Protein AF-0000000072959890 (afdb_homodimer)

pLDDT: mean 82.98, std 19.57, range [18.86, 98.06]

Organism: Tribolium castaneum (NCBI:txid7070)

Structure (mmCIF, N/CA/C/O backbone):
data_AF-0000000072959890-model_v1
#
loop_
_entity.id
_entity.type
_entity.pdbx_description
1 polymer 'Zinc transporter ZIP13 homolog-like Protein'
#
loop_
_atom_site.group_PDB
_atom_site.id
_atom_site.type_symbol
_atom_site.label_atom_id
_atom_site.label_alt_id
_atom_site.label_comp_id
_atom_site.label_asym_id
_atom_site.label_entity_id
_atom_site.label_seq_id
_atom_site.pdbx_PDB_ins_code
_atom_site.Cartn_x
_atom_site.Cartn_y
_atom_site.Cartn_z
_atom_site.occupancy
_atom_site.B_iso_or_equiv
_atom_site.auth_seq_id
_atom_site.auth_comp_id
_atom_site.auth_asym_id
_atom_site.auth_atom_id
_atom_site.pdbx_PDB_model_num
ATOM 1 N N . MET A 1 1 ? 13.75 37.062 26.609 1 18.86 1 MET A N 1
ATOM 2 C CA . MET A 1 1 ? 13.312 35.688 26.469 1 18.86 1 MET A CA 1
ATOM 3 C C . MET A 1 1 ? 12.477 35.5 25.203 1 18.86 1 MET A C 1
ATOM 5 O O . MET A 1 1 ? 12.227 34.375 24.781 1 18.86 1 MET A O 1
ATOM 9 N N . HIS A 1 2 ? 11.734 36.562 24.703 1 20.84 2 HIS A N 1
ATOM 10 C CA . HIS A 1 2 ? 11.008 37.125 23.562 1 20.84 2 HIS A CA 1
ATOM 11 C C . HIS A 1 2 ? 11.867 37.125 22.297 1 20.84 2 HIS A C 1
ATOM 13 O O . HIS A 1 2 ? 11.344 37.188 21.188 1 20.84 2 HIS A O 1
ATOM 19 N N . SER A 1 3 ? 13.219 37.219 22.422 1 20.48 3 SER A N 1
ATOM 20 C CA . SER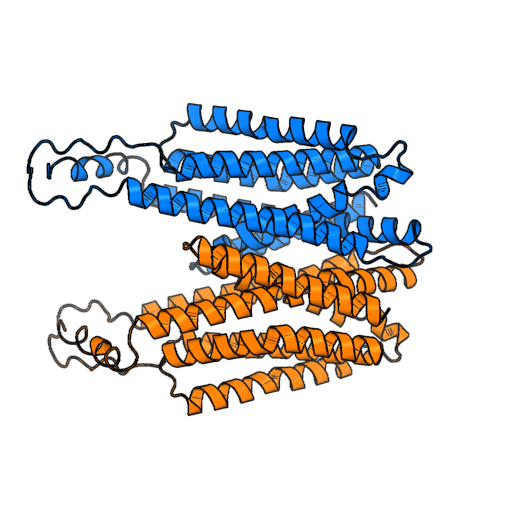 A 1 3 ? 14.102 37.656 21.328 1 20.48 3 SER A CA 1
ATOM 21 C C . SER A 1 3 ? 14.406 36.5 20.375 1 20.48 3 SER A C 1
ATOM 23 O O . SER A 1 3 ? 14.977 36.719 19.312 1 20.48 3 SER A O 1
ATOM 25 N N . ILE A 1 4 ? 14.492 35.219 20.938 1 22.3 4 ILE A N 1
ATOM 26 C CA . ILE A 1 4 ? 15.148 34.156 20.172 1 22.3 4 ILE A CA 1
ATOM 27 C C . ILE A 1 4 ? 14.25 33.75 19 1 22.3 4 ILE A C 1
ATOM 29 O O . ILE A 1 4 ? 14.648 32.906 18.172 1 22.3 4 ILE A O 1
ATOM 33 N N . ALA A 1 5 ? 12.938 33.906 18.969 1 25.59 5 ALA A N 1
ATOM 34 C CA . ALA A 1 5 ? 11.969 33.594 17.922 1 25.59 5 ALA A CA 1
ATOM 35 C C . ALA A 1 5 ? 12.336 34.281 16.609 1 25.59 5 ALA A C 1
ATOM 37 O O . ALA A 1 5 ? 11.805 33.938 15.555 1 25.59 5 ALA A O 1
ATOM 38 N N . ALA A 1 6 ? 13.148 35.344 16.609 1 26.08 6 ALA A N 1
ATOM 39 C CA . ALA A 1 6 ? 13.328 36.281 15.492 1 26.08 6 ALA A CA 1
ATOM 40 C C . ALA A 1 6 ? 14.258 35.688 14.43 1 26.08 6 ALA A C 1
ATOM 42 O O . ALA A 1 6 ? 14.141 36 13.25 1 26.08 6 ALA A O 1
ATOM 43 N N . SER A 1 7 ? 15.375 34.906 14.891 1 24.78 7 SER A N 1
ATOM 44 C CA . SER A 1 7 ? 16.484 34.781 13.945 1 24.78 7 SER A CA 1
ATOM 45 C C . SER A 1 7 ? 16.203 33.75 12.875 1 24.78 7 SER A C 1
ATOM 47 O O . SER A 1 7 ? 16.938 33.625 11.891 1 24.78 7 SER A O 1
ATOM 49 N N . ALA A 1 8 ? 15.438 32.688 13.172 1 29.34 8 ALA A N 1
ATOM 50 C CA . ALA A 1 8 ? 15.344 31.578 12.219 1 29.34 8 ALA A CA 1
ATOM 51 C C . ALA A 1 8 ? 14.758 32.062 10.891 1 29.34 8 ALA A C 1
ATOM 53 O O . ALA A 1 8 ? 14.531 31.25 9.984 1 29.34 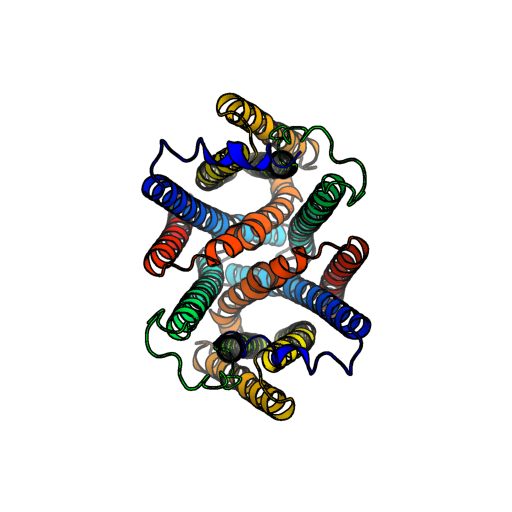8 ALA A O 1
ATOM 54 N N . ASN A 1 9 ? 14.195 33.312 10.719 1 29.45 9 ASN A N 1
ATOM 55 C CA . ASN A 1 9 ? 13.703 34 9.539 1 29.45 9 ASN A CA 1
ATOM 56 C C . ASN A 1 9 ? 14.82 34.25 8.531 1 29.45 9 ASN A C 1
ATOM 58 O O . ASN A 1 9 ? 14.578 34.812 7.457 1 29.45 9 ASN A O 1
ATOM 62 N N . MET A 1 10 ? 16.109 34.406 9.008 1 27.48 10 MET A N 1
ATOM 63 C CA . MET A 1 10 ? 17.078 35.094 8.148 1 27.48 10 MET A CA 1
ATOM 64 C C . MET A 1 10 ? 17.469 34.188 6.973 1 27.48 10 MET A C 1
ATOM 66 O O . MET A 1 10 ? 17.891 34.688 5.93 1 27.48 10 MET A O 1
ATOM 70 N N . THR A 1 11 ? 17.922 32.906 7.195 1 31.39 11 THR A N 1
ATOM 71 C CA . THR A 1 11 ? 18.641 32.312 6.074 1 31.39 11 THR A CA 1
ATOM 72 C C . THR A 1 11 ? 17.688 31.984 4.926 1 31.39 11 THR A C 1
ATOM 74 O O . THR A 1 11 ? 18.078 31.328 3.957 1 31.39 11 THR A O 1
ATOM 77 N N . SER A 1 12 ? 16.406 32.188 4.949 1 35.72 12 SER A N 1
ATOM 78 C CA . SER A 1 12 ? 15.359 32.094 3.934 1 35.72 12 SER A CA 1
ATOM 79 C C . SER A 1 12 ? 15.68 33.031 2.752 1 35.72 12 SER A C 1
ATOM 81 O O . SER A 1 12 ? 14.898 33.125 1.81 1 35.72 12 SER A O 1
ATOM 83 N N . GLU A 1 13 ? 16.547 34.031 2.898 1 36.03 13 GLU A N 1
ATOM 84 C CA . GLU A 1 13 ? 16.672 35.156 1.976 1 36.03 13 GLU A CA 1
ATOM 85 C C . GLU A 1 13 ? 17.234 34.688 0.63 1 36.03 13 GLU A C 1
ATOM 87 O O . GLU A 1 13 ? 16.969 35.312 -0.401 1 36.03 13 GLU A O 1
ATOM 92 N N . ILE A 1 14 ? 18.359 33.906 0.611 1 38.59 14 ILE A N 1
ATOM 93 C CA . ILE A 1 14 ? 19.109 33.938 -0.646 1 38.59 14 ILE A CA 1
ATOM 94 C C . ILE A 1 14 ? 18.375 33.062 -1.682 1 38.59 14 ILE A C 1
ATOM 96 O O . ILE A 1 14 ? 18.531 33.281 -2.887 1 38.59 14 ILE A O 1
ATOM 100 N N . ILE A 1 15 ? 18.094 31.672 -1.475 1 42.28 15 ILE A N 1
ATOM 101 C CA . ILE A 1 15 ? 17.516 30.969 -2.609 1 42.28 15 ILE A CA 1
ATOM 102 C C . ILE A 1 15 ? 16.031 31.328 -2.732 1 42.28 15 ILE A C 1
ATOM 104 O O . ILE A 1 15 ? 15.25 31.078 -1.817 1 42.28 15 ILE A O 1
ATOM 108 N N . PRO A 1 16 ? 15.562 32.156 -3.701 1 45.38 16 PRO A N 1
ATOM 109 C CA . PRO A 1 16 ? 14.172 32.594 -3.869 1 45.38 16 PRO A CA 1
ATOM 110 C C . PRO A 1 16 ? 13.18 31.422 -3.781 1 45.38 16 PRO A C 1
ATOM 112 O O . PRO A 1 16 ? 13.516 30.297 -4.141 1 45.38 16 PRO A O 1
ATOM 115 N N . ARG A 1 17 ? 12.086 31.531 -3.018 1 50.59 17 ARG A N 1
ATOM 116 C CA . ARG A 1 17 ? 10.945 30.656 -2.777 1 50.59 17 ARG A CA 1
ATOM 117 C C . ARG A 1 17 ? 10.586 29.875 -4.035 1 50.59 17 ARG A C 1
ATOM 119 O O . ARG A 1 17 ? 10.281 28.672 -3.963 1 50.59 17 ARG A O 1
ATOM 126 N N . PRO A 1 18 ? 10.609 30.516 -5.23 1 49.06 18 PRO A N 1
ATOM 127 C CA . PRO A 1 18 ? 10.25 29.766 -6.434 1 49.06 18 PRO A CA 1
ATOM 128 C C . PRO A 1 18 ? 11.203 28.609 -6.715 1 49.06 18 PRO A C 1
ATOM 130 O O . PRO A 1 18 ? 10.789 27.578 -7.234 1 49.06 18 PRO A O 1
ATOM 133 N N . CYS A 1 19 ? 12.453 28.75 -6.34 1 50.41 19 CYS A N 1
ATOM 134 C CA . CYS A 1 19 ? 13.453 27.719 -6.598 1 50.41 19 CYS A CA 1
ATOM 135 C C . CYS A 1 19 ? 13.234 26.516 -5.695 1 50.41 19 CYS A C 1
ATOM 137 O O . CYS A 1 19 ? 13.367 25.375 -6.141 1 50.41 19 CYS A O 1
ATOM 139 N N . TYR A 1 20 ? 12.805 26.812 -4.492 1 59.88 20 TYR A N 1
ATOM 140 C CA . TYR A 1 20 ? 12.562 25.719 -3.549 1 59.88 20 TYR A CA 1
ATOM 141 C C . TYR A 1 20 ? 11.367 24.891 -3.971 1 59.88 20 TYR A C 1
ATOM 143 O O . TYR A 1 20 ? 11.414 23.656 -3.926 1 59.88 20 TYR A O 1
ATOM 151 N N . ASP A 1 21 ? 10.414 25.641 -4.465 1 72.31 21 ASP A N 1
ATOM 152 C CA . ASP A 1 21 ? 9.219 24.938 -4.906 1 72.31 21 ASP A CA 1
ATOM 153 C C . ASP A 1 21 ? 9.523 24.062 -6.129 1 72.31 21 ASP A C 1
ATOM 155 O O . ASP A 1 21 ? 9 22.953 -6.254 1 72.31 21 ASP A O 1
ATOM 159 N N . SER A 1 22 ? 10.414 24.625 -6.941 1 77.62 22 SER A N 1
ATOM 160 C CA . SER A 1 22 ? 10.766 23.891 -8.148 1 77.62 22 SER A CA 1
ATOM 161 C C . SER A 1 22 ? 11.555 22.625 -7.812 1 77.62 22 SER A C 1
ATOM 163 O O . SER A 1 22 ? 11.273 21.547 -8.352 1 77.62 22 SER A O 1
ATOM 165 N N . ILE A 1 23 ? 12.453 22.734 -6.895 1 78.69 23 ILE A N 1
ATOM 166 C CA . ILE A 1 23 ? 13.273 21.594 -6.5 1 78.69 23 ILE A CA 1
ATOM 167 C C . ILE A 1 23 ? 12.406 20.547 -5.789 1 78.69 23 ILE A C 1
ATOM 169 O O . ILE A 1 23 ? 12.547 19.344 -6.031 1 78.69 23 ILE A O 1
ATOM 173 N N . ALA A 1 24 ? 11.477 20.984 -5.016 1 83.88 24 ALA A N 1
ATOM 174 C CA . ALA A 1 24 ? 10.578 20.094 -4.293 1 83.88 24 ALA A CA 1
ATOM 175 C C . ALA A 1 24 ? 9.688 19.312 -5.258 1 83.88 24 ALA A C 1
ATOM 177 O O . ALA A 1 24 ? 9.477 18.109 -5.086 1 83.88 24 ALA A O 1
ATOM 178 N N . ASN A 1 25 ? 9.258 20.031 -6.234 1 90 25 ASN A N 1
ATOM 179 C CA . ASN A 1 25 ? 8.398 19.391 -7.223 1 90 25 ASN A CA 1
ATOM 180 C C . ASN A 1 25 ? 9.172 18.344 -8.031 1 90 25 ASN A C 1
ATOM 182 O O . ASN A 1 25 ? 8.641 17.266 -8.32 1 90 25 ASN A O 1
ATOM 186 N N . LYS A 1 26 ? 10.359 18.703 -8.336 1 89.94 26 LYS A N 1
ATOM 187 C CA . LYS A 1 26 ? 11.188 17.75 -9.062 1 89.94 26 LYS A CA 1
ATOM 188 C C . LYS A 1 26 ? 11.469 16.516 -8.219 1 89.94 26 LYS A C 1
ATOM 190 O O . LYS A 1 26 ? 11.438 15.383 -8.727 1 89.94 26 LYS A O 1
ATOM 195 N N . LEU A 1 27 ? 11.695 16.703 -6.984 1 88.81 27 LEU A N 1
ATOM 196 C CA . LEU A 1 27 ? 11.953 15.602 -6.074 1 88.81 27 LEU A CA 1
ATOM 197 C C . LEU A 1 27 ? 10.727 14.695 -5.961 1 88.81 27 LEU A C 1
ATOM 199 O O . LEU A 1 27 ? 10.852 13.469 -5.965 1 88.81 27 LEU A O 1
ATOM 203 N N . LYS A 1 28 ? 9.594 15.305 -5.875 1 93.5 28 LYS A N 1
ATOM 204 C CA . LYS A 1 28 ? 8.367 14.516 -5.781 1 93.5 28 LYS A CA 1
ATOM 205 C C . LYS A 1 28 ? 8.141 13.703 -7.047 1 93.5 28 LYS A C 1
ATOM 207 O O . LYS A 1 28 ? 7.684 12.555 -6.98 1 93.5 28 LYS A O 1
ATOM 212 N N . THR A 1 29 ? 8.461 14.312 -8.133 1 94.25 29 THR A N 1
ATOM 213 C CA . THR A 1 29 ? 8.328 13.609 -9.406 1 94.25 29 THR A CA 1
ATOM 214 C C . THR A 1 29 ? 9.297 12.43 -9.477 1 94.25 29 THR A C 1
ATOM 216 O O . THR A 1 29 ? 8.922 11.344 -9.914 1 94.25 29 THR A O 1
ATOM 219 N N . LEU A 1 30 ? 10.492 12.672 -9.039 1 92 30 LEU A N 1
ATOM 220 C CA . LEU A 1 30 ? 11.484 11.609 -9.016 1 92 30 LEU A CA 1
ATOM 221 C C . LEU A 1 30 ? 11.062 10.492 -8.07 1 92 30 LEU A C 1
ATOM 223 O O . LEU A 1 30 ? 11.242 9.312 -8.375 1 92 30 LEU A O 1
ATOM 227 N N . LEU A 1 31 ? 10.523 10.875 -6.977 1 92.69 31 LEU A N 1
ATOM 228 C CA . LEU A 1 31 ? 10.047 9.898 -6.008 1 92.69 31 LEU A CA 1
ATOM 229 C C . LEU A 1 31 ? 8.891 9.078 -6.582 1 92.69 31 LEU A C 1
ATOM 231 O O . LEU A 1 31 ? 8.797 7.875 -6.34 1 92.69 31 LEU A O 1
ATOM 235 N N . SER A 1 32 ? 8.039 9.75 -7.32 1 96.25 32 SER A N 1
ATOM 236 C CA . SER A 1 32 ? 6.941 9.039 -7.977 1 96.25 32 SER A CA 1
ATOM 237 C C . SER A 1 32 ? 7.469 7.996 -8.953 1 96.25 32 SER A C 1
ATOM 239 O O . SER A 1 32 ? 6.953 6.879 -9.016 1 96.25 32 SER A O 1
ATOM 241 N N . PHE A 1 33 ? 8.484 8.367 -9.719 1 94.75 33 PHE A N 1
ATOM 242 C CA . PHE A 1 33 ? 9.141 7.422 -10.625 1 94.75 33 PHE A CA 1
ATOM 243 C C . PHE A 1 33 ? 9.719 6.246 -9.852 1 94.75 33 PHE A C 1
ATOM 245 O O . PHE A 1 33 ? 9.586 5.094 -10.273 1 94.75 33 PHE A O 1
ATOM 252 N N . ALA A 1 34 ? 10.312 6.551 -8.742 1 91.81 34 ALA A N 1
ATOM 253 C CA . ALA A 1 34 ? 10.898 5.52 -7.891 1 91.81 34 ALA A CA 1
ATOM 254 C C . ALA A 1 34 ? 9.828 4.559 -7.375 1 91.81 34 ALA A C 1
ATOM 256 O O . ALA A 1 34 ? 10.023 3.342 -7.383 1 91.81 34 ALA A O 1
ATOM 257 N N . VAL A 1 35 ? 8.727 5.066 -6.938 1 95.19 35 VAL A N 1
ATOM 258 C CA . VAL A 1 35 ? 7.621 4.254 -6.438 1 95.19 35 VAL A CA 1
ATOM 259 C C . VAL A 1 35 ? 7.102 3.346 -7.551 1 95.19 35 VAL A C 1
ATOM 261 O O . VAL A 1 35 ? 6.875 2.152 -7.332 1 95.19 35 VAL A O 1
ATOM 264 N N . GLY A 1 36 ? 6.969 3.932 -8.766 1 95.75 36 GLY A N 1
ATOM 265 C CA . GLY A 1 36 ? 6.566 3.123 -9.906 1 95.75 36 GLY A CA 1
ATOM 266 C C . GLY A 1 36 ? 7.523 1.984 -10.203 1 95.75 36 GLY A C 1
ATOM 267 O O . GLY A 1 36 ? 7.094 0.858 -10.461 1 95.75 36 GLY A O 1
ATOM 268 N N . GLY A 1 37 ? 8.781 2.311 -10.188 1 92.88 37 GLY A N 1
ATOM 269 C CA . GLY A 1 37 ? 9.781 1.277 -10.391 1 92.88 37 GLY A CA 1
ATOM 270 C C . GLY A 1 37 ? 9.727 0.178 -9.344 1 92.88 37 GLY A C 1
ATOM 271 O O . GLY A 1 37 ? 9.828 -1.005 -9.672 1 92.88 37 GLY A O 1
ATOM 272 N N . LEU A 1 38 ? 9.562 0.564 -8.141 1 93.19 38 LEU A N 1
ATOM 273 C CA . LEU A 1 38 ? 9.5 -0.397 -7.047 1 93.19 38 LEU A CA 1
ATOM 274 C C . LEU A 1 38 ? 8.258 -1.279 -7.172 1 93.19 38 LEU A C 1
ATOM 276 O O . LEU A 1 38 ? 8.344 -2.498 -7.012 1 93.19 38 LEU A O 1
ATOM 280 N N . LEU A 1 39 ? 7.145 -0.708 -7.469 1 95.94 39 LEU A N 1
ATOM 281 C CA . LEU A 1 39 ? 5.914 -1.467 -7.656 1 95.94 39 LEU A CA 1
ATOM 282 C C . LEU A 1 39 ? 6.027 -2.393 -8.867 1 95.94 39 LEU A C 1
ATOM 284 O O . LEU A 1 39 ? 5.559 -3.533 -8.82 1 95.94 39 LEU A O 1
ATOM 288 N N . GLY A 1 40 ? 6.633 -1.826 -9.922 1 94.31 40 GLY A N 1
ATOM 289 C CA . GLY A 1 40 ? 6.891 -2.678 -11.07 1 94.31 40 GLY A CA 1
ATOM 290 C C . GLY A 1 40 ? 7.738 -3.891 -10.734 1 94.31 40 GLY A C 1
ATOM 291 O O . GLY A 1 40 ? 7.426 -5.008 -11.156 1 94.31 40 GLY A O 1
ATOM 292 N N . ASP A 1 41 ? 8.758 -3.67 -9.961 1 91.12 41 ASP A N 1
ATOM 293 C CA . ASP A 1 41 ? 9.625 -4.773 -9.562 1 91.12 41 ASP A CA 1
ATOM 294 C C . ASP A 1 41 ? 8.859 -5.801 -8.734 1 91.12 41 ASP A C 1
ATOM 296 O O . ASP A 1 41 ? 8.977 -7.008 -8.969 1 91.12 41 ASP A O 1
ATOM 300 N N . VAL A 1 42 ? 8.07 -5.375 -7.809 1 94.19 42 VAL A N 1
ATOM 301 C CA . VAL A 1 42 ? 7.387 -6.27 -6.883 1 94.19 42 VAL A CA 1
ATOM 302 C C . VAL A 1 42 ? 6.32 -7.07 -7.629 1 94.19 42 VAL A C 1
ATOM 304 O O . VAL A 1 42 ? 6.266 -8.297 -7.52 1 94.19 42 VAL A O 1
ATOM 307 N N . PHE A 1 43 ? 5.566 -6.457 -8.547 1 95.25 43 PHE A N 1
ATOM 308 C CA . PHE A 1 43 ? 4.391 -7.113 -9.109 1 95.25 43 PHE A CA 1
ATOM 309 C C . PHE A 1 43 ? 4.734 -7.812 -10.414 1 95.25 43 PHE A C 1
ATOM 311 O O . PHE A 1 43 ? 4.062 -8.766 -10.812 1 95.25 43 PHE A O 1
ATOM 318 N N . LEU A 1 44 ? 5.77 -7.34 -11.086 1 92.56 44 LEU A N 1
ATOM 319 C CA . LEU A 1 44 ? 6.059 -7.922 -12.391 1 92.56 44 LEU A CA 1
ATOM 320 C C . LEU A 1 44 ? 7.199 -8.93 -12.297 1 92.56 44 LEU A C 1
ATOM 322 O O . LEU A 1 44 ? 7.336 -9.805 -13.156 1 92.56 44 LEU A O 1
ATOM 326 N N . HIS A 1 45 ? 7.965 -8.789 -11.242 1 88.94 45 HIS A N 1
ATOM 327 C CA . HIS A 1 45 ? 9.141 -9.648 -11.164 1 88.94 45 HIS A CA 1
ATOM 328 C C . HIS A 1 45 ? 9.141 -10.453 -9.867 1 88.94 45 HIS A C 1
ATOM 330 O O . HIS A 1 45 ? 9.016 -11.68 -9.891 1 88.94 45 HIS A O 1
ATOM 336 N N . SER A 1 46 ? 9.086 -9.844 -8.734 1 89.88 46 SER A N 1
ATOM 337 C CA . SER A 1 46 ? 9.312 -10.492 -7.449 1 89.88 46 SER A CA 1
ATOM 338 C C . SER A 1 46 ? 8.18 -11.445 -7.098 1 89.88 46 SER A C 1
ATOM 340 O O . SER A 1 46 ? 8.398 -12.648 -6.902 1 89.88 46 SER A O 1
ATOM 342 N N . LEU A 1 47 ? 6.961 -11 -7.145 1 91.94 47 LEU A N 1
ATOM 343 C CA . LEU A 1 47 ? 5.836 -11.805 -6.676 1 91.94 47 LEU A CA 1
ATOM 344 C C . LEU A 1 47 ? 5.605 -13 -7.59 1 91.94 47 LEU A C 1
ATOM 346 O O . LEU A 1 47 ? 5.461 -14.133 -7.117 1 91.94 47 LEU A O 1
ATOM 350 N N . PRO A 1 48 ? 5.641 -12.789 -8.922 1 88.94 48 PRO A N 1
ATOM 351 C CA . PRO A 1 48 ? 5.5 -13.961 -9.797 1 88.94 48 PRO A CA 1
ATOM 352 C C . PRO A 1 48 ? 6.582 -15.016 -9.555 1 88.94 48 PRO A C 1
ATOM 354 O O . PRO A 1 48 ? 6.297 -16.219 -9.539 1 88.94 48 PRO A O 1
ATOM 357 N N . GLU A 1 49 ? 7.801 -14.562 -9.336 1 86.38 49 GLU A N 1
ATOM 358 C CA . GLU A 1 49 ? 8.898 -15.492 -9.078 1 86.38 49 GLU A CA 1
ATOM 359 C C . GLU A 1 49 ? 8.719 -16.203 -7.746 1 86.38 49 GLU A C 1
ATOM 361 O O . GLU A 1 49 ? 8.977 -17.406 -7.641 1 86.38 49 GLU A O 1
ATOM 366 N N . ILE A 1 50 ? 8.305 -15.531 -6.75 1 89.06 50 ILE A N 1
ATOM 367 C CA . ILE A 1 50 ? 8.117 -16.078 -5.41 1 89.06 50 ILE A CA 1
ATOM 368 C C . ILE A 1 50 ? 7.055 -17.172 -5.445 1 89.06 50 ILE A C 1
ATOM 370 O O . ILE A 1 50 ? 7.27 -18.266 -4.922 1 89.06 50 ILE A O 1
ATOM 374 N N . TRP A 1 51 ? 5.93 -16.953 -6.07 1 87.75 51 TRP A N 1
ATOM 375 C CA . TRP A 1 51 ? 4.848 -17.922 -6.062 1 87.75 51 TRP A CA 1
ATOM 376 C C . TRP A 1 51 ? 5.141 -19.078 -7.027 1 87.75 51 TRP A C 1
ATOM 378 O O . TRP A 1 51 ? 4.723 -20.203 -6.797 1 87.75 51 TRP A O 1
ATOM 388 N N . ALA A 1 52 ? 5.871 -18.75 -8.133 1 84.31 52 ALA A N 1
ATOM 389 C CA . ALA A 1 52 ? 6.289 -19.828 -9.031 1 84.31 52 ALA A CA 1
ATOM 390 C C . ALA A 1 52 ? 7.211 -20.797 -8.312 1 84.31 52 ALA A C 1
ATOM 392 O O . ALA A 1 52 ? 7.059 -22.016 -8.453 1 84.31 52 ALA A O 1
ATOM 393 N N . ASN A 1 53 ? 8.125 -20.25 -7.555 1 84.25 53 ASN A N 1
ATOM 394 C CA . ASN A 1 53 ? 9.055 -21.094 -6.809 1 84.25 53 ASN A CA 1
ATOM 395 C C . ASN A 1 53 ? 8.336 -21.875 -5.703 1 84.25 53 ASN A C 1
ATOM 397 O O . ASN A 1 53 ? 8.672 -23.031 -5.438 1 84.25 53 ASN A O 1
ATOM 401 N N . ASP A 1 54 ? 7.41 -21.219 -5.086 1 85.88 54 ASP A N 1
ATOM 402 C CA . ASP A 1 54 ? 6.625 -21.875 -4.043 1 85.88 54 ASP A CA 1
ATOM 403 C C . ASP A 1 54 ? 5.809 -23.031 -4.617 1 85.88 54 ASP A C 1
ATOM 405 O O . ASP A 1 54 ? 5.766 -24.109 -4.035 1 85.88 54 ASP A O 1
ATOM 409 N N . ALA A 1 55 ? 5.215 -22.828 -5.746 1 81.31 55 ALA A N 1
ATOM 410 C CA . ALA A 1 55 ? 4.43 -23.875 -6.402 1 81.31 55 ALA A CA 1
ATOM 411 C C . ALA A 1 55 ? 5.312 -25.031 -6.844 1 81.31 55 ALA A C 1
ATOM 413 O O . ALA A 1 55 ? 4.926 -26.203 -6.719 1 81.31 55 ALA A O 1
ATOM 414 N N . ALA A 1 56 ? 6.445 -24.688 -7.348 1 79.62 56 ALA A N 1
ATOM 415 C CA . ALA A 1 56 ? 7.371 -25.719 -7.809 1 79.62 56 ALA A CA 1
ATOM 416 C C . ALA A 1 56 ? 7.828 -26.609 -6.648 1 79.62 56 ALA A C 1
ATOM 418 O O . ALA A 1 56 ? 8.008 -27.812 -6.816 1 79.62 56 ALA A O 1
ATOM 419 N N . ARG A 1 57 ? 7.949 -26.031 -5.496 1 81.12 57 ARG A N 1
ATOM 420 C CA . ARG A 1 57 ? 8.406 -26.766 -4.324 1 81.12 57 ARG A CA 1
ATOM 421 C C . ARG A 1 57 ? 7.289 -27.609 -3.734 1 81.12 57 ARG A C 1
ATOM 423 O O . ARG A 1 57 ? 7.535 -28.688 -3.207 1 81.12 57 ARG A O 1
ATOM 430 N N . ASN A 1 58 ? 6.074 -27.156 -3.836 1 79.38 58 ASN A N 1
ATOM 431 C CA . ASN A 1 58 ? 4.965 -27.812 -3.156 1 79.38 58 ASN A CA 1
ATOM 432 C C . ASN A 1 58 ? 4.047 -28.531 -4.145 1 79.38 58 ASN A C 1
ATOM 434 O O . ASN A 1 58 ? 2.834 -28.594 -3.941 1 79.38 58 ASN A O 1
ATOM 438 N N . GLY A 1 59 ? 4.594 -29.047 -5.16 1 73.12 59 GLY A N 1
ATOM 439 C CA . GLY A 1 59 ? 3.846 -29.891 -6.086 1 73.12 59 GLY A CA 1
ATOM 440 C C . GLY A 1 59 ? 2.775 -29.125 -6.844 1 7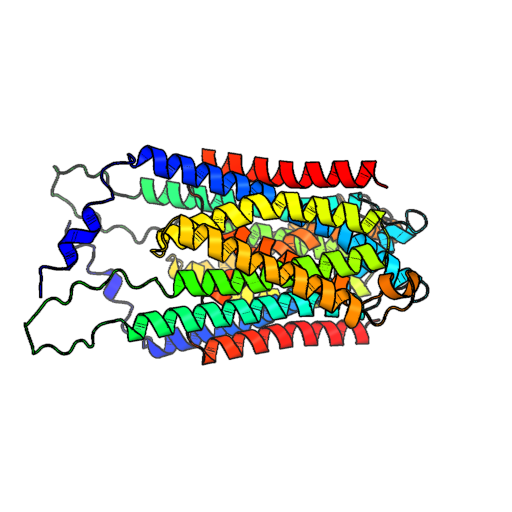3.12 59 GLY A C 1
ATOM 441 O O . GLY A 1 59 ? 1.704 -29.672 -7.125 1 73.12 59 GLY A O 1
ATOM 442 N N . GLY A 1 60 ? 2.967 -27.859 -6.957 1 68.56 60 GLY A N 1
ATOM 443 C CA . GLY A 1 60 ? 2.094 -27.125 -7.863 1 68.56 60 GLY A CA 1
ATOM 444 C C . GLY A 1 60 ? 1.118 -26.219 -7.148 1 68.56 60 GLY A C 1
ATOM 445 O O . GLY A 1 60 ? 0.428 -25.422 -7.785 1 68.56 60 GLY A O 1
ATOM 446 N N . GLN A 1 61 ? 0.986 -26.391 -5.867 1 70.38 61 GLN A N 1
ATOM 447 C CA . GLN A 1 61 ? 0.001 -25.562 -5.188 1 70.38 61 GLN A CA 1
ATOM 448 C C . GLN A 1 61 ? 0.679 -24.516 -4.293 1 70.38 61 GLN A C 1
ATOM 450 O O . GLN A 1 61 ? 1.573 -24.859 -3.514 1 70.38 61 GLN A O 1
ATOM 455 N N . PRO A 1 62 ? 0.195 -23.375 -4.465 1 70.56 62 PRO A N 1
ATOM 456 C CA . PRO A 1 62 ? 0.767 -22.359 -3.578 1 70.56 62 PRO A CA 1
ATOM 457 C C . PRO A 1 62 ? 0.351 -22.547 -2.121 1 70.56 62 PRO A C 1
ATOM 459 O O . PRO A 1 62 ? -0.737 -23.062 -1.847 1 70.56 62 PRO A O 1
ATOM 462 N N . THR A 1 63 ? 1.314 -22.219 -1.292 1 76.38 63 THR A N 1
ATOM 463 C CA . THR A 1 63 ? 1.061 -22.359 0.139 1 76.38 63 THR A CA 1
ATOM 464 C C . THR A 1 63 ? 0.788 -20.984 0.765 1 76.38 63 THR A C 1
ATOM 466 O O . THR A 1 63 ? 1.141 -19.953 0.193 1 76.38 63 THR A O 1
ATOM 469 N N . THR A 1 64 ? 0.115 -21.062 1.843 1 86.31 64 THR A N 1
ATOM 470 C CA . THR A 1 64 ? -0.177 -19.859 2.613 1 86.31 64 THR A CA 1
ATOM 471 C C . THR A 1 64 ? 1.095 -19.297 3.248 1 86.31 64 THR A C 1
ATOM 473 O O . THR A 1 64 ? 1.146 -18.125 3.621 1 86.31 64 THR A O 1
ATOM 476 N N . THR A 1 65 ? 2.117 -20.062 3.262 1 89.12 65 THR A N 1
ATOM 477 C CA . THR A 1 65 ? 3.354 -19.688 3.934 1 89.12 65 THR A CA 1
ATOM 478 C C . THR A 1 65 ? 3.998 -18.484 3.238 1 89.12 65 THR A C 1
ATOM 480 O O . THR A 1 65 ? 4.488 -17.578 3.898 1 89.12 65 THR A O 1
ATOM 483 N N . THR A 1 66 ? 3.967 -18.516 1.962 1 92.56 66 THR A N 1
ATOM 484 C CA . THR A 1 66 ? 4.559 -17.422 1.19 1 92.56 66 THR A CA 1
ATOM 485 C C . THR A 1 66 ? 3.832 -16.109 1.462 1 92.56 66 THR A C 1
ATOM 487 O O . THR A 1 66 ? 4.465 -15.086 1.716 1 92.56 66 THR A O 1
ATOM 490 N N . GLY A 1 67 ? 2.5 -16.141 1.434 1 94.75 67 GLY A N 1
ATOM 491 C CA . GLY A 1 67 ? 1.719 -14.961 1.762 1 94.75 67 GLY A CA 1
ATOM 492 C C . GLY A 1 67 ? 1.972 -14.445 3.168 1 94.75 67 GLY A C 1
ATOM 493 O O . GLY A 1 67 ? 2.035 -13.234 3.393 1 94.75 67 GLY A O 1
ATOM 494 N N . LEU A 1 68 ? 2.18 -15.352 4.074 1 96 68 LEU A N 1
ATOM 495 C CA . LEU A 1 68 ? 2.439 -14.977 5.461 1 96 68 LEU A CA 1
ATOM 496 C C . LEU A 1 68 ? 3.807 -14.312 5.598 1 96 68 LEU A C 1
ATOM 498 O O . LEU A 1 68 ? 3.977 -13.391 6.398 1 96 68 LEU A O 1
ATOM 502 N N . LEU A 1 69 ? 4.738 -14.789 4.867 1 96.19 69 LEU A N 1
ATOM 503 C CA . LEU A 1 69 ? 6.07 -14.195 4.91 1 96.19 69 LEU A CA 1
ATOM 504 C C . LEU A 1 69 ? 6.047 -12.773 4.355 1 96.19 69 LEU A C 1
ATOM 506 O O . LEU A 1 69 ? 6.699 -11.883 4.902 1 96.19 69 LEU A O 1
ATOM 510 N N . ILE A 1 70 ? 5.297 -12.555 3.238 1 97.5 70 ILE A N 1
ATOM 511 C CA . ILE A 1 70 ? 5.137 -11.219 2.684 1 97.5 70 ILE A CA 1
ATOM 512 C C . ILE A 1 70 ? 4.48 -10.305 3.717 1 97.5 70 ILE A C 1
ATOM 514 O O . ILE A 1 70 ? 4.949 -9.195 3.963 1 97.5 70 ILE A O 1
AT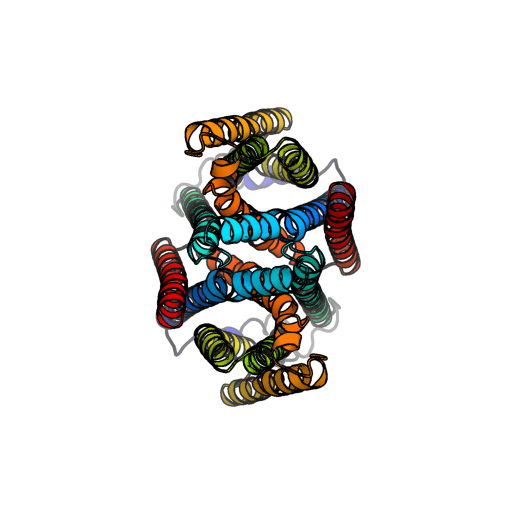OM 518 N N . LEU A 1 71 ? 3.461 -10.828 4.352 1 98.06 71 LEU A N 1
ATOM 519 C CA . LEU A 1 71 ? 2.732 -10.055 5.355 1 98.06 71 LEU A CA 1
ATOM 520 C C . LEU A 1 71 ? 3.617 -9.758 6.559 1 98.06 71 LEU A C 1
ATOM 522 O O . LEU A 1 71 ? 3.514 -8.688 7.16 1 98.06 71 LEU A O 1
ATOM 526 N N . THR A 1 72 ? 4.441 -10.68 6.918 1 97.69 72 THR A N 1
ATOM 527 C CA . THR A 1 72 ? 5.363 -10.445 8.023 1 97.69 72 THR A CA 1
ATOM 528 C C . THR A 1 72 ? 6.289 -9.273 7.723 1 97.69 72 THR A C 1
ATOM 530 O O . THR A 1 72 ? 6.512 -8.406 8.578 1 97.69 72 THR A O 1
ATOM 533 N N . GLY A 1 73 ? 6.875 -9.266 6.531 1 97.62 73 GLY A N 1
ATOM 534 C CA . GLY A 1 73 ? 7.676 -8.117 6.133 1 97.62 73 GLY A CA 1
ATOM 535 C C . GLY A 1 73 ? 6.918 -6.805 6.199 1 97.62 73 GLY A C 1
ATOM 536 O O . GLY A 1 73 ? 7.434 -5.809 6.707 1 97.62 73 GLY A O 1
ATOM 537 N N . LEU A 1 74 ? 5.668 -6.852 5.703 1 97.94 74 LEU A N 1
ATOM 538 C CA . LEU A 1 74 ? 4.809 -5.676 5.723 1 97.94 74 LEU A CA 1
ATOM 539 C C . LEU A 1 74 ? 4.539 -5.219 7.152 1 97.94 74 LEU A C 1
ATOM 541 O O . LEU A 1 74 ? 4.699 -4.039 7.473 1 97.94 74 LEU A O 1
ATOM 545 N N . ILE A 1 75 ? 4.262 -6.117 8.016 1 97.75 75 ILE A N 1
ATOM 546 C CA . ILE A 1 75 ? 3.883 -5.809 9.391 1 97.75 75 ILE A CA 1
ATOM 547 C C . ILE A 1 75 ? 5.094 -5.285 10.156 1 97.75 75 ILE A C 1
ATOM 549 O O . ILE A 1 75 ? 4.973 -4.375 10.984 1 97.75 75 ILE A O 1
ATOM 553 N N . VAL A 1 76 ? 6.234 -5.871 9.945 1 97.25 76 VAL A N 1
ATOM 554 C CA . VAL A 1 76 ? 7.449 -5.398 10.602 1 97.25 76 VAL A CA 1
ATOM 555 C C . VAL A 1 76 ? 7.664 -3.92 10.297 1 97.25 76 VAL A C 1
ATOM 557 O O . VAL A 1 76 ? 7.969 -3.131 11.188 1 97.25 76 VAL A O 1
ATOM 560 N N . PHE A 1 77 ? 7.406 -3.529 9.094 1 97.12 77 PHE A N 1
ATOM 561 C CA . PHE A 1 77 ? 7.609 -2.133 8.727 1 97.12 77 PHE A CA 1
ATOM 562 C C . PHE A 1 77 ? 6.477 -1.263 9.258 1 97.12 77 PHE A C 1
ATOM 564 O O . PHE A 1 77 ? 6.691 -0.1 9.609 1 97.12 77 PHE A O 1
ATOM 571 N N . VAL A 1 78 ? 5.32 -1.818 9.32 1 96.94 78 VAL A N 1
ATOM 572 C CA . VAL A 1 78 ? 4.215 -1.092 9.93 1 96.94 78 VAL A CA 1
ATOM 573 C C . VAL A 1 78 ? 4.535 -0.804 11.398 1 96.94 78 VAL A C 1
ATOM 575 O O . VAL A 1 78 ? 4.375 0.326 11.859 1 96.94 78 VAL A O 1
ATOM 578 N N . VAL A 1 79 ? 5.012 -1.751 12.094 1 96.5 79 VAL A N 1
ATOM 579 C CA . VAL A 1 79 ? 5.348 -1.622 13.508 1 96.5 79 VAL A CA 1
ATOM 580 C C . VAL A 1 79 ? 6.484 -0.617 13.68 1 96.5 79 VAL A C 1
ATOM 582 O O . VAL A 1 79 ? 6.434 0.239 14.57 1 96.5 79 VAL A O 1
ATOM 585 N N . THR A 1 80 ? 7.434 -0.704 12.836 1 95 80 THR A N 1
ATOM 586 C CA . THR A 1 80 ? 8.562 0.216 12.891 1 95 80 THR A CA 1
ATOM 587 C C . THR A 1 80 ? 8.102 1.656 12.688 1 95 80 THR A C 1
ATOM 589 O O . THR A 1 80 ? 8.5 2.553 13.438 1 95 80 THR A O 1
ATOM 592 N N . GLU A 1 81 ? 7.277 1.814 11.711 1 94 81 GLU A N 1
ATOM 593 C CA . GLU A 1 81 ? 6.781 3.158 11.43 1 94 81 GLU A CA 1
ATOM 594 C C . GLU A 1 81 ? 5.934 3.688 12.586 1 94 81 GLU A C 1
ATOM 596 O O . GLU A 1 81 ? 6.008 4.871 12.922 1 94 81 GLU A O 1
ATOM 601 N N . LYS A 1 82 ? 5.156 2.826 13.141 1 93.25 82 LYS A N 1
ATOM 602 C CA . LYS A 1 82 ? 4.355 3.223 14.297 1 93.25 82 LYS A CA 1
ATOM 603 C C . LYS A 1 82 ? 5.246 3.625 15.469 1 93.25 82 LYS A C 1
ATOM 605 O O . LYS A 1 82 ? 4.949 4.594 16.172 1 93.25 82 LYS A O 1
ATOM 610 N N . LEU A 1 83 ? 6.242 2.932 15.68 1 93.06 83 LEU A N 1
ATOM 611 C CA . LEU A 1 83 ? 7.188 3.244 16.75 1 93.06 83 LEU A CA 1
ATOM 612 C C . LEU A 1 83 ? 7.848 4.598 16.516 1 93.06 83 LEU A C 1
ATOM 614 O O . LEU A 1 83 ? 7.98 5.398 17.438 1 93.06 83 LEU A O 1
ATOM 618 N N . PHE A 1 84 ? 8.195 4.867 15.312 1 91.56 84 PHE A N 1
ATOM 619 C CA . PHE A 1 84 ? 8.82 6.141 14.969 1 91.56 84 PHE A CA 1
ATOM 620 C C . PHE A 1 84 ? 7.852 7.297 15.203 1 91.56 84 PHE A C 1
ATOM 622 O O . PHE A 1 84 ? 8.25 8.359 15.688 1 91.56 84 PHE A O 1
ATOM 629 N N . THR A 1 85 ? 6.617 7.09 14.844 1 89.94 85 THR A N 1
ATOM 630 C CA . THR A 1 85 ? 5.605 8.125 15.023 1 89.94 85 THR A CA 1
ATOM 631 C C . THR A 1 85 ? 5.414 8.438 16.516 1 89.94 85 THR A C 1
ATOM 633 O O . THR A 1 85 ? 5.375 9.602 16.906 1 89.94 85 THR A O 1
ATOM 636 N N . VAL A 1 86 ? 5.406 7.453 17.328 1 88.88 86 VAL A N 1
ATOM 637 C CA . VAL A 1 86 ? 5.215 7.617 18.766 1 88.88 86 VAL A CA 1
ATOM 638 C C . VAL A 1 86 ? 6.434 8.312 19.359 1 88.88 86 VAL A C 1
ATOM 640 O O . VAL A 1 86 ? 6.293 9.234 20.172 1 88.88 86 VAL A O 1
ATOM 643 N N . ILE A 1 87 ? 7.586 7.926 18.938 1 89.69 87 ILE A N 1
ATOM 644 C CA . ILE A 1 87 ? 8.82 8.477 19.469 1 89.69 87 ILE A CA 1
ATOM 645 C C . ILE A 1 87 ? 8.945 9.953 19.078 1 89.69 87 ILE A C 1
ATOM 647 O O . ILE A 1 87 ? 9.375 10.781 19.875 1 89.69 87 ILE A O 1
ATOM 651 N N . GLU A 1 88 ? 8.602 10.242 17.875 1 87.19 88 GLU A N 1
ATOM 652 C CA . GLU A 1 88 ? 8.664 11.625 17.406 1 87.19 88 GLU A CA 1
ATOM 653 C C . GLU A 1 88 ? 7.758 12.523 18.234 1 87.19 88 GLU A C 1
ATOM 655 O O . GLU A 1 88 ? 8.156 13.633 18.609 1 87.19 88 GLU A O 1
ATOM 660 N N . LYS A 1 89 ? 6.645 12.062 18.562 1 84.06 89 LYS A N 1
ATOM 661 C CA . LYS A 1 89 ? 5.695 12.867 19.328 1 84.06 89 LYS A CA 1
ATOM 662 C C . LYS A 1 89 ? 6.148 13.016 20.766 1 84.06 89 LYS A C 1
ATOM 664 O O . LYS A 1 89 ? 6.023 14.094 21.359 1 84.06 89 LYS A O 1
ATOM 669 N N . LEU A 1 90 ? 6.629 11.984 21.312 1 82.31 90 LEU A N 1
ATOM 670 C CA . LEU A 1 90 ? 7.133 12.047 22.672 1 82.31 90 LEU A CA 1
ATOM 671 C C . LEU A 1 90 ? 8.32 12.992 22.781 1 82.31 90 LEU A C 1
ATOM 673 O O . LEU A 1 90 ? 8.477 13.703 23.781 1 82.31 90 LEU A O 1
ATOM 677 N N . GLY A 1 91 ? 9.094 13 21.781 1 77.44 91 GLY A N 1
ATOM 678 C CA . GLY A 1 91 ? 10.234 13.898 21.75 1 77.44 91 GLY A CA 1
ATOM 679 C C . GLY A 1 91 ? 9.844 15.359 21.609 1 77.44 91 GLY A C 1
ATOM 680 O O . GLY A 1 91 ? 10.461 16.234 22.219 1 77.44 91 GLY A O 1
ATOM 681 N N . GLU A 1 92 ? 8.82 15.602 20.875 1 75.25 92 GLU A N 1
ATOM 682 C CA . GLU A 1 92 ? 8.32 16.969 20.719 1 75.25 92 GLU A CA 1
ATOM 683 C C . GLU A 1 92 ? 7.703 17.469 22.016 1 75.25 92 GLU A C 1
ATOM 685 O O . GLU A 1 92 ? 7.801 18.656 22.328 1 75.25 92 GLU A O 1
ATOM 690 N N . ARG A 1 93 ? 7.09 16.656 22.734 1 69.75 93 ARG A N 1
ATOM 691 C CA . ARG A 1 93 ? 6.469 17.031 24 1 69.75 93 ARG A CA 1
ATOM 692 C C . ARG A 1 93 ? 7.523 17.375 25.047 1 69.75 93 ARG A C 1
ATOM 694 O O . ARG A 1 93 ? 7.324 18.281 25.859 1 69.75 93 ARG A O 1
ATOM 701 N N . HIS A 1 94 ? 8.539 16.656 24.969 1 66 94 HIS A N 1
ATOM 702 C CA . HIS A 1 94 ? 9.594 16.891 25.953 1 66 94 HIS A CA 1
ATOM 703 C C . HIS A 1 94 ? 10.312 18.219 25.672 1 66 94 HIS A C 1
ATOM 705 O O . HIS A 1 94 ? 10.805 18.859 26.609 1 66 94 HIS A O 1
ATOM 711 N N . LEU A 1 95 ? 10.344 18.625 24.484 1 58 95 LEU A N 1
ATOM 712 C CA . LEU A 1 95 ? 11.016 19.875 24.141 1 58 95 LEU A CA 1
ATOM 713 C C . LEU A 1 95 ? 10.102 21.078 24.375 1 58 95 LEU A C 1
ATOM 715 O O . LEU A 1 95 ? 10.562 22.219 24.406 1 58 95 LEU A O 1
ATOM 719 N N . ALA A 1 96 ? 8.852 20.859 24.422 1 55.91 96 ALA A N 1
ATOM 720 C CA . ALA A 1 96 ? 7.957 21.969 24.703 1 55.91 96 ALA A CA 1
ATOM 721 C C . ALA A 1 96 ? 8.227 22.531 26.109 1 55.91 96 ALA A C 1
ATOM 723 O O . ALA A 1 96 ? 8.352 21.781 27.062 1 55.91 96 ALA A O 1
ATOM 724 N N . PRO A 1 97 ? 8.773 23.719 26.172 1 55.12 97 PRO A N 1
ATOM 725 C CA . PRO A 1 97 ? 9.094 24.359 27.453 1 55.12 97 PRO A CA 1
ATOM 726 C C . PRO A 1 97 ? 7.996 24.172 28.5 1 55.12 97 PRO A C 1
ATOM 728 O O . PRO A 1 97 ? 6.816 24.109 28.141 1 55.12 97 PRO A O 1
ATOM 731 N N . PRO A 1 98 ? 8.352 23.609 29.609 1 50.41 98 PRO A N 1
ATOM 732 C CA . PRO A 1 98 ? 7.344 23.641 30.672 1 50.41 98 PRO A CA 1
ATOM 733 C C . PRO A 1 98 ? 6.656 25 30.797 1 50.41 98 PRO A C 1
ATOM 735 O O . PRO A 1 98 ? 7.277 26.031 30.562 1 50.41 98 PRO A O 1
ATOM 738 N N . GLU A 1 99 ? 5.371 25.062 30.391 1 45.5 99 GLU A N 1
ATOM 739 C CA . GLU A 1 99 ? 4.621 26.281 30.656 1 45.5 99 GLU A CA 1
ATOM 740 C C . GLU A 1 99 ? 5.023 26.891 32 1 45.5 99 GLU A C 1
ATOM 742 O O . GLU A 1 99 ? 4.27 26.812 32.969 1 45.5 99 GLU A O 1
ATOM 747 N N . ASN A 1 100 ? 6.094 26.609 32.656 1 41.59 100 ASN A N 1
ATOM 748 C CA . ASN A 1 100 ? 6.293 27.391 33.875 1 41.59 100 ASN A CA 1
ATOM 749 C C . ASN A 1 100 ? 6.336 28.891 33.562 1 41.59 100 ASN A C 1
ATOM 751 O O . ASN A 1 100 ? 7.168 29.359 32.781 1 41.59 100 ASN A O 1
ATOM 755 N N . ASN A 1 101 ? 5.176 29.656 33.875 1 41.59 101 ASN A N 1
ATOM 756 C CA . ASN A 1 101 ? 4.832 31.078 33.875 1 41.59 101 ASN A CA 1
ATOM 757 C C . ASN A 1 101 ? 6.008 31.953 34.312 1 41.59 101 ASN A C 1
ATOM 759 O O . ASN A 1 101 ? 5.945 33.188 34.219 1 41.59 101 ASN A O 1
ATOM 763 N N . ASN A 1 102 ? 6.684 31.531 35.531 1 39.94 102 ASN A N 1
ATOM 764 C CA . ASN A 1 102 ? 7.262 32.656 36.25 1 39.94 102 ASN A CA 1
ATOM 765 C C . ASN A 1 102 ? 8.5 33.219 35.562 1 39.94 102 ASN A C 1
ATOM 767 O O . ASN A 1 102 ? 8.984 34.281 35.906 1 39.94 102 ASN A O 1
ATOM 771 N N . VAL A 1 103 ? 9.656 32.469 35.406 1 42.69 103 VAL A N 1
ATOM 772 C CA . VAL A 1 103 ? 10.914 33.188 35.312 1 42.69 103 VAL A CA 1
ATOM 773 C C . VAL A 1 103 ? 11.109 33.719 33.906 1 42.69 103 VAL A C 1
ATOM 775 O O . VAL A 1 103 ? 11.086 32.938 32.938 1 42.69 103 VAL A O 1
ATOM 778 N N . LYS A 1 104 ? 10.852 35.031 33.594 1 42 104 LYS A N 1
ATOM 779 C CA . LYS A 1 104 ? 11.023 35.938 32.469 1 42 104 LYS A CA 1
ATOM 780 C C . LYS A 1 104 ? 12.352 35.719 31.766 1 42 104 LYS A C 1
ATOM 782 O O . LYS A 1 104 ? 12.711 36.469 30.844 1 42 104 LYS A O 1
ATOM 787 N N . GLY A 1 105 ? 13.422 35.188 32.469 1 39.69 105 GLY A N 1
ATOM 788 C CA . GLY A 1 105 ? 14.719 35.594 31.953 1 39.69 105 GLY A CA 1
ATOM 789 C C . GLY A 1 105 ? 14.984 35.125 30.547 1 39.69 105 GLY A C 1
ATOM 790 O O . GLY A 1 105 ? 14.094 34.562 29.891 1 39.69 105 GLY A O 1
ATOM 791 N N . TYR A 1 106 ? 16.391 34.656 30.328 1 40.81 106 TYR A N 1
ATOM 792 C CA . TYR A 1 106 ? 17.203 34.656 29.109 1 40.81 106 TYR A CA 1
ATOM 793 C C . TYR A 1 106 ? 16.625 33.688 28.078 1 40.81 106 TYR A C 1
ATOM 795 O O . TYR A 1 106 ? 16.25 32.562 28.391 1 40.81 106 TYR A O 1
ATOM 803 N N . LYS A 1 107 ? 15.867 34.219 27.141 1 41.94 107 LYS A N 1
ATOM 804 C CA . LYS A 1 107 ? 15.484 33.625 25.875 1 41.94 107 LYS A CA 1
ATOM 805 C C . LYS A 1 107 ? 16.531 32.625 25.391 1 41.94 107 LYS A C 1
ATOM 807 O O . LYS A 1 107 ? 17.625 33.031 24.969 1 41.94 107 LYS A O 1
ATOM 812 N N . HIS A 1 108 ? 17.016 31.609 26.109 1 39 108 HIS A N 1
ATOM 813 C CA . HIS A 1 108 ? 17.891 30.625 25.469 1 39 108 HIS A CA 1
ATOM 814 C C . HIS A 1 108 ? 17.484 30.406 24.016 1 39 108 HIS A C 1
ATOM 816 O O . HIS A 1 108 ? 16.297 30.266 23.703 1 39 108 HIS A O 1
ATOM 822 N N . ILE A 1 109 ? 18.141 31.141 23.109 1 40.69 109 ILE A N 1
ATOM 823 C CA . ILE A 1 109 ? 18.094 30.859 21.688 1 40.69 109 ILE A CA 1
ATOM 824 C C . ILE A 1 109 ? 17.875 29.359 21.469 1 40.69 109 ILE A C 1
ATOM 826 O O . ILE A 1 109 ? 18.656 28.531 21.922 1 40.69 109 ILE A O 1
ATOM 830 N N . PRO A 1 110 ? 16.688 28.906 21.297 1 41.84 110 PRO A N 1
ATOM 831 C CA . PRO A 1 110 ? 16.516 27.484 21.016 1 41.84 110 PRO A CA 1
ATOM 832 C C . PRO A 1 110 ? 17.562 26.938 20.062 1 41.84 110 PRO A C 1
ATOM 834 O O . PRO A 1 110 ? 17.797 27.5 19 1 41.84 110 PRO A O 1
ATOM 837 N N . GLU A 1 111 ? 18.875 26.703 20.422 1 44.19 111 GLU A N 1
ATOM 838 C CA . GLU A 1 111 ? 19.812 26 19.531 1 44.19 111 GLU A CA 1
ATOM 839 C C . GLU A 1 111 ? 19.047 25.156 18.5 1 44.19 111 GLU A C 1
ATOM 841 O O . GLU A 1 111 ? 18.031 24.547 18.828 1 44.19 111 GLU A O 1
ATOM 846 N N . PRO A 1 112 ? 19.266 25.469 17.219 1 46.69 112 PRO A N 1
ATOM 847 C CA . PRO A 1 112 ? 18.625 24.703 16.156 1 46.69 112 PRO A CA 1
ATOM 848 C C . PRO A 1 112 ? 18.688 23.188 16.391 1 46.69 112 PRO A C 1
ATOM 850 O O . PRO A 1 112 ? 19.734 22.562 16.141 1 46.69 112 PRO A O 1
ATOM 853 N N . LYS A 1 113 ? 18.594 22.672 17.562 1 52.38 113 LYS A N 1
ATOM 854 C CA . LYS A 1 113 ? 18.562 21.25 17.922 1 52.38 113 LYS A CA 1
ATOM 855 C C . LYS A 1 113 ? 18.016 20.391 16.797 1 52.38 113 LYS A C 1
ATOM 857 O O . LYS A 1 113 ? 16.984 20.734 16.188 1 52.38 113 LYS A O 1
ATOM 862 N N . LYS A 1 114 ? 19.094 19.688 16.125 1 57.44 114 LYS A N 1
ATOM 863 C CA . LYS A 1 114 ? 18.703 18.656 15.18 1 57.44 114 LYS A CA 1
ATOM 864 C C . LYS A 1 114 ? 17.406 17.984 15.609 1 57.44 114 LYS A C 1
ATOM 866 O O . LYS A 1 114 ? 17.328 17.438 16.719 1 57.44 114 LYS A O 1
ATOM 871 N N . HIS A 1 115 ? 16.406 18.156 14.688 1 80.5 115 HIS A N 1
ATOM 872 C CA . HIS A 1 115 ? 15.039 17.734 14.977 1 80.5 115 HIS A CA 1
ATOM 873 C C . HIS A 1 115 ? 14.938 16.203 14.992 1 80.5 115 HIS A C 1
ATOM 875 O O . HIS A 1 115 ? 15.633 15.523 14.242 1 80.5 115 HIS A O 1
ATOM 881 N N . ILE A 1 116 ? 14.625 15.648 16.094 1 88.19 116 ILE A N 1
ATOM 882 C CA . ILE A 1 116 ? 14.352 14.234 16.297 1 88.19 116 ILE A CA 1
ATOM 883 C C . ILE A 1 116 ? 13.898 13.609 14.977 1 88.19 116 ILE A C 1
ATOM 885 O O . ILE A 1 116 ? 14.188 12.438 14.711 1 88.19 116 ILE A O 1
ATOM 889 N N . THR A 1 117 ? 13.383 14.414 14.078 1 87.81 117 THR A N 1
ATOM 890 C CA . THR A 1 117 ? 12.906 13.961 12.773 1 87.81 117 THR A CA 1
ATOM 891 C C . THR A 1 117 ? 14.07 13.508 11.898 1 87.81 117 THR A C 1
ATOM 893 O O . THR A 1 117 ? 13.961 12.523 11.164 1 87.81 117 THR A O 1
ATOM 896 N N . GLY A 1 118 ? 15.125 14.219 11.969 1 92.25 118 GLY A N 1
ATOM 897 C CA . GLY A 1 118 ? 16.297 13.844 11.195 1 92.25 118 GLY A CA 1
ATOM 898 C C . GLY A 1 118 ? 16.891 12.516 11.625 1 92.25 118 GLY A C 1
ATOM 899 O O . GLY A 1 118 ? 17.234 11.68 10.781 1 92.25 118 GLY A O 1
ATOM 900 N N . TYR A 1 119 ? 16.984 12.266 12.859 1 92.62 119 TYR A N 1
ATOM 901 C CA . TYR A 1 119 ? 17.547 11.031 13.398 1 92.62 119 TYR A CA 1
ATOM 902 C C . TYR A 1 119 ? 16.641 9.844 13.102 1 92.62 119 TYR A C 1
ATOM 904 O O . TYR A 1 119 ? 17.109 8.75 12.797 1 92.62 119 TYR A O 1
ATOM 912 N N . LEU A 1 120 ? 15.375 10.133 13.242 1 92.56 120 LEU A N 1
ATOM 913 C CA . LEU A 1 120 ? 14.43 9.07 12.922 1 92.56 120 LEU A CA 1
ATOM 914 C C . LEU A 1 120 ? 14.492 8.719 11.445 1 92.56 120 LEU A C 1
ATOM 916 O O . LEU A 1 120 ? 14.336 7.551 11.07 1 92.56 120 LEU A O 1
ATOM 920 N N . ASN A 1 121 ? 14.727 9.711 10.656 1 93.25 121 ASN A N 1
ATOM 921 C CA . ASN A 1 121 ? 14.891 9.477 9.227 1 93.25 121 ASN A CA 1
ATOM 922 C C . ASN A 1 121 ? 16.125 8.625 8.938 1 93.25 121 ASN A C 1
ATOM 924 O O . ASN A 1 121 ? 16.094 7.738 8.086 1 93.25 121 ASN A O 1
ATOM 928 N N . LEU A 1 122 ? 17.203 8.891 9.656 1 95.06 122 LEU A N 1
ATOM 929 C CA . LEU A 1 122 ? 18.422 8.117 9.492 1 95.06 122 LEU A CA 1
ATOM 930 C C . LEU A 1 122 ? 18.188 6.656 9.883 1 95.06 122 LEU A C 1
ATOM 932 O O . LEU A 1 122 ? 18.656 5.746 9.195 1 95.06 122 LEU A O 1
ATOM 936 N N . LEU A 1 123 ? 17.516 6.473 10.953 1 94.94 123 LEU A N 1
ATOM 937 C CA . LEU A 1 123 ? 17.234 5.117 11.398 1 94.94 123 LEU A CA 1
ATOM 938 C C . LEU A 1 123 ? 16.344 4.391 10.398 1 94.94 123 LEU A C 1
ATOM 940 O O . LEU A 1 123 ? 16.594 3.23 10.062 1 94.94 123 LEU A O 1
ATOM 944 N N . ALA A 1 124 ? 15.297 5.059 9.945 1 93.88 124 ALA A N 1
ATOM 945 C CA . ALA A 1 124 ? 14.414 4.484 8.938 1 93.88 124 ALA A CA 1
ATOM 946 C C . ALA A 1 124 ? 15.188 4.102 7.68 1 93.88 124 ALA A C 1
ATOM 948 O O . ALA A 1 124 ? 14.977 3.02 7.121 1 93.88 124 ALA A O 1
ATOM 949 N N . ASN A 1 125 ? 16.078 4.957 7.297 1 94.5 125 ASN A N 1
ATOM 950 C CA . ASN A 1 125 ? 16.891 4.715 6.109 1 94.5 125 ASN A CA 1
ATOM 951 C C . ASN A 1 125 ? 17.828 3.52 6.305 1 94.5 125 ASN A C 1
ATOM 953 O O . ASN A 1 125 ? 18.047 2.74 5.375 1 94.5 125 ASN A O 1
ATOM 957 N N . THR A 1 126 ? 18.328 3.391 7.445 1 96.12 126 THR A N 1
ATOM 958 C CA . THR A 1 126 ? 19.188 2.252 7.746 1 96.12 126 THR A CA 1
ATOM 959 C C . THR A 1 126 ? 18.406 0.943 7.645 1 96.12 126 THR A C 1
ATOM 961 O O . THR A 1 126 ? 18.891 -0.028 7.059 1 96.12 126 THR A O 1
ATOM 964 N N . ILE A 1 127 ? 17.266 0.936 8.195 1 95.69 127 ILE A N 1
ATOM 965 C CA . ILE A 1 127 ? 16.422 -0.254 8.156 1 95.69 127 ILE A CA 1
ATOM 966 C C . ILE A 1 127 ? 16.016 -0.566 6.719 1 95.69 127 ILE A C 1
ATOM 968 O O . ILE A 1 127 ? 16.047 -1.727 6.297 1 95.69 127 ILE A O 1
ATOM 972 N N . ASP A 1 128 ? 15.703 0.462 5.973 1 94.94 128 ASP A N 1
ATOM 973 C CA . ASP A 1 128 ? 15.383 0.305 4.559 1 94.94 128 ASP A CA 1
ATOM 974 C C . ASP A 1 128 ? 16.562 -0.297 3.793 1 94.94 128 ASP A C 1
ATOM 976 O O . ASP A 1 128 ? 16.391 -1.26 3.041 1 94.94 128 ASP A O 1
ATOM 980 N N . ASN A 1 129 ? 17.719 0.299 4.027 1 96 129 ASN A N 1
ATOM 981 C CA . ASN A 1 129 ? 18.922 -0.188 3.352 1 96 129 ASN A CA 1
ATOM 982 C C . ASN A 1 129 ? 19.25 -1.622 3.758 1 96 129 ASN A C 1
ATOM 984 O O . ASN A 1 129 ? 19.766 -2.4 2.947 1 96 129 ASN A O 1
ATOM 988 N N . PHE A 1 130 ? 19 -1.978 4.961 1 97.31 130 PHE A N 1
ATOM 989 C CA . PHE A 1 130 ? 19.188 -3.35 5.418 1 97.31 130 PHE A CA 1
ATOM 990 C C . PHE A 1 130 ? 18.328 -4.309 4.598 1 97.31 130 PHE A C 1
ATOM 992 O O . PHE A 1 130 ? 18.812 -5.359 4.168 1 97.31 130 PHE A O 1
ATOM 999 N N . THR A 1 131 ? 17.094 -3.92 4.383 1 96.25 131 THR A N 1
ATOM 1000 C CA . THR A 1 131 ? 16.188 -4.777 3.637 1 96.25 131 THR A CA 1
ATOM 1001 C C . THR A 1 131 ? 16.594 -4.848 2.168 1 96.25 131 THR A C 1
ATOM 1003 O O . THR A 1 131 ? 16.422 -5.887 1.521 1 96.25 131 THR A O 1
ATOM 1006 N N . HIS A 1 132 ? 17.062 -3.715 1.597 1 96 132 HIS A N 1
ATOM 1007 C CA . HIS A 1 132 ? 17.609 -3.771 0.243 1 96 132 HIS A CA 1
ATOM 1008 C C . HIS A 1 132 ? 18.75 -4.777 0.149 1 96 132 HIS A C 1
ATOM 1010 O O . HIS A 1 132 ? 18.812 -5.562 -0.799 1 96 132 HIS A O 1
ATOM 1016 N N . GLY A 1 133 ? 19.641 -4.715 1.119 1 96.88 133 GLY A N 1
ATOM 1017 C CA . GLY A 1 133 ? 20.734 -5.68 1.157 1 96.88 133 GLY A CA 1
ATOM 1018 C C . GLY A 1 133 ? 20.266 -7.113 1.273 1 96.88 133 GLY A C 1
ATOM 1019 O O . GLY A 1 133 ? 20.781 -8.008 0.606 1 96.88 133 GLY A O 1
ATOM 1020 N N . LEU A 1 134 ? 19.297 -7.316 2.174 1 96.25 134 LEU A N 1
ATOM 1021 C CA . LEU A 1 134 ? 18.703 -8.633 2.332 1 96.25 134 LEU A CA 1
ATOM 1022 C C . LEU A 1 134 ? 18.141 -9.141 1.005 1 96.25 134 LEU A C 1
ATOM 1024 O O . LEU A 1 134 ? 18.375 -10.297 0.63 1 96.25 134 LEU A O 1
ATOM 1028 N N . SER A 1 135 ? 17.422 -8.273 0.323 1 95.19 135 SER A N 1
ATOM 1029 C CA . SER A 1 135 ? 16.828 -8.625 -0.962 1 95.19 135 SER A CA 1
ATOM 1030 C C . SER A 1 135 ? 17.891 -8.938 -2 1 95.19 135 SER A C 1
ATOM 1032 O O . SER A 1 135 ? 17.781 -9.914 -2.742 1 95.19 135 SER A O 1
ATOM 1034 N N . LEU A 1 136 ? 18.969 -8.141 -2.055 1 95.38 136 LEU A N 1
ATOM 1035 C CA . LEU A 1 136 ? 20.062 -8.344 -2.996 1 95.38 136 LEU A CA 1
ATOM 1036 C C . LEU A 1 136 ? 20.781 -9.664 -2.717 1 95.38 136 LEU A C 1
ATOM 1038 O O . LEU A 1 136 ? 21.016 -10.445 -3.635 1 95.38 136 LEU A O 1
ATOM 1042 N N . GLY A 1 137 ? 21.125 -9.82 -1.46 1 94.69 137 GLY A N 1
ATOM 1043 C CA . GLY A 1 137 ? 21.766 -11.078 -1.091 1 94.69 137 GLY A CA 1
ATOM 1044 C C . GLY A 1 137 ? 20.922 -12.289 -1.443 1 94.69 137 GLY A C 1
ATOM 1045 O O . GLY A 1 137 ? 21.438 -13.258 -2.01 1 94.69 137 GLY A O 1
ATOM 1046 N N . GLY A 1 138 ? 19.625 -12.234 -1.141 1 93 138 GLY A N 1
ATOM 1047 C CA . GLY A 1 138 ? 18.734 -13.328 -1.481 1 93 138 GLY A CA 1
ATOM 1048 C C . GLY A 1 138 ? 18.625 -13.562 -2.975 1 93 138 GLY A C 1
ATOM 1049 O O . GLY A 1 138 ? 18.594 -14.711 -3.428 1 93 138 GLY A O 1
ATOM 1050 N N . ALA A 1 139 ? 18.547 -12.508 -3.723 1 92.38 139 ALA A N 1
ATOM 1051 C CA . ALA A 1 139 ? 18.406 -12.625 -5.172 1 92.38 139 ALA A CA 1
ATOM 1052 C C . ALA A 1 139 ? 19.656 -13.227 -5.805 1 92.38 139 ALA A C 1
ATOM 1054 O O . ALA A 1 139 ? 19.562 -14.094 -6.68 1 92.38 139 ALA A O 1
ATOM 1055 N N . PHE A 1 140 ? 20.844 -12.82 -5.371 1 92.81 140 PHE A N 1
ATOM 1056 C CA . PHE A 1 140 ? 22.094 -13.336 -5.93 1 92.81 140 PHE A CA 1
ATOM 1057 C C . PHE A 1 140 ? 22.312 -14.789 -5.527 1 92.81 140 PHE A C 1
ATOM 1059 O O . PHE A 1 140 ? 22.969 -15.547 -6.246 1 92.81 140 PHE A O 1
ATOM 1066 N N . LEU A 1 141 ? 21.781 -15.25 -4.371 1 90.81 141 LEU A N 1
ATOM 1067 C CA . LEU A 1 141 ? 21.844 -16.656 -3.967 1 90.81 141 LEU A CA 1
ATOM 1068 C C . LEU A 1 141 ? 21.031 -17.531 -4.906 1 90.81 141 LEU A C 1
ATOM 1070 O O . LEU A 1 141 ? 21.344 -18.703 -5.086 1 90.81 141 LEU A O 1
ATOM 1074 N N . VAL A 1 142 ? 19.984 -16.938 -5.457 1 88.69 142 VAL A N 1
ATOM 1075 C CA . VAL A 1 142 ? 19.125 -17.688 -6.371 1 88.69 142 VAL A CA 1
ATOM 1076 C C . VAL A 1 142 ? 19.781 -17.781 -7.742 1 88.69 142 VAL A C 1
ATOM 1078 O O . VAL A 1 142 ? 19.922 -18.859 -8.312 1 88.69 142 VAL A O 1
ATOM 1081 N N . SER A 1 143 ? 20.203 -16.641 -8.359 1 90.38 143 SER A N 1
ATOM 1082 C CA . SER A 1 143 ? 20.859 -16.609 -9.656 1 90.38 143 SER A CA 1
ATOM 1083 C C . SER A 1 143 ? 21.453 -15.227 -9.93 1 90.38 143 SER A C 1
ATOM 1085 O O . SER A 1 143 ? 21.016 -14.227 -9.352 1 90.38 143 SER A O 1
ATOM 1087 N N . LEU A 1 144 ? 22.422 -15.203 -10.781 1 91.56 144 LEU A N 1
ATOM 1088 C CA . LEU A 1 144 ? 23.047 -13.953 -11.195 1 91.56 144 LEU A CA 1
ATOM 1089 C C . LEU A 1 144 ? 22.031 -13.055 -11.898 1 91.56 144 LEU A C 1
ATOM 1091 O O . LEU A 1 144 ? 22.031 -11.836 -11.688 1 91.56 144 LEU A O 1
ATOM 1095 N N . ARG A 1 145 ? 21.203 -13.648 -12.719 1 87.75 145 ARG A N 1
ATOM 1096 C CA . ARG A 1 145 ? 20.203 -12.891 -13.453 1 87.75 145 ARG A CA 1
ATOM 1097 C C . ARG A 1 145 ? 19.25 -12.172 -12.5 1 87.75 145 ARG A C 1
ATOM 1099 O O . ARG A 1 145 ? 19.016 -10.969 -12.656 1 87.75 145 ARG A O 1
ATOM 1106 N N . LEU A 1 146 ? 18.781 -12.906 -11.562 1 87.25 146 LEU A N 1
ATOM 1107 C CA . LEU A 1 146 ? 17.859 -12.32 -10.594 1 87.25 146 LEU A CA 1
ATOM 1108 C C . LEU A 1 146 ? 18.547 -11.242 -9.766 1 87.25 146 LEU A C 1
ATOM 1110 O O . LEU A 1 146 ? 17.953 -10.203 -9.469 1 87.25 146 LEU A O 1
ATOM 1114 N N . GLY A 1 147 ? 19.781 -11.508 -9.383 1 91 147 GLY A N 1
ATOM 1115 C CA . GLY A 1 147 ? 20.562 -10.531 -8.641 1 91 147 GLY A CA 1
ATOM 1116 C C . GLY A 1 147 ? 20.734 -9.219 -9.391 1 91 147 GLY A C 1
ATOM 1117 O O . GLY A 1 147 ? 20.578 -8.141 -8.812 1 91 147 GLY A O 1
ATOM 1118 N N . LEU A 1 148 ? 20.984 -9.289 -10.656 1 90 148 LEU A N 1
ATOM 1119 C CA . LEU A 1 148 ? 21.203 -8.109 -11.477 1 90 148 LEU A CA 1
ATOM 1120 C C . LEU A 1 148 ? 19.906 -7.336 -11.68 1 90 148 LEU A C 1
ATOM 1122 O O . LEU A 1 148 ? 19.891 -6.102 -11.641 1 90 148 LEU A O 1
ATOM 1126 N N . LEU A 1 149 ? 18.844 -8.055 -11.867 1 85.06 149 LEU A N 1
ATOM 1127 C CA . LEU A 1 149 ? 17.547 -7.41 -12.023 1 85.06 149 LEU A CA 1
ATOM 1128 C C . LEU A 1 149 ? 17.141 -6.68 -10.742 1 85.06 149 LEU A C 1
ATOM 1130 O O . LEU A 1 149 ? 16.656 -5.547 -10.797 1 85.06 149 LEU A O 1
ATOM 1134 N N . THR A 1 150 ? 17.406 -7.348 -9.672 1 89.12 150 THR A N 1
ATOM 1135 C CA . THR A 1 150 ? 17.094 -6.754 -8.375 1 89.12 150 THR A CA 1
ATOM 1136 C C . THR A 1 150 ? 17.969 -5.535 -8.117 1 89.12 150 THR A C 1
ATOM 1138 O O . THR A 1 150 ? 17.484 -4.52 -7.602 1 89.12 150 THR A O 1
ATOM 1141 N N . THR A 1 151 ? 19.219 -5.645 -8.469 1 91.94 151 THR A N 1
ATOM 1142 C CA . THR A 1 151 ? 20.125 -4.512 -8.328 1 91.94 151 THR A CA 1
ATOM 1143 C C . THR A 1 151 ? 19.609 -3.311 -9.125 1 91.94 151 THR A C 1
ATOM 1145 O O . THR A 1 151 ? 19.578 -2.193 -8.602 1 91.94 151 THR A O 1
ATOM 1148 N N . PHE A 1 152 ? 19.25 -3.568 -10.289 1 88.94 152 PHE A N 1
ATOM 1149 C CA . PHE A 1 152 ? 18.766 -2.5 -11.148 1 88.94 152 PHE A CA 1
ATOM 1150 C C . PHE A 1 152 ? 17.5 -1.873 -10.562 1 88.94 152 PHE A C 1
ATOM 1152 O O . PHE A 1 152 ? 17.391 -0.647 -10.492 1 88.94 152 PHE A O 1
ATOM 1159 N N . ALA A 1 153 ? 16.578 -2.691 -10.172 1 86.12 153 ALA A N 1
ATOM 1160 C CA . ALA A 1 153 ? 15.32 -2.215 -9.609 1 86.12 153 ALA A CA 1
ATOM 1161 C C . ALA A 1 153 ? 15.562 -1.349 -8.375 1 86.12 153 ALA A C 1
ATOM 1163 O O . ALA A 1 153 ? 14.953 -0.291 -8.219 1 86.12 153 ALA A O 1
ATOM 1164 N N . ILE A 1 154 ? 16.484 -1.808 -7.531 1 90.31 154 ILE A N 1
ATOM 1165 C CA . ILE A 1 154 ? 16.797 -1.091 -6.301 1 90.31 154 ILE A CA 1
ATOM 1166 C C . ILE A 1 154 ? 17.453 0.248 -6.633 1 90.31 154 ILE A C 1
ATOM 1168 O O . ILE A 1 154 ? 17.094 1.279 -6.059 1 90.31 154 ILE A O 1
ATOM 1172 N N . LEU A 1 155 ? 18.375 0.226 -7.625 1 88.94 155 LEU A N 1
ATOM 1173 C CA . LEU A 1 155 ? 19.062 1.457 -8 1 88.94 155 LEU A CA 1
ATOM 1174 C C . LEU A 1 155 ? 18.078 2.488 -8.539 1 88.94 155 LEU A C 1
ATOM 1176 O O . LEU A 1 155 ? 18.172 3.674 -8.219 1 88.94 155 LEU A O 1
ATOM 1180 N N . VAL A 1 156 ? 17.109 2.088 -9.32 1 84.56 156 VAL A N 1
ATOM 1181 C CA . VAL A 1 156 ? 16.141 2.977 -9.961 1 84.56 156 VAL A CA 1
ATOM 1182 C C . VAL A 1 156 ? 15.336 3.705 -8.891 1 84.56 156 VAL A C 1
ATOM 1184 O O . VAL A 1 156 ? 15.047 4.895 -9.023 1 84.56 156 VAL A O 1
ATOM 1187 N N . HIS A 1 157 ? 15.023 3.062 -7.84 1 84.69 157 HIS A N 1
ATOM 1188 C CA . HIS A 1 157 ? 14.188 3.729 -6.852 1 84.69 157 HIS A CA 1
ATOM 1189 C C . HIS A 1 157 ? 15.023 4.297 -5.711 1 84.69 157 HIS A C 1
ATOM 1191 O O . HIS A 1 157 ? 14.617 5.258 -5.055 1 84.69 157 HIS A O 1
ATOM 1197 N N . GLU A 1 158 ? 16.203 3.76 -5.48 1 88.81 158 GLU A N 1
ATOM 1198 C CA . GLU A 1 158 ? 17 4.152 -4.328 1 88.81 158 GLU A CA 1
ATOM 1199 C C . GLU A 1 158 ? 17.641 5.527 -4.535 1 88.81 158 GLU A C 1
ATOM 1201 O O . GLU A 1 158 ? 17.797 6.293 -3.584 1 88.81 158 GLU A O 1
ATOM 1206 N N . ILE A 1 159 ? 17.922 5.836 -5.734 1 87.94 159 ILE A N 1
ATOM 1207 C CA . ILE A 1 159 ? 18.594 7.109 -5.996 1 87.94 159 ILE A CA 1
ATOM 1208 C C . ILE A 1 159 ? 17.656 8.266 -5.66 1 87.94 159 ILE A C 1
ATOM 1210 O O . ILE A 1 159 ? 17.984 9.117 -4.832 1 87.94 159 ILE A O 1
ATOM 1214 N N . PRO A 1 160 ? 16.453 8.312 -6.23 1 86.69 160 PRO A N 1
ATOM 1215 C CA . PRO A 1 160 ? 15.516 9.367 -5.836 1 86.69 160 PRO A CA 1
ATOM 1216 C C . PRO A 1 160 ? 15.211 9.352 -4.34 1 86.69 160 PRO A C 1
ATOM 1218 O O . PRO A 1 160 ? 15.047 10.414 -3.73 1 86.69 160 PRO A O 1
ATOM 1221 N N . HIS A 1 161 ? 15.156 8.195 -3.756 1 87.44 161 HIS A N 1
ATOM 1222 C CA . HIS A 1 161 ? 14.859 8.047 -2.336 1 87.44 161 HIS A CA 1
ATOM 1223 C C . HIS A 1 161 ? 15.961 8.656 -1.474 1 87.44 161 HIS A C 1
ATOM 1225 O O . HIS A 1 161 ? 15.68 9.359 -0.503 1 87.44 161 HIS A O 1
ATOM 1231 N N . GLU A 1 162 ? 17.188 8.469 -1.839 1 89.25 162 GLU A N 1
ATOM 1232 C CA . GLU A 1 162 ? 18.328 9.016 -1.112 1 89.25 162 GLU A CA 1
ATOM 1233 C C . GLU A 1 162 ? 18.375 10.531 -1.225 1 89.25 162 GLU A C 1
ATOM 1235 O O . GLU A 1 162 ? 18.781 11.219 -0.282 1 89.25 162 GLU A O 1
ATOM 1240 N N . VAL A 1 163 ? 18.031 10.992 -2.414 1 88.69 163 VAL A N 1
ATOM 1241 C CA . VAL A 1 163 ? 17.984 12.438 -2.594 1 88.69 163 VAL A CA 1
ATOM 1242 C C . VAL A 1 163 ? 16.922 13.039 -1.688 1 88.69 163 VAL A C 1
ATOM 1244 O O . VAL A 1 163 ? 17.125 14.094 -1.078 1 88.69 163 VAL A O 1
ATOM 1247 N N . GLY A 1 164 ? 15.797 12.359 -1.602 1 87.31 164 GLY A N 1
ATOM 1248 C CA . GLY A 1 164 ? 14.758 12.797 -0.688 1 87.31 164 GLY A CA 1
ATOM 1249 C C . GLY A 1 164 ? 15.188 12.789 0.765 1 87.31 164 GLY A C 1
ATOM 1250 O O . GLY A 1 164 ? 14.93 13.742 1.501 1 87.31 164 GLY A O 1
ATOM 1251 N N . ASP A 1 165 ? 15.82 11.836 1.188 1 91.06 165 ASP A N 1
ATOM 1252 C CA . ASP A 1 165 ? 16.297 11.719 2.561 1 91.06 165 ASP A CA 1
ATOM 1253 C C . ASP A 1 165 ? 17.344 12.789 2.871 1 91.06 165 ASP A C 1
ATOM 1255 O O . ASP A 1 165 ? 17.375 13.32 3.984 1 91.06 165 ASP A O 1
ATOM 1259 N N . PHE A 1 166 ? 18.172 13.016 1.88 1 92.12 166 PHE A N 1
ATOM 1260 C CA . PHE A 1 166 ? 19.156 14.078 2.018 1 92.12 166 PHE A CA 1
ATOM 1261 C C . PHE A 1 166 ? 18.5 15.414 2.297 1 92.12 166 PHE A C 1
ATOM 1263 O O . PHE A 1 166 ? 18.922 16.156 3.186 1 92.12 166 PHE A O 1
ATOM 1270 N N . ALA A 1 167 ? 17.438 15.688 1.606 1 88.69 167 ALA A N 1
ATOM 1271 C CA . ALA A 1 167 ? 16.688 16.922 1.784 1 88.69 167 ALA A CA 1
ATOM 1272 C C . ALA A 1 167 ? 16.047 16.984 3.17 1 88.69 167 ALA A C 1
ATOM 1274 O O . ALA A 1 167 ? 16 18.047 3.797 1 88.69 167 ALA A O 1
ATOM 1275 N N . ILE A 1 168 ? 15.602 15.914 3.643 1 88.12 168 ILE A N 1
ATOM 1276 C CA . ILE A 1 168 ? 14.977 15.844 4.957 1 88.12 168 ILE A CA 1
ATOM 1277 C C . ILE A 1 168 ? 16 16.141 6.039 1 88.12 168 ILE A C 1
ATOM 1279 O O . ILE A 1 168 ? 15.719 16.859 7.004 1 88.12 168 ILE A O 1
ATOM 1283 N N . LEU A 1 169 ? 17.203 15.656 5.891 1 93.06 169 LEU A N 1
ATOM 1284 C CA . LEU A 1 169 ? 18.25 15.914 6.867 1 93.06 169 LEU A CA 1
ATOM 1285 C C . LEU A 1 169 ? 18.625 17.391 6.895 1 93.06 169 LEU A C 1
ATOM 1287 O O . LEU A 1 169 ? 18.781 17.969 7.969 1 93.06 169 LEU A O 1
ATOM 1291 N N . LEU A 1 170 ? 18.641 18 5.703 1 92 170 LEU A N 1
ATOM 1292 C CA . LEU A 1 170 ? 18.938 19.422 5.641 1 92 170 LEU A CA 1
ATOM 1293 C C . LEU A 1 170 ? 17.844 20.234 6.332 1 92 170 LEU A C 1
ATOM 1295 O O . LEU A 1 170 ? 18.141 21.156 7.094 1 92 170 LEU A O 1
ATOM 1299 N N . LYS A 1 171 ? 16.672 19.797 6.152 1 88.88 171 LYS A N 1
ATOM 1300 C CA . LYS A 1 171 ? 15.539 20.484 6.77 1 88.88 171 LYS A CA 1
ATOM 1301 C C . LYS A 1 171 ? 15.531 20.281 8.281 1 88.88 171 LYS A C 1
ATOM 1303 O O . LYS A 1 171 ? 14.984 21.109 9.016 1 88.88 171 LYS A O 1
ATOM 1308 N N . SER A 1 172 ? 16.141 19.25 8.664 1 91.25 172 SER A N 1
ATOM 1309 C CA . SER A 1 172 ? 16.156 18.922 10.086 1 91.25 172 SER A CA 1
ATOM 1310 C C . SER A 1 172 ? 17.359 19.547 10.781 1 91.25 172 SER A C 1
ATOM 1312 O O . SER A 1 172 ? 17.609 19.281 11.961 1 91.25 172 SER A O 1
ATOM 1314 N N . GLY A 1 173 ? 18.203 20.312 10.039 1 91.31 173 GLY A N 1
ATOM 1315 C CA . GLY A 1 173 ? 19.266 21.094 10.664 1 91.31 173 GLY A CA 1
ATOM 1316 C C . GLY A 1 173 ? 20.641 20.516 10.43 1 91.31 173 GLY A C 1
ATOM 1317 O O . GLY A 1 173 ? 21.625 21.047 10.953 1 91.31 173 GLY A O 1
ATOM 1318 N N . PHE A 1 174 ? 20.719 19.484 9.688 1 93.25 174 PHE A N 1
ATOM 1319 C CA . PHE A 1 174 ? 22.016 18.922 9.367 1 93.25 174 PHE A CA 1
ATOM 1320 C C . PHE A 1 174 ? 22.734 19.766 8.312 1 93.25 174 PHE A C 1
ATOM 1322 O O . PHE A 1 174 ? 22.078 20.328 7.43 1 93.25 174 PHE A O 1
ATOM 1329 N N . THR A 1 175 ? 24.031 19.844 8.445 1 94.62 175 THR A N 1
ATOM 1330 C CA . THR A 1 175 ? 24.797 20.484 7.375 1 94.62 175 THR A CA 1
ATOM 1331 C C . THR A 1 175 ? 24.875 19.562 6.156 1 94.62 175 THR A C 1
ATOM 1333 O O . THR A 1 175 ? 24.609 18.359 6.258 1 94.62 175 THR A O 1
ATOM 1336 N N . ARG A 1 176 ? 25.234 20.062 4.969 1 94.31 176 ARG A N 1
ATOM 1337 C CA . ARG A 1 176 ? 25.328 19.281 3.734 1 94.31 176 ARG A CA 1
ATOM 1338 C C . ARG A 1 176 ? 26.344 18.156 3.873 1 94.31 176 ARG A C 1
ATOM 1340 O O . ARG A 1 176 ? 26.094 17.031 3.443 1 94.31 176 ARG A O 1
ATOM 1347 N N . TRP A 1 177 ? 27.422 18.438 4.492 1 95.5 177 TRP A N 1
ATOM 1348 C CA . TRP A 1 177 ? 28.469 17.438 4.648 1 95.5 177 TRP A CA 1
ATOM 1349 C C . TRP A 1 177 ? 28.047 16.359 5.645 1 95.5 177 TRP A C 1
ATOM 1351 O O . TRP A 1 177 ? 28.297 15.164 5.422 1 95.5 177 TRP A O 1
ATOM 1361 N N . ASP A 1 178 ? 27.453 16.781 6.699 1 94.62 178 ASP A N 1
ATOM 1362 C CA . ASP A 1 178 ? 26.938 15.812 7.66 1 94.62 178 ASP A CA 1
ATOM 1363 C C . ASP A 1 178 ? 25.875 14.914 7.031 1 94.62 178 ASP A C 1
ATOM 1365 O O . ASP A 1 178 ? 25.891 13.695 7.223 1 94.62 178 ASP A O 1
ATOM 1369 N N . ALA A 1 179 ? 24.984 15.562 6.324 1 95 179 ALA A N 1
ATOM 1370 C CA . ALA A 1 179 ? 23.906 14.812 5.668 1 95 179 ALA A CA 1
ATOM 1371 C C . ALA A 1 179 ? 24.484 13.773 4.707 1 95 179 ALA A C 1
ATOM 1373 O O . ALA A 1 179 ? 24.031 12.625 4.691 1 95 179 ALA A O 1
ATOM 1374 N N . ALA A 1 180 ? 25.516 14.172 3.951 1 94.88 180 ALA A N 1
ATOM 1375 C CA . ALA A 1 180 ? 26.141 13.258 3.006 1 94.88 180 ALA A CA 1
ATOM 1376 C C . ALA A 1 180 ? 26.828 12.102 3.732 1 94.88 180 ALA A C 1
ATOM 1378 O O . ALA A 1 180 ? 26.672 10.945 3.342 1 94.88 180 ALA A O 1
ATOM 1379 N N . PHE A 1 181 ? 27.484 12.422 4.73 1 95.94 181 PHE A N 1
ATOM 1380 C CA . PHE A 1 181 ? 28.219 11.414 5.492 1 95.94 181 PHE A CA 1
ATOM 1381 C C . PHE A 1 181 ? 27.25 10.398 6.105 1 95.94 181 PHE A C 1
ATOM 1383 O O . PHE A 1 181 ? 27.469 9.195 6.004 1 95.94 181 PHE A O 1
ATOM 1390 N N . TYR A 1 182 ? 26.219 10.844 6.746 1 95.31 182 TYR A N 1
ATOM 1391 C CA . TYR A 1 182 ? 25.266 9.953 7.398 1 95.31 182 TYR A CA 1
ATOM 1392 C C . TYR A 1 182 ? 24.516 9.117 6.371 1 95.31 182 TYR A C 1
ATOM 1394 O O . TYR A 1 182 ? 24.156 7.965 6.637 1 95.31 182 TYR A O 1
ATOM 1402 N N . GLN A 1 183 ? 24.25 9.719 5.223 1 93.38 183 GLN A N 1
ATOM 1403 C CA . GLN A 1 183 ? 23.625 8.945 4.156 1 93.38 183 GLN A CA 1
ATOM 1404 C C . GLN A 1 183 ? 24.5 7.758 3.752 1 93.38 183 GLN A C 1
ATOM 1406 O O . GLN A 1 183 ? 23.984 6.66 3.525 1 93.38 183 GLN A O 1
ATOM 1411 N N . ILE A 1 184 ? 25.828 8 3.656 1 94.06 184 ILE A N 1
ATOM 1412 C CA . ILE A 1 184 ? 26.75 6.926 3.332 1 94.06 184 ILE A CA 1
ATOM 1413 C C . ILE A 1 184 ? 26.766 5.891 4.457 1 94.06 184 ILE A C 1
ATOM 1415 O O . ILE A 1 184 ? 26.797 4.688 4.199 1 94.06 184 ILE A O 1
ATOM 1419 N N . LEU A 1 185 ? 26.688 6.324 5.613 1 95.31 185 LEU A N 1
ATOM 1420 C CA . LEU A 1 185 ? 26.672 5.426 6.766 1 95.31 185 LEU A CA 1
ATOM 1421 C C . LEU A 1 185 ? 25.438 4.531 6.734 1 95.31 185 LEU A C 1
ATOM 1423 O O . LEU A 1 185 ? 25.516 3.342 7.043 1 95.31 185 LEU A O 1
ATOM 1427 N N . THR A 1 186 ? 24.266 5.113 6.379 1 95.56 186 THR A N 1
ATOM 1428 C CA . THR A 1 186 ? 23.047 4.324 6.328 1 95.56 186 THR A CA 1
ATOM 1429 C C . THR A 1 186 ? 23.125 3.262 5.234 1 95.56 186 THR A C 1
ATOM 1431 O O . THR A 1 186 ? 22.484 2.215 5.324 1 95.56 186 THR A O 1
ATOM 1434 N N . ALA A 1 187 ? 23.938 3.588 4.164 1 92.94 187 ALA A N 1
ATOM 1435 C CA . ALA A 1 187 ? 24.156 2.607 3.104 1 92.94 187 ALA A CA 1
ATOM 1436 C C . ALA A 1 187 ? 24.828 1.351 3.648 1 92.94 187 ALA A C 1
ATOM 1438 O O . ALA A 1 187 ? 24.719 0.273 3.057 1 92.94 187 ALA A O 1
ATOM 1439 N N . GLY A 1 188 ? 25.562 1.455 4.746 1 95.06 188 GLY A N 1
ATOM 1440 C CA . GLY A 1 188 ? 26.141 0.309 5.422 1 95.06 188 GLY A CA 1
ATOM 1441 C C . GLY A 1 188 ? 25.109 -0.717 5.859 1 95.06 188 GLY A C 1
ATOM 1442 O O . GLY A 1 188 ? 25.422 -1.905 5.973 1 95.06 188 GLY A O 1
ATOM 1443 N N . GLY A 1 189 ? 23.922 -0.246 6.102 1 95.75 189 GLY A N 1
ATOM 1444 C CA . GLY A 1 189 ? 22.844 -1.176 6.406 1 95.75 189 GLY A CA 1
ATOM 1445 C C . GLY A 1 189 ? 22.625 -2.205 5.312 1 95.75 189 GLY A C 1
ATOM 1446 O O . GLY A 1 189 ? 22.266 -3.352 5.598 1 95.75 189 GLY A O 1
ATOM 1447 N N . GLY A 1 190 ? 22.812 -1.749 4.066 1 96.69 190 GLY A N 1
ATOM 1448 C CA . GLY A 1 190 ? 22.688 -2.672 2.949 1 96.69 190 GLY A CA 1
ATOM 1449 C C . GLY A 1 190 ? 23.719 -3.791 2.986 1 96.69 190 GLY A C 1
ATOM 1450 O O . GLY A 1 190 ? 23.391 -4.941 2.668 1 96.69 190 GLY A O 1
ATOM 1451 N N . LEU A 1 191 ? 24.938 -3.434 3.355 1 96.25 191 LEU A N 1
ATOM 1452 C CA . LEU A 1 191 ? 25.984 -4.441 3.477 1 96.25 191 LEU A CA 1
ATOM 1453 C C . LEU A 1 191 ? 25.656 -5.453 4.566 1 96.25 191 LEU A C 1
ATOM 1455 O O . LEU A 1 191 ? 25.797 -6.66 4.363 1 96.25 191 LEU A O 1
ATOM 1459 N N . VAL A 1 192 ? 25.188 -4.957 5.668 1 97.38 192 VAL A N 1
ATOM 1460 C CA . VAL A 1 192 ? 24.797 -5.82 6.773 1 97.38 192 VAL A CA 1
ATOM 1461 C C . VAL A 1 192 ? 23.641 -6.719 6.352 1 97.38 192 VAL A C 1
ATOM 1463 O O . VAL A 1 192 ? 23.625 -7.91 6.664 1 97.38 192 VAL A O 1
ATOM 1466 N N . GLY A 1 193 ? 22.656 -6.133 5.605 1 97.44 193 GLY A N 1
ATOM 1467 C CA . GLY A 1 193 ? 21.531 -6.91 5.102 1 97.44 193 GLY A CA 1
ATOM 1468 C C . GLY A 1 193 ? 21.953 -8.016 4.152 1 97.44 193 GLY A C 1
ATOM 1469 O O . GLY A 1 193 ? 21.453 -9.141 4.242 1 97.44 193 GLY A O 1
ATOM 1470 N N . SER A 1 194 ? 22.906 -7.684 3.281 1 96.44 194 SER A N 1
ATOM 1471 C CA . SER A 1 194 ? 23.391 -8.688 2.346 1 96.44 194 SER A CA 1
ATOM 1472 C C . SER A 1 194 ? 24.094 -9.828 3.076 1 96.44 194 SER A C 1
ATOM 1474 O O . SER A 1 194 ? 23.906 -11 2.746 1 96.44 194 SER A O 1
ATOM 1476 N N . PHE A 1 195 ? 24.906 -9.477 4.062 1 96.19 195 PHE A N 1
ATOM 1477 C CA . PHE A 1 195 ? 25.578 -10.484 4.863 1 96.19 195 PHE A CA 1
ATOM 1478 C C . PHE A 1 195 ? 24.578 -11.352 5.617 1 96.19 195 PHE A C 1
ATOM 1480 O O . PHE A 1 195 ? 24.75 -12.57 5.703 1 96.19 195 PHE A O 1
ATOM 1487 N N . ALA A 1 196 ? 23.578 -10.719 6.121 1 95.56 196 ALA A N 1
ATOM 1488 C CA . ALA A 1 196 ? 22.531 -11.453 6.828 1 95.56 196 ALA A CA 1
ATOM 1489 C C . ALA A 1 196 ? 21.812 -12.43 5.891 1 95.56 196 ALA A C 1
ATOM 1491 O O . ALA A 1 196 ? 21.453 -13.539 6.297 1 95.56 196 ALA A O 1
ATOM 1492 N N . ALA A 1 197 ? 21.578 -11.961 4.691 1 95.38 197 ALA A N 1
ATOM 1493 C CA . ALA A 1 197 ? 20.938 -12.828 3.709 1 95.38 197 ALA A CA 1
ATOM 1494 C C . ALA A 1 197 ? 21.75 -14.102 3.48 1 95.38 197 ALA A C 1
ATOM 1496 O O . ALA A 1 197 ? 21.203 -15.203 3.455 1 95.38 197 ALA A O 1
ATOM 1497 N N . ILE A 1 198 ? 23.078 -13.977 3.381 1 92.38 198 ILE A N 1
ATOM 1498 C CA . ILE A 1 198 ? 23.969 -15.109 3.107 1 92.38 198 ILE A CA 1
ATOM 1499 C C . ILE A 1 198 ? 24.031 -16.016 4.328 1 92.38 198 ILE A C 1
ATOM 1501 O O . ILE A 1 198 ? 23.969 -17.25 4.195 1 92.38 198 ILE A O 1
ATOM 1505 N N . MET A 1 199 ? 23.969 -15.453 5.508 1 92.12 199 MET A N 1
ATOM 1506 C CA . MET A 1 199 ? 24.156 -16.219 6.734 1 92.12 199 MET A CA 1
ATOM 1507 C C . MET A 1 199 ? 22.844 -16.875 7.168 1 92.12 199 MET A C 1
ATOM 1509 O O . MET A 1 199 ? 22.859 -17.969 7.754 1 92.12 199 MET A O 1
ATOM 1513 N N . CYS A 1 200 ? 21.75 -16.234 6.801 1 89.31 200 CYS A N 1
ATOM 1514 C CA . CYS A 1 200 ? 20.5 -16.672 7.402 1 89.31 200 CYS A CA 1
ATOM 1515 C C . CYS A 1 200 ? 19.562 -17.25 6.348 1 89.31 200 CYS A C 1
ATOM 1517 O O . CYS A 1 200 ? 18.422 -17.609 6.652 1 89.31 200 CYS A O 1
ATOM 1519 N N . SER A 1 201 ? 19.922 -17.297 5.129 1 85.88 201 SER A N 1
ATOM 1520 C CA . SER A 1 201 ? 19.047 -17.812 4.078 1 85.88 201 SER A CA 1
ATOM 1521 C C . SER A 1 201 ? 18.688 -19.281 4.324 1 85.88 201 SER A C 1
ATOM 1523 O O . SER A 1 201 ? 17.609 -19.734 3.912 1 85.88 201 SER A O 1
ATOM 1525 N N . GLY A 1 202 ? 19.562 -20.062 5.012 1 82.31 202 GLY A N 1
ATOM 1526 C CA . GLY A 1 202 ? 19.391 -21.484 5.191 1 82.31 202 GLY A CA 1
ATOM 1527 C C . GLY A 1 202 ? 19.562 -22.281 3.908 1 82.31 202 GLY A C 1
ATOM 1528 O O . GLY A 1 202 ? 19.312 -23.484 3.875 1 82.31 202 GLY A O 1
ATOM 1529 N N . ALA A 1 203 ? 19.875 -21.547 2.846 1 82.56 203 ALA A N 1
ATOM 1530 C CA . ALA A 1 203 ? 20 -22.203 1.55 1 82.56 203 ALA A CA 1
ATOM 1531 C C . ALA A 1 203 ? 21.438 -22.656 1.3 1 82.56 203 ALA A C 1
ATOM 1533 O O . ALA A 1 203 ? 22.391 -21.906 1.537 1 82.56 203 ALA A O 1
ATOM 1534 N N . SER A 1 204 ? 21.547 -23.938 0.922 1 81.88 204 SER A N 1
ATOM 1535 C CA . SER A 1 204 ? 22.859 -24.469 0.595 1 81.88 204 SER A CA 1
ATOM 1536 C C . SER A 1 204 ? 23.094 -24.469 -0.911 1 81.88 204 SER A C 1
ATOM 1538 O O . SER A 1 204 ? 24.234 -24.641 -1.365 1 81.88 204 SER A O 1
ATOM 1540 N N . ASN A 1 205 ? 21.969 -24.359 -1.63 1 82.44 205 ASN A N 1
ATOM 1541 C CA . ASN A 1 205 ? 22.047 -24.297 -3.086 1 82.44 205 ASN A CA 1
ATOM 1542 C C . ASN A 1 205 ? 21 -23.344 -3.662 1 82.44 205 ASN A C 1
ATOM 1544 O O . ASN A 1 205 ? 20.172 -22.797 -2.924 1 82.44 205 ASN A O 1
ATOM 1548 N N . SER A 1 206 ? 21.078 -23.172 -4.891 1 80.56 206 SER A N 1
ATOM 1549 C CA . SER A 1 206 ? 20.234 -22.203 -5.582 1 80.56 206 SER A CA 1
ATOM 1550 C C . SER A 1 206 ? 18.766 -22.609 -5.5 1 80.56 206 SER A C 1
ATOM 1552 O O . SER A 1 206 ? 17.875 -21.75 -5.438 1 80.56 206 SER A O 1
ATOM 1554 N N . ILE A 1 207 ? 18.562 -23.844 -5.48 1 77.75 207 ILE A N 1
ATOM 1555 C CA . ILE A 1 207 ? 17.188 -24.344 -5.438 1 77.75 207 ILE A CA 1
ATOM 1556 C C . ILE A 1 207 ? 16.562 -24.031 -4.082 1 77.75 207 ILE A C 1
ATOM 1558 O O . ILE A 1 207 ? 15.438 -23.547 -4.012 1 77.75 207 ILE A O 1
ATOM 1562 N N . GLU A 1 208 ? 17.328 -24.203 -3.055 1 79.75 208 GLU A N 1
ATOM 1563 C CA . GLU A 1 208 ? 16.859 -23.891 -1.708 1 79.75 208 GLU A CA 1
ATOM 1564 C C . GLU A 1 208 ? 16.703 -22.375 -1.512 1 79.75 208 GLU A C 1
ATOM 1566 O O . GLU A 1 208 ? 15.797 -21.922 -0.817 1 79.75 208 GLU A O 1
ATOM 1571 N N . ALA A 1 209 ? 17.531 -21.672 -2.184 1 81.31 209 ALA A N 1
ATOM 1572 C CA . ALA A 1 209 ? 17.5 -20.219 -2.086 1 81.31 209 ALA A CA 1
ATOM 1573 C C . ALA A 1 209 ? 16.219 -19.656 -2.701 1 81.31 209 ALA A C 1
ATOM 1575 O O . ALA A 1 209 ? 15.727 -18.609 -2.268 1 81.31 209 ALA A O 1
ATOM 1576 N N . ARG A 1 210 ? 15.688 -20.344 -3.637 1 80.44 210 ARG A N 1
ATOM 1577 C CA . ARG A 1 210 ? 14.484 -19.906 -4.336 1 80.44 210 ARG A CA 1
ATOM 1578 C C . ARG A 1 210 ? 13.273 -19.938 -3.41 1 80.44 210 ARG A C 1
ATOM 1580 O O . ARG A 1 210 ? 12.305 -19.188 -3.613 1 80.44 210 ARG A O 1
ATOM 1587 N N . THR A 1 211 ? 13.414 -20.734 -2.414 1 79.12 211 THR A N 1
ATOM 1588 C CA . THR A 1 211 ? 12.273 -20.875 -1.516 1 79.12 211 THR A CA 1
ATOM 1589 C C . THR A 1 211 ? 12.602 -20.297 -0.137 1 79.12 211 THR A C 1
ATOM 1591 O O . THR A 1 211 ? 11.914 -20.594 0.842 1 79.12 211 THR A O 1
ATOM 1594 N N . SER A 1 212 ? 13.625 -19.594 -0.134 1 84.75 212 SER A N 1
ATOM 1595 C CA . SER A 1 212 ? 14.016 -18.969 1.126 1 84.75 212 SER A CA 1
ATOM 1596 C C . SER A 1 212 ? 13.008 -17.906 1.549 1 84.75 212 SER A C 1
ATOM 1598 O O . SER A 1 212 ? 12.234 -17.406 0.724 1 84.75 212 SER A O 1
ATOM 1600 N N . TRP A 1 213 ? 13.047 -17.547 2.832 1 92.25 213 TRP A N 1
ATOM 1601 C CA . TRP A 1 213 ? 12.117 -16.578 3.426 1 92.25 213 TRP A CA 1
ATOM 1602 C C . TRP A 1 213 ? 12.477 -15.156 3.027 1 92.25 213 TRP A C 1
ATOM 1604 O O . TRP A 1 213 ? 11.68 -14.234 3.203 1 92.25 213 TRP A O 1
ATOM 1614 N N . ILE A 1 214 ? 13.586 -14.969 2.459 1 94.38 214 ILE A N 1
ATOM 1615 C CA . ILE A 1 214 ? 14.156 -13.641 2.264 1 94.38 214 ILE A CA 1
ATOM 1616 C C . ILE A 1 214 ? 13.352 -12.883 1.205 1 94.38 214 ILE A C 1
ATOM 1618 O O . ILE A 1 214 ? 12.945 -11.742 1.423 1 94.38 214 ILE A O 1
ATOM 1622 N N . MET A 1 215 ? 13.062 -13.555 0.095 1 93.38 215 MET A N 1
ATOM 1623 C CA . MET A 1 215 ? 12.438 -12.867 -1.033 1 93.38 215 MET A CA 1
ATOM 1624 C C . MET A 1 215 ? 11.016 -12.438 -0.692 1 93.38 215 MET A C 1
ATOM 1626 O O . MET A 1 215 ? 10.656 -11.273 -0.866 1 93.38 215 MET A O 1
ATOM 1630 N N . PRO A 1 216 ? 10.219 -13.336 -0.156 1 95.5 216 PRO A N 1
ATOM 1631 C CA . PRO A 1 216 ? 8.867 -12.883 0.196 1 95.5 216 PRO A CA 1
ATOM 1632 C C . PRO A 1 216 ? 8.867 -11.844 1.314 1 95.5 216 PRO A C 1
ATOM 1634 O O . PRO A 1 216 ? 8.086 -10.891 1.271 1 95.5 216 PRO A O 1
ATOM 1637 N N . PHE A 1 217 ? 9.727 -12.008 2.271 1 97.12 217 PHE A N 1
ATOM 1638 C CA . PHE A 1 217 ? 9.82 -11.047 3.361 1 97.12 217 PHE A CA 1
ATOM 1639 C C . PHE A 1 217 ? 10.164 -9.656 2.83 1 97.12 217 PHE A C 1
ATOM 1641 O O . PHE A 1 217 ? 9.523 -8.672 3.193 1 97.12 217 PHE A O 1
ATOM 1648 N N . THR A 1 218 ? 11.133 -9.555 1.986 1 96.31 218 THR A N 1
ATOM 1649 C CA . THR A 1 218 ? 11.57 -8.258 1.477 1 96.31 218 THR A CA 1
ATOM 1650 C C . THR A 1 218 ? 10.523 -7.66 0.544 1 96.31 218 THR A C 1
ATOM 1652 O O . THR A 1 218 ? 10.359 -6.438 0.483 1 96.31 218 THR A O 1
ATOM 1655 N N . ALA A 1 219 ? 9.797 -8.508 -0.225 1 96.06 219 ALA A N 1
ATOM 1656 C CA . ALA A 1 219 ? 8.695 -7.996 -1.048 1 96.06 219 ALA A CA 1
ATOM 1657 C C . ALA A 1 219 ? 7.676 -7.246 -0.199 1 96.06 219 ALA A C 1
ATOM 1659 O O . ALA A 1 219 ? 7.191 -6.184 -0.594 1 96.06 219 ALA A O 1
ATOM 1660 N N . GLY A 1 220 ? 7.395 -7.785 0.965 1 97.56 220 GLY A N 1
ATOM 1661 C CA . GLY A 1 220 ? 6.484 -7.125 1.889 1 97.56 220 GLY A CA 1
ATOM 1662 C C . GLY A 1 220 ? 6.984 -5.77 2.352 1 97.56 220 GLY A C 1
ATOM 1663 O O . GLY A 1 220 ? 6.207 -4.812 2.436 1 97.56 220 GLY A O 1
ATOM 1664 N N . THR A 1 221 ? 8.242 -5.711 2.662 1 97.06 221 THR A N 1
ATOM 1665 C CA . THR A 1 221 ? 8.812 -4.441 3.107 1 97.06 221 THR A CA 1
ATOM 1666 C C . THR A 1 221 ? 8.797 -3.416 1.978 1 97.06 221 THR A C 1
ATOM 1668 O O . THR A 1 221 ? 8.531 -2.234 2.209 1 97.06 221 THR A O 1
ATOM 1671 N N . PHE A 1 222 ? 9.016 -3.887 0.742 1 95.75 222 PHE A N 1
ATOM 1672 C CA . PHE A 1 222 ? 9 -2.996 -0.413 1 95.75 222 PHE A CA 1
ATOM 1673 C C . PHE A 1 222 ? 7.594 -2.455 -0.656 1 95.75 222 PHE A C 1
ATOM 1675 O O . PHE A 1 222 ? 7.426 -1.282 -0.999 1 95.75 222 PHE A O 1
ATOM 1682 N N . LEU A 1 223 ? 6.625 -3.285 -0.452 1 97.31 223 LEU A N 1
ATOM 1683 C CA . LEU A 1 223 ? 5.246 -2.84 -0.595 1 97.31 223 LEU A CA 1
ATOM 1684 C C . LEU A 1 223 ? 4.914 -1.752 0.421 1 97.31 223 LEU A C 1
ATOM 1686 O O . LEU A 1 223 ? 4.266 -0.759 0.085 1 97.31 223 LEU A O 1
ATOM 1690 N N . HIS A 1 224 ? 5.391 -1.936 1.601 1 97.19 224 HIS A N 1
ATOM 1691 C CA . HIS A 1 224 ? 5.156 -0.927 2.629 1 97.19 224 HIS A CA 1
ATOM 1692 C C . HIS A 1 224 ? 5.809 0.401 2.256 1 97.19 224 HIS A C 1
ATOM 1694 O O . HIS A 1 224 ? 5.184 1.457 2.371 1 97.19 224 HIS A O 1
ATOM 1700 N N . ILE A 1 225 ? 7.004 0.366 1.854 1 93.19 225 ILE A N 1
ATOM 1701 C CA . ILE A 1 225 ? 7.734 1.579 1.509 1 93.19 225 ILE A CA 1
ATOM 1702 C C . ILE A 1 225 ? 7.027 2.305 0.367 1 93.19 225 ILE A C 1
ATOM 1704 O O . ILE A 1 225 ? 6.777 3.508 0.448 1 93.19 225 ILE A O 1
ATOM 1708 N N . ALA A 1 226 ? 6.637 1.566 -0.617 1 95.56 226 ALA A N 1
ATOM 1709 C CA . ALA A 1 226 ? 6.051 2.164 -1.814 1 95.56 226 ALA A CA 1
ATOM 1710 C C . ALA A 1 226 ? 4.641 2.674 -1.541 1 95.56 226 ALA A C 1
ATOM 1712 O O . ALA A 1 226 ? 4.32 3.826 -1.842 1 95.56 226 ALA A O 1
ATOM 1713 N N . LEU A 1 227 ? 3.852 1.831 -0.898 1 97.5 227 LEU A N 1
ATOM 1714 C CA . LEU A 1 227 ? 2.416 2.092 -0.883 1 97.5 227 LEU A CA 1
ATOM 1715 C C . LEU A 1 227 ? 2.002 2.783 0.413 1 97.5 227 LEU A C 1
ATOM 1717 O O . LEU A 1 227 ? 1.011 3.514 0.442 1 97.5 227 LEU A O 1
ATOM 1721 N N . VAL A 1 228 ? 2.758 2.588 1.445 1 96.5 228 VAL A N 1
ATOM 1722 C CA . VAL A 1 228 ? 2.326 3.113 2.736 1 96.5 228 VAL A CA 1
ATOM 1723 C C . VAL A 1 228 ? 3.119 4.375 3.072 1 96.5 228 VAL A C 1
ATOM 1725 O O . VAL A 1 228 ? 2.557 5.359 3.555 1 96.5 228 VAL A O 1
ATOM 1728 N N . THR A 1 229 ? 4.379 4.348 2.768 1 92 229 THR A N 1
ATOM 1729 C CA . THR A 1 229 ? 5.238 5.43 3.227 1 92 229 THR A CA 1
ATOM 1730 C C . THR A 1 229 ? 5.332 6.531 2.17 1 92 229 THR A C 1
ATOM 1732 O O . THR A 1 229 ? 5.184 7.711 2.482 1 92 229 THR A O 1
ATOM 1735 N N . VAL A 1 230 ? 5.48 6.195 0.96 1 91.81 230 VAL A N 1
ATOM 1736 C CA . VAL A 1 230 ? 5.855 7.211 -0.019 1 91.81 230 VAL A CA 1
ATOM 1737 C C . VAL A 1 230 ? 4.621 7.648 -0.806 1 91.81 230 VAL A C 1
ATOM 1739 O O . VAL A 1 230 ? 4.34 8.844 -0.92 1 91.81 230 VAL A O 1
ATOM 1742 N N . LEU A 1 231 ? 3.82 6.723 -1.274 1 95.38 231 LEU A N 1
ATOM 1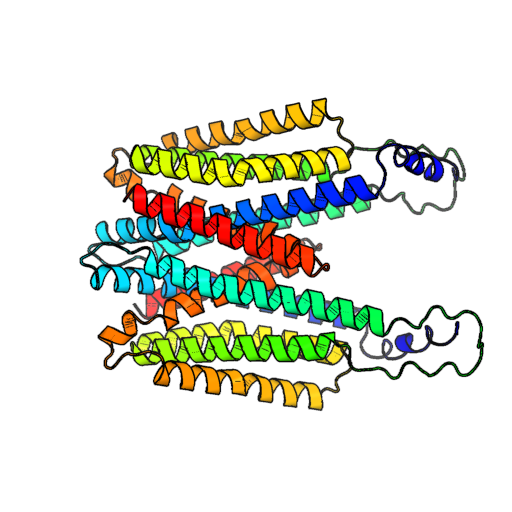743 C CA . LEU A 1 231 ? 2.744 7.02 -2.215 1 95.38 231 LEU A CA 1
ATOM 1744 C C . LEU A 1 231 ? 1.706 7.938 -1.577 1 95.38 231 LEU A C 1
ATOM 1746 O O . LEU A 1 231 ? 1.276 8.914 -2.193 1 95.38 231 LEU A O 1
ATOM 1750 N N . PRO A 1 232 ? 1.312 7.734 -0.353 1 94.62 232 PRO A N 1
ATOM 1751 C CA . PRO A 1 232 ? 0.312 8.617 0.246 1 94.62 232 PRO A CA 1
ATOM 1752 C C . PRO A 1 232 ? 0.779 10.07 0.316 1 94.62 232 PRO A C 1
ATOM 1754 O O . PRO A 1 232 ? -0.025 10.992 0.15 1 94.62 232 PRO A O 1
ATOM 1757 N N . ASP A 1 233 ? 2.033 10.297 0.575 1 90.31 233 ASP A N 1
ATOM 1758 C CA . ASP A 1 233 ? 2.566 11.656 0.605 1 90.31 233 ASP A CA 1
ATOM 1759 C C . ASP A 1 233 ? 2.494 12.305 -0.775 1 90.31 233 ASP A C 1
ATOM 1761 O O . ASP A 1 233 ? 2.236 13.508 -0.889 1 90.31 233 ASP A O 1
ATOM 1765 N N . LEU A 1 234 ? 2.709 11.547 -1.766 1 92 234 LEU A N 1
ATOM 1766 C CA . LEU A 1 234 ? 2.645 12.055 -3.131 1 92 234 LEU A CA 1
ATOM 1767 C C . LEU A 1 234 ? 1.21 12.406 -3.514 1 92 234 LEU A C 1
ATOM 1769 O O . LEU A 1 234 ? 0.982 13.312 -4.312 1 92 234 LEU A O 1
ATOM 1773 N N . LEU A 1 235 ? 0.276 11.742 -2.934 1 92.88 235 LEU A N 1
ATOM 1774 C CA . LEU A 1 235 ? -1.134 11.938 -3.254 1 92.88 235 LEU A CA 1
ATOM 1775 C C . LEU A 1 235 ? -1.653 13.242 -2.662 1 92.88 235 LEU A C 1
ATOM 1777 O O . LEU A 1 235 ? -2.713 13.734 -3.059 1 92.88 235 LEU A O 1
ATOM 1781 N N . LYS A 1 236 ? -0.876 13.82 -1.789 1 90.62 236 LYS A N 1
ATOM 1782 C CA . LYS A 1 236 ? -1.3 15.055 -1.134 1 90.62 236 LYS A CA 1
ATOM 1783 C C . LYS A 1 236 ? -1.071 16.266 -2.037 1 90.62 236 LYS A C 1
ATOM 1785 O O . LYS A 1 236 ? -1.52 17.375 -1.728 1 90.62 236 LYS A O 1
ATOM 1790 N N . GLU A 1 237 ? -0.378 16.031 -3.076 1 90.5 237 GLU A N 1
ATOM 1791 C CA . GLU A 1 237 ? -0.139 17.125 -4.016 1 90.5 237 GLU A CA 1
ATOM 1792 C C . GLU A 1 237 ? -1.452 17.719 -4.523 1 90.5 237 GLU A C 1
ATOM 1794 O O . GLU A 1 237 ? -2.314 16.984 -5.02 1 90.5 237 GLU A O 1
ATOM 1799 N N . GLU A 1 238 ? -1.522 19.047 -4.457 1 88.25 238 GLU A N 1
ATOM 1800 C CA . GLU A 1 238 ? -2.795 19.719 -4.738 1 88.25 238 GLU A CA 1
ATOM 1801 C C . GLU A 1 238 ? -2.779 20.375 -6.117 1 88.25 238 GLU A C 1
ATOM 1803 O O . GLU A 1 238 ? -3.832 20.719 -6.656 1 88.25 238 GLU A O 1
ATOM 1808 N N . ASP A 1 239 ? -1.609 20.625 -6.645 1 91.81 239 ASP A N 1
ATOM 1809 C CA . ASP A 1 239 ? -1.506 21.219 -7.969 1 91.81 239 ASP A CA 1
ATOM 1810 C C . ASP A 1 239 ? -1.798 20.188 -9.062 1 91.81 239 ASP A C 1
ATOM 1812 O O . ASP A 1 239 ? -1.134 19.156 -9.133 1 91.81 239 ASP A O 1
ATOM 1816 N N . PRO A 1 240 ? -2.822 20.469 -9.891 1 92.38 240 PRO A N 1
ATOM 1817 C CA . PRO A 1 240 ? -3.219 19.484 -10.906 1 92.38 240 PRO A CA 1
ATOM 1818 C C . PRO A 1 240 ? -2.092 19.172 -11.883 1 92.38 240 PRO A C 1
ATOM 1820 O O . PRO A 1 240 ? -1.949 18.016 -12.305 1 92.38 240 PRO A O 1
ATOM 1823 N N . ARG A 1 241 ? -1.35 20.156 -12.234 1 94.19 241 ARG A N 1
ATOM 1824 C CA . ARG A 1 241 ? -0.266 19.922 -13.188 1 94.19 241 ARG A CA 1
ATOM 1825 C C . ARG A 1 241 ? 0.825 19.062 -12.562 1 94.19 241 ARG A C 1
ATOM 1827 O O . ARG A 1 241 ? 1.319 18.125 -13.203 1 94.19 241 ARG A O 1
ATOM 1834 N N . GLU A 1 242 ? 1.179 19.328 -11.383 1 93.94 242 GLU A N 1
ATOM 1835 C CA . GLU A 1 242 ? 2.184 18.531 -10.688 1 93.94 242 GLU A CA 1
ATOM 1836 C C . GLU A 1 242 ? 1.677 17.125 -10.398 1 93.94 242 GLU A C 1
ATOM 1838 O O . GLU A 1 242 ? 2.443 16.156 -10.453 1 93.94 242 GLU A O 1
ATOM 1843 N N . SER A 1 243 ? 0.4 17.062 -10.078 1 94.75 243 SER A N 1
ATOM 1844 C CA . SER A 1 243 ? -0.207 15.75 -9.852 1 94.75 243 SER A CA 1
ATOM 1845 C C . SER A 1 243 ? -0.137 14.883 -11.109 1 94.75 243 SER A C 1
ATOM 1847 O O . SER A 1 243 ? 0.189 13.695 -11.031 1 94.75 243 SER A O 1
ATOM 1849 N N . LEU A 1 244 ? -0.395 15.5 -12.227 1 95.69 244 LEU A N 1
ATOM 1850 C CA . LEU A 1 244 ? -0.338 14.766 -13.484 1 95.69 244 LEU A CA 1
ATOM 1851 C C . LEU A 1 244 ? 1.086 14.305 -13.781 1 95.69 244 LEU A C 1
ATOM 1853 O O . LEU A 1 244 ? 1.299 13.172 -14.227 1 95.69 244 LEU A O 1
ATOM 1857 N N . LYS A 1 245 ? 2.051 15.156 -13.531 1 96.5 245 LYS A N 1
ATOM 1858 C CA . LYS A 1 245 ? 3.451 14.789 -13.727 1 96.5 245 LYS A CA 1
ATOM 1859 C C . LYS A 1 245 ? 3.83 13.586 -12.867 1 96.5 245 LYS A C 1
ATOM 1861 O O . LYS A 1 245 ? 4.539 12.688 -13.328 1 96.5 245 LYS A O 1
ATOM 1866 N N . GLN A 1 246 ? 3.348 13.594 -11.672 1 96.5 246 GLN A N 1
ATOM 1867 C CA . GLN A 1 246 ? 3.656 12.508 -10.75 1 96.5 246 GLN A CA 1
ATOM 1868 C C . GLN A 1 246 ? 3.033 11.195 -11.219 1 96.5 246 GLN A C 1
ATOM 1870 O O . GLN A 1 246 ? 3.666 10.141 -11.141 1 96.5 246 GLN A O 1
ATOM 1875 N N . ILE A 1 247 ? 1.814 11.258 -11.719 1 97.19 247 ILE A N 1
ATOM 1876 C CA . ILE A 1 247 ? 1.146 10.062 -12.211 1 97.19 247 ILE A CA 1
ATOM 1877 C C . ILE A 1 247 ? 1.9 9.516 -13.422 1 97.19 247 ILE A C 1
ATOM 1879 O O . ILE A 1 247 ? 2.137 8.305 -13.523 1 97.19 247 ILE A O 1
ATOM 1883 N N . LEU A 1 248 ? 2.305 10.406 -14.305 1 97.81 248 LEU A N 1
ATOM 1884 C CA . LEU A 1 248 ? 3.045 9.992 -15.492 1 97.81 248 LEU A CA 1
ATOM 1885 C C . LEU A 1 248 ? 4.395 9.391 -15.109 1 97.81 248 LEU A C 1
ATOM 1887 O O . LEU A 1 248 ? 4.832 8.406 -15.703 1 97.81 248 LEU A O 1
ATOM 1891 N N . ALA A 1 249 ? 5.062 10.008 -14.117 1 96.88 249 ALA A N 1
ATOM 1892 C CA . ALA A 1 249 ? 6.328 9.477 -13.625 1 96.88 249 ALA A CA 1
ATOM 1893 C C . ALA A 1 249 ? 6.141 8.086 -13.023 1 96.88 249 ALA A C 1
ATOM 1895 O O . ALA A 1 249 ? 6.969 7.195 -13.227 1 96.88 249 ALA A O 1
ATOM 1896 N N . LEU A 1 250 ? 5.055 7.938 -12.281 1 97.19 250 LEU A N 1
ATOM 1897 C CA . LEU A 1 250 ? 4.727 6.648 -11.68 1 97.19 250 LEU A CA 1
ATOM 1898 C C . LEU A 1 250 ? 4.543 5.582 -12.758 1 97.19 250 LEU A C 1
ATOM 1900 O O . LEU A 1 250 ? 5.133 4.504 -12.672 1 97.19 250 LEU A O 1
ATOM 1904 N N . ILE A 1 251 ? 3.811 5.922 -13.773 1 97.81 251 ILE A N 1
ATOM 1905 C CA . ILE A 1 251 ? 3.543 5.008 -14.875 1 97.81 251 ILE A CA 1
ATOM 1906 C C . ILE A 1 251 ? 4.836 4.719 -15.633 1 97.81 251 ILE A C 1
ATOM 1908 O O . ILE A 1 251 ? 5.086 3.582 -16.047 1 97.81 251 ILE A O 1
ATOM 1912 N N . ALA A 1 252 ? 5.656 5.738 -15.805 1 96.94 252 ALA A N 1
ATOM 1913 C CA . ALA A 1 252 ? 6.945 5.562 -16.469 1 96.94 252 ALA A CA 1
ATOM 1914 C C . ALA A 1 252 ? 7.828 4.582 -15.703 1 96.94 252 ALA A C 1
ATOM 1916 O O . ALA A 1 252 ? 8.5 3.74 -16.312 1 96.94 252 ALA A O 1
ATOM 1917 N N . GLY A 1 253 ? 7.887 4.691 -14.391 1 94.81 253 GLY A N 1
ATOM 1918 C CA . GLY A 1 253 ? 8.633 3.746 -13.578 1 94.81 253 GLY A CA 1
ATOM 1919 C C . GLY A 1 253 ? 8.172 2.312 -13.75 1 94.81 253 GLY A C 1
ATOM 1920 O O . GLY A 1 253 ? 8.984 1.404 -13.922 1 94.81 253 GLY A O 1
ATOM 1921 N N . ILE A 1 254 ? 6.879 2.105 -13.742 1 96.19 254 ILE A N 1
ATOM 1922 C CA . ILE A 1 254 ? 6.301 0.782 -13.953 1 96.19 254 ILE A CA 1
ATOM 1923 C C . ILE A 1 254 ? 6.668 0.271 -15.344 1 96.19 254 ILE A C 1
ATOM 1925 O O . ILE A 1 254 ? 7.055 -0.889 -15.508 1 96.19 254 ILE A O 1
ATOM 1929 N N . SER A 1 255 ? 6.57 1.139 -16.359 1 95.69 255 SER A N 1
ATOM 1930 C CA . SER A 1 255 ? 6.848 0.771 -17.734 1 95.69 255 SER A CA 1
ATOM 1931 C C . SER A 1 255 ? 8.305 0.349 -17.922 1 95.69 255 SER A C 1
ATOM 1933 O O . SER A 1 255 ? 8.586 -0.62 -18.625 1 95.69 255 SER A O 1
ATOM 1935 N N . VAL A 1 256 ? 9.195 1.077 -17.281 1 93.69 256 VAL A N 1
ATOM 1936 C CA . VAL A 1 256 ? 10.609 0.735 -17.359 1 93.69 256 VAL A CA 1
ATOM 1937 C C . VAL A 1 256 ? 10.836 -0.666 -16.797 1 93.69 256 VAL A C 1
ATOM 1939 O O . VAL A 1 256 ? 11.547 -1.476 -17.406 1 93.69 256 VAL A O 1
ATOM 1942 N N . MET A 1 257 ? 10.227 -0.972 -15.711 1 92.12 257 MET A N 1
ATOM 1943 C CA . MET A 1 257 ? 10.398 -2.291 -15.109 1 92.12 257 MET A CA 1
ATOM 1944 C C . MET A 1 257 ? 9.758 -3.371 -15.969 1 92.12 257 MET A C 1
ATOM 1946 O O . MET A 1 257 ? 10.273 -4.484 -16.062 1 92.12 257 MET A O 1
ATOM 1950 N N . ALA A 1 258 ? 8.617 -3.027 -16.594 1 92.69 258 ALA A N 1
ATOM 1951 C CA . ALA A 1 258 ? 7.961 -3.982 -17.484 1 92.69 258 ALA A CA 1
ATOM 1952 C C . ALA A 1 258 ? 8.852 -4.32 -18.672 1 92.69 258 ALA A C 1
ATOM 1954 O O . ALA A 1 258 ? 8.977 -5.484 -19.047 1 92.69 258 ALA A O 1
ATOM 1955 N N . ILE A 1 259 ? 9.516 -3.326 -19.219 1 92.12 259 ILE A N 1
ATOM 1956 C CA . ILE A 1 259 ? 10.398 -3.504 -20.359 1 92.12 259 ILE A CA 1
ATOM 1957 C C . ILE A 1 259 ? 11.617 -4.324 -19.953 1 92.12 259 ILE A C 1
ATOM 1959 O O . ILE A 1 259 ? 12 -5.27 -20.656 1 92.12 259 ILE A O 1
ATOM 1963 N N . VAL A 1 260 ? 12.195 -4.055 -18.844 1 87.88 260 VAL A N 1
ATOM 1964 C CA . VAL A 1 260 ? 13.383 -4.758 -18.359 1 87.88 260 VAL A CA 1
ATOM 1965 C C . VAL A 1 260 ? 13.039 -6.223 -18.094 1 87.88 260 VAL A C 1
ATOM 1967 O O . VAL A 1 260 ? 13.828 -7.117 -18.422 1 87.88 260 VAL A O 1
ATOM 1970 N N . THR A 1 261 ? 11.883 -6.445 -17.484 1 85.38 261 THR A N 1
ATOM 1971 C CA . THR A 1 261 ? 11.453 -7.805 -17.203 1 85.38 261 THR A CA 1
ATOM 1972 C C . THR A 1 261 ? 11.289 -8.609 -18.484 1 85.38 261 THR A C 1
ATOM 1974 O O . THR A 1 261 ? 11.68 -9.781 -18.547 1 85.38 261 THR A O 1
ATOM 1977 N N . THR A 1 262 ? 10.773 -8.008 -19.531 1 84.44 262 THR A N 1
ATOM 1978 C CA . THR A 1 262 ? 10.555 -8.695 -20.797 1 84.44 262 THR A CA 1
ATOM 1979 C C . THR A 1 262 ? 11.875 -8.953 -21.516 1 84.44 262 THR A C 1
ATOM 1981 O O . THR A 1 262 ? 12.016 -9.953 -22.219 1 84.44 262 THR A O 1
ATOM 1984 N N . LEU A 1 263 ? 12.82 -8.062 -21.344 1 84.38 263 LEU A N 1
ATOM 1985 C CA . LEU A 1 263 ? 14.109 -8.188 -22.016 1 84.38 263 LEU A CA 1
ATOM 1986 C C . LEU A 1 263 ? 14.969 -9.266 -21.359 1 84.38 263 LEU A C 1
ATOM 1988 O O . LEU A 1 263 ? 15.758 -9.93 -22.031 1 84.38 263 LEU A O 1
ATOM 1992 N N . VAL A 1 264 ? 14.836 -9.406 -20.078 1 78.56 264 VAL A N 1
ATOM 1993 C CA . VAL A 1 264 ? 15.695 -10.328 -19.344 1 78.56 264 VAL A CA 1
ATOM 1994 C C . VAL A 1 264 ? 15.039 -11.703 -19.266 1 78.56 264 VAL A C 1
ATOM 1996 O O . VAL A 1 264 ? 15.711 -12.711 -19.062 1 78.56 264 VAL A O 1
ATOM 1999 N N . GLU A 1 265 ? 13.648 -11.875 -19.406 1 67.19 265 GLU A N 1
ATOM 2000 C CA . GLU A 1 265 ? 12.984 -13.172 -19.469 1 67.19 265 GLU A CA 1
ATOM 2001 C C . GLU A 1 265 ? 13.219 -13.844 -20.812 1 67.19 265 GLU A C 1
ATOM 2003 O O . GLU A 1 265 ? 13.422 -15.055 -20.891 1 67.19 265 GLU A O 1
ATOM 2008 N N . MET B 1 1 ? -18.25 40.281 10.367 1 19.03 1 MET B N 1
ATOM 2009 C CA . MET B 1 1 ? -17.469 39.312 9.578 1 19.03 1 MET B CA 1
ATOM 2010 C C . MET B 1 1 ? -16.672 38.406 10.477 1 19.03 1 MET B C 1
ATOM 2012 O O . MET B 1 1 ? -16.172 37.375 10.031 1 19.03 1 MET B O 1
ATOM 2016 N N . HIS B 1 2 ? -16.234 38.906 11.711 1 20.77 2 HIS B N 1
ATOM 2017 C CA . HIS B 1 2 ? -15.727 38.469 13.016 1 20.77 2 HIS B CA 1
ATOM 2018 C C . HIS B 1 2 ? -16.656 37.469 13.664 1 20.77 2 HIS B C 1
ATOM 2020 O O . HIS B 1 2 ? -16.219 36.688 14.531 1 20.77 2 HIS B O 1
ATOM 2026 N N . SER B 1 3 ? -17.984 37.5 13.359 1 20.97 3 SER B N 1
ATOM 2027 C CA . SER B 1 3 ? -19.047 36.906 14.172 1 20.97 3 SER B CA 1
ATOM 2028 C C . SER B 1 3 ? -19.219 35.438 13.852 1 20.97 3 SER B C 1
ATOM 2030 O O . SER B 1 3 ? -20 34.75 14.508 1 20.97 3 SER B O 1
ATOM 2032 N N . ILE B 1 4 ? -18.953 35.062 12.555 1 22.67 4 ILE B N 1
ATOM 2033 C CA . ILE B 1 4 ? -19.453 33.75 12.117 1 22.67 4 ILE B CA 1
ATOM 2034 C C . ILE B 1 4 ? -18.656 32.656 12.781 1 22.67 4 ILE B C 1
ATOM 2036 O O . ILE B 1 4 ? -18.953 31.469 12.594 1 22.67 4 ILE B O 1
ATOM 2040 N N . ALA B 1 5 ? -17.406 32.812 13.273 1 25.91 5 ALA B N 1
ATOM 2041 C CA . ALA B 1 5 ? -16.531 31.891 13.984 1 25.91 5 ALA B CA 1
ATOM 2042 C C . ALA B 1 5 ? -17.219 31.312 15.219 1 25.91 5 ALA B C 1
ATOM 2044 O O . ALA B 1 5 ? -16.75 30.328 15.789 1 25.91 5 ALA B O 1
ATOM 2045 N N . ALA B 1 6 ? -18.25 31.969 15.742 1 25.55 6 ALA B N 1
ATOM 2046 C CA . ALA B 1 6 ? -18.719 31.719 17.109 1 25.55 6 ALA B CA 1
ATOM 2047 C C . ALA B 1 6 ? -19.578 30.453 17.172 1 25.55 6 ALA B C 1
ATOM 2049 O O . ALA B 1 6 ? -19.594 29.766 18.188 1 25.55 6 ALA B O 1
ATOM 2050 N N . SER B 1 7 ? -20.469 30.219 16.078 1 24.98 7 SER B N 1
ATOM 2051 C CA . SER B 1 7 ? -21.578 29.328 16.391 1 24.98 7 SER B CA 1
ATOM 2052 C C . SER B 1 7 ? -21.172 27.875 16.344 1 24.98 7 SER B C 1
ATOM 2054 O O . SER B 1 7 ? -21.938 26.984 16.719 1 24.98 7 SER B O 1
ATOM 2056 N N . ALA B 1 8 ? -20.203 27.5 15.508 1 28.8 8 ALA B N 1
ATOM 2057 C CA . ALA B 1 8 ? -19.922 26.078 15.336 1 28.8 8 ALA B CA 1
ATOM 2058 C C . ALA B 1 8 ? -19.531 25.422 16.672 1 28.8 8 ALA B C 1
ATOM 2060 O O . ALA B 1 8 ? -19.203 24.234 16.719 1 28.8 8 ALA B O 1
ATOM 2061 N N . ASN B 1 9 ? -19.281 26.188 17.781 1 28.94 9 ASN B N 1
ATOM 2062 C CA . ASN B 1 9 ? -18.953 25.797 19.156 1 28.94 9 ASN B CA 1
ATOM 2063 C C . ASN B 1 9 ? -20.125 25.062 19.812 1 28.94 9 ASN B C 1
ATOM 2065 O O . ASN B 1 9 ? -20 24.625 20.969 1 28.94 9 ASN B O 1
ATOM 2069 N N . MET B 1 10 ? -21.391 25.359 19.391 1 27.41 10 MET B N 1
ATOM 2070 C CA . MET B 1 10 ? -22.484 25 20.312 1 27.41 10 MET B CA 1
ATOM 2071 C C . MET B 1 10 ? -22.672 23.5 20.359 1 27.41 10 MET B C 1
ATOM 2073 O O . MET B 1 10 ? -23.203 22.969 21.344 1 27.41 10 MET B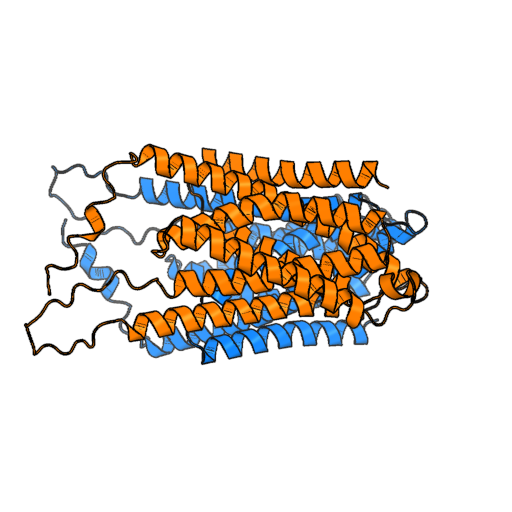 O 1
ATOM 2077 N N . THR B 1 11 ? -22.844 22.766 19.203 1 31.34 11 THR B N 1
ATOM 2078 C CA . THR B 1 11 ? -23.422 21.438 19.406 1 31.34 11 THR B CA 1
ATOM 2079 C C . THR B 1 11 ? -22.406 20.5 20.062 1 31.34 11 THR B C 1
ATOM 2081 O O . THR B 1 11 ? -22.625 19.297 20.141 1 31.34 11 THR B O 1
ATOM 2084 N N . SER B 1 12 ? -21.219 20.891 20.453 1 35.5 12 SER B N 1
ATOM 2085 C CA . SER B 1 12 ? -20.172 20.266 21.25 1 35.5 12 SER B CA 1
ATOM 2086 C C . SER B 1 12 ? -20.688 19.859 22.625 1 35.5 12 SER B C 1
ATOM 2088 O O . SER B 1 12 ? -19.922 19.328 23.438 1 35.5 12 SER B O 1
ATOM 2090 N N . GLU B 1 13 ? -21.766 20.438 23.141 1 35.78 13 GLU B N 1
ATOM 2091 C CA . GLU B 1 13 ? -22.109 20.391 24.547 1 35.78 13 GLU B CA 1
ATOM 2092 C C . GLU B 1 13 ? -22.5 18.984 24.984 1 35.78 13 GLU B C 1
ATOM 2094 O O . GLU B 1 13 ? -22.328 18.609 26.141 1 35.78 13 GLU B O 1
ATOM 2099 N N . ILE B 1 14 ? -23.438 18.297 24.234 1 38.44 14 ILE B N 1
ATOM 2100 C CA . ILE B 1 14 ? -24.094 17.203 24.938 1 38.44 14 ILE B CA 1
ATOM 2101 C C . ILE B 1 14 ? -23.156 16 25.031 1 38.44 14 ILE B C 1
ATOM 2103 O O . ILE B 1 14 ? -23.281 15.18 25.938 1 38.44 14 ILE B O 1
ATOM 2107 N N . ILE B 1 15 ? -22.625 15.336 23.844 1 42.44 15 ILE B N 1
ATOM 2108 C CA . ILE B 1 15 ? -21.844 14.125 24.094 1 42.44 15 ILE B CA 1
ATOM 2109 C C . ILE B 1 15 ? -20.438 14.508 24.578 1 42.44 15 ILE B C 1
ATOM 2111 O O . ILE B 1 15 ? -19.688 15.18 23.859 1 42.44 15 ILE B O 1
ATOM 2115 N N . PRO B 1 16 ? -20.031 14.344 25.859 1 46.03 16 PRO B N 1
ATOM 2116 C CA . PRO B 1 16 ? -18.734 14.727 26.422 1 46.03 16 PRO B CA 1
ATOM 2117 C C . PRO B 1 16 ? -17.562 14.242 25.562 1 46.03 16 PRO B C 1
ATOM 2119 O O . PRO B 1 16 ? -17.656 13.203 24.906 1 46.03 16 PRO B O 1
ATOM 2122 N N . ARG B 1 17 ? -16.578 15.078 25.25 1 50.53 17 ARG B N 1
ATOM 2123 C CA . ARG B 1 17 ? -15.32 14.922 24.516 1 50.53 17 ARG B CA 1
ATOM 2124 C C . ARG B 1 17 ? -14.719 13.531 24.75 1 50.53 17 ARG B C 1
ATOM 2126 O O . ARG B 1 17 ? -14.227 12.898 23.828 1 50.53 17 ARG B O 1
ATOM 2133 N N . PRO B 1 18 ? -14.758 13.023 26.016 1 49.12 18 PRO B N 1
ATOM 2134 C CA . PRO B 1 18 ? -14.18 11.695 26.234 1 49.12 18 PRO B CA 1
ATOM 2135 C C . PRO B 1 18 ? -14.891 10.594 25.453 1 49.12 18 PRO B C 1
ATOM 2137 O O . PRO B 1 18 ? -14.258 9.625 25.031 1 49.12 18 PRO B O 1
ATOM 2140 N N . CYS B 1 19 ? -16.156 10.758 25.234 1 50.66 19 CYS B N 1
ATOM 2141 C CA . CYS B 1 19 ? -16.938 9.742 24.516 1 50.66 19 CYS B CA 1
ATOM 2142 C C . CYS B 1 19 ? -16.594 9.727 23.047 1 50.66 19 CYS B C 1
ATOM 2144 O O . CYS B 1 19 ? -16.5 8.656 22.438 1 50.66 19 CYS B O 1
ATOM 2146 N N . TYR B 1 20 ? -16.328 10.922 22.547 1 60.16 20 TYR B N 1
ATOM 2147 C CA . TYR B 1 20 ? -15.984 11.016 21.125 1 60.16 20 TYR B CA 1
ATOM 2148 C C . TYR B 1 20 ? -14.633 10.375 20.844 1 60.16 20 TYR B C 1
ATOM 2150 O O . TYR B 1 20 ? -14.469 9.641 19.875 1 60.16 20 TYR B O 1
ATOM 2158 N N . ASP B 1 21 ? -13.781 10.641 21.812 1 72.56 21 ASP B N 1
ATOM 2159 C CA . ASP B 1 21 ? -12.453 10.062 21.641 1 72.56 21 ASP B CA 1
ATOM 2160 C C . ASP B 1 21 ? -12.492 8.539 21.734 1 72.56 21 ASP B C 1
ATOM 2162 O O . ASP B 1 21 ? -11.781 7.848 21 1 72.56 21 ASP B O 1
ATOM 2166 N N . SER B 1 22 ? -13.398 8.109 22.625 1 78 22 SER B N 1
ATOM 2167 C CA . SER B 1 22 ? -13.508 6.668 22.797 1 78 22 SER B CA 1
ATOM 2168 C C . SER B 1 22 ? -14.094 6 21.562 1 78 22 SER B C 1
ATOM 2170 O O . SER B 1 22 ? -13.594 4.969 21.109 1 78 22 SER B O 1
ATOM 2172 N N . ILE B 1 23 ? -15.078 6.613 20.984 1 78.88 23 ILE B N 1
ATOM 2173 C CA . ILE B 1 23 ? -15.719 6.062 19.797 1 78.88 23 ILE B CA 1
ATOM 2174 C C . ILE B 1 23 ? -14.75 6.109 18.609 1 78.88 23 ILE B C 1
ATOM 2176 O O . ILE B 1 23 ? -14.656 5.156 17.828 1 78.88 23 ILE B O 1
ATOM 2180 N N . ALA B 1 24 ? -13.984 7.133 18.531 1 83.94 24 ALA B N 1
ATOM 2181 C CA . ALA B 1 24 ? -13.008 7.281 17.453 1 83.94 24 ALA B CA 1
ATOM 2182 C C . ALA B 1 24 ? -11.922 6.215 17.547 1 83.94 24 ALA B C 1
ATOM 2184 O O . ALA B 1 24 ? -11.523 5.637 16.531 1 83.94 24 ALA B O 1
ATOM 2185 N N . ASN B 1 25 ? -11.539 5.988 18.75 1 90.19 25 ASN B N 1
ATOM 2186 C CA . ASN B 1 25 ? -10.508 4.977 18.953 1 90.19 25 ASN B CA 1
ATOM 2187 C C . ASN B 1 25 ? -11.016 3.58 18.609 1 90.19 25 ASN B C 1
ATOM 2189 O O . ASN B 1 25 ? -10.297 2.777 18.016 1 90.19 25 ASN B O 1
ATOM 2193 N N . LYS B 1 26 ? -12.227 3.367 19 1 89.94 26 LYS B N 1
ATOM 2194 C CA . LYS B 1 26 ? -12.812 2.074 18.672 1 89.94 26 LYS B CA 1
ATOM 2195 C C . LYS B 1 26 ? -12.945 1.898 17.172 1 89.94 26 LYS B C 1
ATOM 2197 O O . LYS B 1 26 ? -12.68 0.818 16.641 1 89.94 26 LYS B O 1
ATOM 2202 N N . LEU B 1 27 ? -13.312 2.928 16.5 1 88.62 27 LEU B N 1
ATOM 2203 C CA . LEU B 1 27 ? -13.445 2.887 15.047 1 88.62 27 LEU B CA 1
ATOM 2204 C C . LEU B 1 27 ? -12.102 2.623 14.383 1 88.62 27 LEU B C 1
ATOM 2206 O O . LEU B 1 27 ? -12.008 1.837 13.438 1 88.62 27 LEU B O 1
ATOM 2210 N N . LYS B 1 28 ? -11.102 3.262 14.898 1 93.31 28 LYS B N 1
ATOM 2211 C CA . LYS B 1 28 ? -9.773 3.062 14.328 1 93.31 28 LYS B CA 1
ATOM 2212 C C . LYS B 1 28 ? -9.297 1.628 14.539 1 93.31 28 LYS B C 1
ATOM 2214 O O . LYS B 1 28 ? -8.656 1.048 13.656 1 93.31 28 LYS B O 1
ATOM 2219 N N . THR B 1 29 ? -9.633 1.115 15.672 1 94.19 29 THR B N 1
ATOM 2220 C CA . THR B 1 29 ? -9.273 -0.27 15.961 1 94.19 29 THR B CA 1
ATOM 2221 C C . THR B 1 29 ? -10.008 -1.224 15.023 1 94.19 29 THR B C 1
ATOM 2223 O O . THR B 1 29 ? -9.422 -2.166 14.5 1 94.19 29 THR B O 1
ATOM 2226 N N . LEU B 1 30 ? -11.273 -0.954 14.836 1 91.69 30 LEU B N 1
ATOM 2227 C CA . LEU B 1 30 ? -12.062 -1.774 13.93 1 91.69 30 LEU B CA 1
ATOM 2228 C C . LEU B 1 30 ? -11.539 -1.668 12.5 1 91.69 30 LEU B C 1
ATOM 2230 O O . LEU B 1 30 ? -11.492 -2.664 11.773 1 91.69 30 LEU B O 1
ATOM 2234 N N . LEU B 1 31 ? -11.172 -0.491 12.141 1 92.38 31 LEU B N 1
ATOM 2235 C CA . LEU B 1 31 ? -10.617 -0.275 10.812 1 92.38 31 LEU B CA 1
ATOM 2236 C C . LEU B 1 31 ? -9.297 -1.021 10.641 1 92.38 31 LEU B C 1
ATOM 2238 O O . LEU B 1 31 ? -9.016 -1.567 9.57 1 92.38 31 LEU B O 1
ATOM 2242 N N . SER B 1 32 ? -8.5 -1.018 11.695 1 96.19 32 SER B N 1
ATOM 2243 C CA . SER B 1 32 ? -7.254 -1.771 11.656 1 96.19 32 SER B CA 1
ATOM 2244 C C . SER B 1 32 ? -7.508 -3.258 11.445 1 96.19 32 SER B C 1
ATOM 2246 O O . SER B 1 32 ? -6.809 -3.908 10.664 1 96.19 32 SER B O 1
ATOM 2248 N N . PHE B 1 33 ? -8.5 -3.791 12.141 1 94.69 33 PHE B N 1
ATOM 2249 C CA . PHE B 1 33 ? -8.906 -5.18 11.945 1 94.69 33 PHE B CA 1
ATOM 2250 C C . PHE B 1 33 ? -9.336 -5.418 10.5 1 94.69 33 PHE B C 1
ATOM 2252 O O . PHE B 1 33 ? -8.977 -6.434 9.898 1 94.69 33 PHE B O 1
ATOM 2259 N N . ALA B 1 34 ? -10.062 -4.5 9.984 1 91.5 34 ALA B N 1
ATOM 2260 C CA . ALA B 1 34 ? -10.547 -4.59 8.609 1 91.5 34 ALA B CA 1
ATOM 2261 C C . ALA B 1 34 ? -9.383 -4.602 7.625 1 91.5 34 ALA B C 1
ATOM 2263 O O . ALA B 1 34 ? -9.375 -5.387 6.672 1 91.5 34 ALA B O 1
ATOM 2264 N N . VAL B 1 35 ? -8.414 -3.734 7.809 1 95 35 VAL B N 1
ATOM 2265 C CA . VAL B 1 35 ? -7.234 -3.664 6.953 1 95 35 VAL B CA 1
ATOM 2266 C C . VAL B 1 35 ? -6.477 -4.988 7.004 1 95 35 VAL B C 1
ATOM 2268 O O . VAL B 1 35 ? -6.066 -5.52 5.969 1 95 35 VAL B O 1
ATOM 2271 N N . GLY B 1 36 ? -6.34 -5.547 8.234 1 95.56 36 GLY B N 1
ATOM 2272 C CA . GLY B 1 36 ? -5.715 -6.852 8.367 1 95.56 36 GLY B CA 1
ATOM 2273 C C . GLY B 1 36 ? -6.438 -7.945 7.605 1 95.56 36 GLY B C 1
ATOM 2274 O O . GLY B 1 36 ? -5.809 -8.766 6.938 1 95.56 36 GLY B O 1
ATOM 2275 N N . GLY B 1 37 ? -7.727 -7.949 7.754 1 92.69 37 GLY B N 1
ATOM 2276 C CA . GLY B 1 37 ? -8.523 -8.914 7.012 1 92.69 37 GLY B CA 1
ATOM 2277 C C . GLY B 1 37 ? -8.367 -8.781 5.508 1 92.69 37 GLY B C 1
ATOM 2278 O O . GLY B 1 37 ? -8.25 -9.781 4.801 1 92.69 37 GLY B O 1
ATOM 2279 N N . LEU B 1 38 ? -8.383 -7.59 5.047 1 93.06 38 LEU B N 1
ATOM 2280 C CA . LEU B 1 38 ? -8.25 -7.332 3.619 1 93.06 38 LEU B CA 1
ATOM 2281 C C . LEU B 1 38 ? -6.875 -7.758 3.115 1 93.06 38 LEU B C 1
ATOM 2283 O O . LEU B 1 38 ? -6.766 -8.406 2.07 1 93.06 38 LEU B O 1
ATOM 2287 N N . LEU B 1 39 ? -5.852 -7.441 3.83 1 95.88 39 LEU B N 1
ATOM 2288 C CA . LEU B 1 39 ? -4.5 -7.844 3.465 1 95.88 39 LEU B CA 1
ATOM 2289 C C . LEU B 1 39 ? -4.352 -9.359 3.512 1 95.88 39 LEU B C 1
ATOM 2291 O O . LEU B 1 39 ? -3.705 -9.953 2.646 1 95.88 39 LEU B O 1
ATOM 2295 N N . GLY B 1 40 ? -4.953 -9.93 4.57 1 94.31 40 GLY B N 1
ATOM 2296 C CA . GLY B 1 40 ? -4.969 -11.383 4.625 1 94.31 40 GLY B CA 1
ATOM 2297 C C . GLY B 1 40 ? -5.629 -12.016 3.416 1 94.31 40 GLY B C 1
ATOM 2298 O O . GLY B 1 40 ? -5.105 -12.984 2.854 1 94.31 40 GLY B O 1
ATOM 2299 N N . ASP B 1 41 ? -6.723 -11.453 3.01 1 91.25 41 ASP B N 1
ATOM 2300 C CA . ASP B 1 41 ? -7.426 -11.977 1.84 1 91.25 41 ASP B CA 1
ATOM 2301 C C . ASP B 1 41 ? -6.57 -11.844 0.583 1 91.25 41 ASP B C 1
ATOM 2303 O O . ASP B 1 41 ? -6.461 -12.789 -0.202 1 91.25 41 ASP B O 1
ATOM 2307 N N . VAL B 1 42 ? -5.941 -10.742 0.388 1 94.25 42 VAL B N 1
ATOM 2308 C CA . VAL B 1 42 ? -5.195 -10.461 -0.836 1 94.25 42 VAL B CA 1
ATOM 2309 C C . VAL B 1 42 ? -3.949 -11.344 -0.893 1 94.25 42 VAL B C 1
ATOM 2311 O O . VAL B 1 42 ? -3.695 -12.008 -1.902 1 94.25 42 VAL B O 1
ATOM 2314 N N . PHE B 1 43 ? -3.246 -11.547 0.227 1 95.25 43 PHE B N 1
ATOM 2315 C CA . PHE B 1 43 ? -1.935 -12.18 0.17 1 95.25 43 PHE B CA 1
ATOM 2316 C C . PHE B 1 43 ? -2.045 -13.68 0.44 1 95.25 43 PHE B C 1
ATOM 2318 O O . PHE B 1 43 ? -1.19 -14.453 0.012 1 95.25 43 PHE B O 1
ATOM 2325 N N . LEU B 1 44 ? -3.084 -14.07 1.133 1 92.56 44 LEU B N 1
ATOM 2326 C CA . LEU B 1 44 ? -3.164 -15.484 1.491 1 92.56 44 LEU B CA 1
ATOM 2327 C C . LEU B 1 44 ? -4.121 -16.219 0.566 1 92.56 44 LEU B C 1
ATOM 2329 O O . LEU B 1 44 ? -4.035 -17.453 0.427 1 92.56 44 LEU B O 1
ATOM 2333 N N . HIS B 1 45 ? -4.988 -15.469 -0.049 1 88.94 45 HIS B N 1
ATOM 2334 C CA . HIS B 1 45 ? -6.004 -16.141 -0.854 1 88.94 45 HIS B CA 1
ATOM 2335 C C . HIS B 1 45 ? -5.977 -15.641 -2.297 1 88.94 45 HIS B C 1
ATOM 2337 O O . HIS B 1 45 ? -5.656 -16.406 -3.213 1 88.94 45 HIS B O 1
ATOM 2343 N N . SER B 1 46 ? -6.098 -14.391 -2.535 1 89.88 46 SER B N 1
ATOM 2344 C CA . SER B 1 46 ? -6.316 -13.844 -3.869 1 89.88 46 SER B CA 1
ATOM 2345 C C . SER B 1 46 ? -5.066 -13.969 -4.73 1 89.88 46 SER B C 1
ATOM 2347 O O . SER B 1 46 ? -5.098 -14.594 -5.797 1 89.88 46 SER B O 1
ATOM 2349 N N . LEU B 1 47 ? -3.943 -13.523 -4.262 1 91.94 47 LEU B N 1
ATOM 2350 C CA . LEU B 1 47 ? -2.74 -13.469 -5.086 1 91.94 47 LEU B CA 1
ATOM 2351 C C . LEU B 1 47 ? -2.236 -14.875 -5.406 1 91.94 47 LEU B C 1
ATOM 2353 O O . LEU B 1 47 ? -1.938 -15.18 -6.566 1 91.94 47 LEU B O 1
ATOM 2357 N N . PRO B 1 48 ? -2.197 -15.766 -4.406 1 88.94 48 PRO B N 1
ATOM 2358 C CA . PRO B 1 48 ? -1.79 -17.141 -4.742 1 88.94 48 PRO B CA 1
ATOM 2359 C C . PRO B 1 48 ? -2.697 -17.781 -5.789 1 88.94 48 PRO B C 1
ATOM 2361 O O . PRO B 1 48 ? -2.213 -18.469 -6.695 1 88.94 48 PRO B O 1
ATOM 2364 N N . GLU B 1 49 ? -3.984 -17.547 -5.672 1 86.38 49 GLU B N 1
ATOM 2365 C CA . GLU B 1 49 ? -4.93 -18.109 -6.629 1 86.38 49 GLU B CA 1
ATOM 2366 C C . GLU B 1 49 ? -4.738 -17.5 -8.016 1 86.38 49 GLU B C 1
ATOM 2368 O O . GLU B 1 49 ? -4.793 -18.203 -9.023 1 86.38 49 GLU B O 1
ATOM 2373 N N . ILE B 1 50 ? -4.535 -16.25 -8.102 1 89.12 50 ILE B N 1
ATOM 2374 C CA . ILE B 1 50 ? -4.363 -15.516 -9.352 1 89.12 50 ILE B CA 1
ATOM 2375 C C . ILE B 1 50 ? -3.131 -16.047 -10.086 1 89.12 50 ILE B C 1
ATOM 2377 O O . ILE B 1 50 ? -3.197 -16.359 -11.281 1 89.12 50 ILE B O 1
ATOM 2381 N N . TRP B 1 51 ? -2.01 -16.188 -9.43 1 87.88 51 TRP B N 1
ATOM 2382 C CA . TRP B 1 51 ? -0.779 -16.609 -10.094 1 87.88 51 TRP B CA 1
ATOM 2383 C C . TRP B 1 51 ? -0.793 -18.109 -10.383 1 87.88 51 TRP B C 1
ATOM 2385 O O . TRP B 1 51 ? -0.207 -18.562 -11.375 1 87.88 51 TRP B O 1
ATOM 2395 N N . ALA B 1 52 ? -1.471 -18.875 -9.492 1 84.31 52 ALA B N 1
ATOM 2396 C CA . ALA B 1 52 ? -1.624 -20.297 -9.781 1 84.31 52 ALA B CA 1
ATOM 2397 C C . ALA B 1 52 ? -2.422 -20.516 -11.062 1 84.31 52 ALA B C 1
ATOM 2399 O O . ALA B 1 52 ? -2.055 -21.344 -11.898 1 84.31 52 ALA B O 1
ATOM 2400 N N . ASN B 1 53 ? -3.473 -19.75 -11.195 1 84.25 53 ASN B N 1
ATOM 2401 C CA . ASN B 1 53 ? -4.305 -19.859 -12.391 1 84.25 53 ASN B CA 1
ATOM 2402 C C . ASN B 1 53 ? -3.562 -19.359 -13.633 1 84.25 53 ASN B C 1
ATOM 2404 O O . ASN B 1 53 ? -3.715 -19.938 -14.719 1 84.25 53 ASN B O 1
ATOM 2408 N N . ASP B 1 54 ? -2.812 -18.328 -13.453 1 85.88 54 ASP B N 1
ATOM 2409 C CA . ASP B 1 54 ? -2.016 -17.797 -14.555 1 85.88 54 ASP B CA 1
ATOM 2410 C C . ASP B 1 54 ? -0.968 -18.797 -15.016 1 85.88 54 ASP B C 1
ATOM 2412 O O . ASP B 1 54 ? -0.79 -19.016 -16.219 1 85.88 54 ASP B O 1
ATOM 2416 N N . ALA B 1 55 ? -0.331 -19.453 -14.094 1 81.5 55 ALA B N 1
ATOM 2417 C CA . ALA B 1 55 ? 0.673 -20.469 -14.406 1 81.5 55 ALA B CA 1
ATOM 2418 C C . ALA B 1 55 ? 0.038 -21.672 -15.094 1 81.5 55 ALA B C 1
ATOM 2420 O O . ALA B 1 55 ? 0.607 -22.234 -16.031 1 81.5 55 ALA B O 1
ATOM 2421 N N . ALA B 1 56 ? -1.082 -22.031 -14.594 1 79.81 56 ALA B N 1
ATOM 2422 C CA . ALA B 1 56 ? -1.775 -23.188 -15.172 1 79.81 56 ALA B CA 1
ATOM 2423 C C . ALA B 1 56 ? -2.174 -22.922 -16.625 1 79.81 56 ALA B C 1
ATOM 2425 O O . ALA B 1 56 ? -2.131 -23.828 -17.453 1 79.81 56 ALA B O 1
ATOM 2426 N N . ARG B 1 57 ? -2.492 -21.703 -16.906 1 81.12 57 ARG B N 1
ATOM 2427 C CA . ARG B 1 57 ? -2.916 -21.344 -18.266 1 81.12 57 ARG B CA 1
ATOM 2428 C C . ARG B 1 57 ? -1.721 -21.219 -19.203 1 81.12 57 ARG B C 1
ATOM 2430 O O . ARG B 1 57 ? -1.825 -21.531 -20.391 1 81.12 57 ARG B O 1
ATOM 2437 N N . ASN B 1 58 ? -0.597 -20.812 -18.688 1 79.44 58 ASN B N 1
ATOM 2438 C CA . ASN B 1 58 ? 0.55 -20.5 -19.547 1 79.44 58 ASN B CA 1
ATOM 2439 C C . ASN B 1 58 ? 1.649 -21.547 -19.391 1 79.44 58 ASN B C 1
ATOM 2441 O O . ASN B 1 58 ? 2.836 -21.234 -19.469 1 79.44 58 ASN B O 1
ATOM 2445 N N . GLY B 1 59 ? 1.282 -22.75 -19.172 1 73.31 59 GLY B N 1
ATOM 2446 C CA . GLY B 1 59 ? 2.23 -23.844 -19.172 1 73.31 59 GLY B CA 1
ATOM 2447 C C . GLY B 1 59 ? 3.219 -23.781 -18.016 1 73.31 59 GLY B C 1
ATOM 2448 O O . GLY B 1 59 ? 4.387 -24.141 -18.172 1 73.31 59 GLY B O 1
ATOM 2449 N N . GLY B 1 60 ? 2.826 -23.109 -16.984 1 68.44 60 GLY B N 1
ATOM 2450 C CA . GLY B 1 60 ? 3.641 -23.203 -15.789 1 68.44 60 GLY B CA 1
ATOM 2451 C C . GLY B 1 60 ? 4.391 -21.938 -15.461 1 68.44 60 GLY B C 1
ATOM 2452 O O . GLY B 1 60 ? 4.984 -21.812 -14.391 1 68.44 60 GLY B O 1
ATOM 2453 N N . GLN B 1 61 ? 4.449 -21.031 -16.406 1 70.94 61 GLN B N 1
ATOM 2454 C CA . GLN B 1 61 ? 5.219 -19.828 -16.109 1 70.94 61 GLN B CA 1
ATOM 2455 C C . GLN B 1 61 ? 4.309 -18.625 -15.945 1 70.94 61 GLN B C 1
ATOM 2457 O O . GLN B 1 61 ? 3.426 -18.375 -16.781 1 70.94 61 GLN B O 1
ATOM 2462 N N . PRO B 1 62 ? 4.598 -17.953 -14.914 1 71 62 PRO B N 1
ATOM 2463 C CA . PRO B 1 62 ? 3.793 -16.75 -14.742 1 71 62 PRO B CA 1
ATOM 2464 C C . PRO B 1 62 ? 4.121 -15.672 -15.781 1 71 62 PRO B C 1
ATOM 2466 O O . PRO B 1 62 ? 5.254 -15.594 -16.266 1 71 62 PRO B O 1
ATOM 2469 N N . THR B 1 63 ? 3.043 -14.984 -16.141 1 76.5 63 THR B N 1
ATOM 2470 C CA . THR B 1 63 ? 3.207 -13.922 -17.125 1 76.5 63 THR B CA 1
ATOM 2471 C C . THR B 1 63 ? 3.191 -12.555 -16.453 1 76.5 63 THR B C 1
ATOM 2473 O O . THR B 1 63 ? 2.715 -12.422 -15.32 1 76.5 63 THR B O 1
ATOM 2476 N N . THR B 1 64 ? 3.77 -11.656 -17.141 1 86.44 64 THR B N 1
ATOM 2477 C CA . THR B 1 64 ? 3.783 -10.273 -16.672 1 86.44 64 THR B CA 1
ATOM 2478 C C . THR B 1 64 ? 2.389 -9.664 -16.75 1 86.44 64 THR B C 1
ATOM 2480 O O . THR B 1 64 ? 2.105 -8.656 -16.094 1 86.44 64 THR B O 1
ATOM 2483 N N . THR B 1 65 ? 1.522 -10.305 -17.453 1 89.19 65 THR B N 1
ATOM 2484 C CA . THR B 1 65 ? 0.187 -9.766 -17.672 1 89.19 65 THR B CA 1
ATOM 2485 C C . THR B 1 65 ? -0.594 -9.672 -16.375 1 89.19 65 THR B C 1
ATOM 2487 O O . THR B 1 65 ? -1.285 -8.68 -16.125 1 89.19 65 THR B O 1
ATOM 2490 N N . THR B 1 66 ? -0.458 -10.664 -15.578 1 92.56 66 THR B N 1
ATOM 2491 C CA . THR B 1 66 ? -1.161 -10.688 -14.297 1 92.56 66 THR B CA 1
ATOM 2492 C C . THR B 1 66 ? -0.693 -9.547 -13.406 1 92.56 66 THR B C 1
ATOM 2494 O O . THR B 1 66 ? -1.512 -8.828 -12.828 1 92.56 66 THR B O 1
ATOM 2497 N N . GLY B 1 67 ? 0.619 -9.359 -13.305 1 94.81 67 GLY B N 1
ATOM 2498 C CA . GLY B 1 67 ? 1.158 -8.242 -12.547 1 94.81 67 GLY B CA 1
ATOM 2499 C C . GLY B 1 67 ? 0.71 -6.887 -13.07 1 94.81 67 GLY B C 1
ATOM 2500 O O . GLY B 1 67 ? 0.424 -5.98 -12.289 1 94.81 67 GLY B O 1
ATOM 2501 N N . LEU B 1 68 ? 0.586 -6.777 -14.352 1 96 68 LEU B N 1
ATOM 2502 C CA . LEU B 1 68 ? 0.155 -5.527 -14.969 1 96 68 LEU B CA 1
ATOM 2503 C C . LEU B 1 68 ? -1.311 -5.242 -14.656 1 96 68 LEU B C 1
ATOM 2505 O O . LEU B 1 68 ? -1.698 -4.09 -14.469 1 96 68 LEU B O 1
ATOM 2509 N N . LEU B 1 69 ? -2.086 -6.266 -14.633 1 96.25 69 LEU B N 1
ATOM 2510 C CA . LEU B 1 69 ? -3.498 -6.094 -14.312 1 96.25 69 LEU B CA 1
ATOM 2511 C C . LEU B 1 69 ? -3.674 -5.633 -12.867 1 96.25 69 LEU B C 1
ATOM 2513 O O . LEU B 1 69 ? -4.508 -4.77 -12.578 1 96.25 69 LEU B O 1
ATOM 2517 N N . ILE B 1 70 ? -2.889 -6.23 -11.93 1 97.56 70 ILE B N 1
ATOM 2518 C CA . ILE B 1 70 ? -2.91 -5.801 -10.539 1 97.56 70 ILE B CA 1
ATOM 2519 C C . ILE B 1 70 ? -2.502 -4.332 -10.445 1 97.56 70 ILE B C 1
ATOM 2521 O O . ILE B 1 70 ? -3.174 -3.535 -9.781 1 97.56 70 ILE B O 1
ATOM 2525 N N . LEU B 1 71 ? -1.46 -3.988 -11.164 1 98.06 71 LEU B N 1
ATOM 2526 C CA . LEU B 1 71 ? -0.955 -2.619 -11.148 1 98.06 71 LEU B CA 1
ATOM 2527 C C . LEU B 1 71 ? -1.968 -1.658 -11.758 1 98.06 71 LEU B C 1
ATOM 2529 O O . LEU B 1 71 ? -2.094 -0.516 -11.312 1 98.06 71 LEU B O 1
ATOM 2533 N N . THR B 1 72 ? -2.65 -2.092 -12.758 1 97.75 72 THR B N 1
ATOM 2534 C CA . THR B 1 72 ? -3.68 -1.252 -13.359 1 97.75 72 THR B CA 1
ATOM 2535 C C . THR B 1 72 ? -4.766 -0.915 -12.344 1 97.75 72 THR B C 1
ATOM 2537 O O . THR B 1 72 ? -5.195 0.237 -12.242 1 97.75 72 THR B O 1
ATOM 2540 N N . GLY B 1 73 ? -5.25 -1.922 -11.633 1 97.62 73 GLY B N 1
ATOM 2541 C CA . GLY B 1 73 ? -6.203 -1.653 -10.57 1 97.62 73 GLY B CA 1
ATOM 2542 C C . GLY B 1 73 ? -5.688 -0.663 -9.539 1 97.62 73 GLY B C 1
ATOM 2543 O O . GLY B 1 73 ? -6.402 0.258 -9.141 1 97.62 73 GLY B O 1
ATOM 2544 N N . LEU B 1 74 ? -4.414 -0.858 -9.164 1 97.94 74 LEU B N 1
ATOM 2545 C CA . LEU B 1 74 ? -3.77 0.029 -8.195 1 97.94 74 LEU B CA 1
ATOM 2546 C C . LEU B 1 74 ? -3.693 1.453 -8.734 1 97.94 74 LEU B C 1
ATOM 2548 O O . LEU B 1 74 ? -4.074 2.402 -8.047 1 97.94 74 LEU B O 1
ATOM 2552 N N . ILE B 1 75 ? -3.328 1.614 -9.953 1 97.75 75 ILE B N 1
ATOM 2553 C CA . ILE B 1 75 ? -3.113 2.922 -10.57 1 97.75 75 ILE B CA 1
ATOM 2554 C C . ILE B 1 75 ? -4.453 3.631 -10.75 1 97.75 75 ILE B C 1
ATOM 2556 O O . ILE B 1 75 ? -4.547 4.848 -10.57 1 97.75 75 ILE B O 1
ATOM 2560 N N . VAL B 1 76 ? -5.457 2.914 -11.164 1 97.31 76 VAL B N 1
ATOM 2561 C CA . VAL B 1 76 ? -6.781 3.506 -11.32 1 97.31 76 VAL B CA 1
ATOM 2562 C C . VAL B 1 76 ? -7.219 4.152 -10.008 1 97.31 76 VAL B C 1
ATOM 2564 O O . VAL B 1 76 ? -7.723 5.277 -10 1 97.31 76 VAL B O 1
ATOM 2567 N N . PHE B 1 77 ? -6.945 3.508 -8.914 1 97.12 77 PHE B N 1
ATOM 2568 C CA . PHE B 1 77 ? -7.355 4.059 -7.633 1 97.12 77 PHE B CA 1
ATOM 2569 C C . PHE B 1 77 ? -6.434 5.195 -7.211 1 97.12 77 PHE B C 1
ATOM 2571 O O . PHE B 1 77 ? -6.867 6.145 -6.555 1 97.12 77 PHE B O 1
ATOM 2578 N N . VAL B 1 78 ? -5.203 5.094 -7.578 1 96.94 78 VAL B N 1
ATOM 2579 C CA . VAL B 1 78 ? -4.285 6.199 -7.324 1 96.94 78 VAL B CA 1
ATOM 2580 C C . VAL B 1 78 ? -4.762 7.445 -8.062 1 96.94 78 VAL B C 1
ATOM 2582 O O . VAL B 1 78 ? -4.832 8.531 -7.484 1 96.94 78 VAL B O 1
ATOM 2585 N N . VAL B 1 79 ? -5.125 7.32 -9.273 1 96.5 79 VAL B N 1
ATOM 2586 C CA . VAL B 1 79 ? -5.586 8.43 -10.109 1 96.5 79 VAL B CA 1
ATOM 2587 C C . VAL B 1 79 ? -6.887 8.992 -9.539 1 96.5 79 VAL B C 1
ATOM 2589 O O . VAL B 1 79 ? -7.051 10.211 -9.445 1 96.5 79 VAL B O 1
ATOM 2592 N N . THR B 1 80 ? -7.742 8.125 -9.148 1 95.12 80 THR B N 1
ATOM 2593 C CA . THR B 1 80 ? -9.016 8.555 -8.578 1 95.12 80 THR B CA 1
ATOM 2594 C C . THR B 1 80 ? -8.789 9.375 -7.309 1 95.12 80 THR B C 1
ATOM 2596 O O . THR B 1 80 ? -9.391 10.43 -7.133 1 95.12 80 THR B O 1
ATOM 2599 N N . GLU B 1 81 ? -7.938 8.867 -6.496 1 94.06 81 GLU B N 1
ATOM 2600 C CA . GLU B 1 81 ? -7.66 9.57 -5.25 1 94.06 81 GLU B CA 1
ATOM 2601 C C . GLU B 1 81 ? -7 10.922 -5.512 1 94.06 81 GLU B C 1
ATOM 2603 O O . GLU B 1 81 ? -7.297 11.906 -4.828 1 94.06 81 GLU B O 1
ATOM 2608 N N . LYS B 1 82 ? -6.129 10.938 -6.457 1 93.31 82 LYS B N 1
ATOM 2609 C CA . LYS B 1 82 ? -5.496 12.203 -6.824 1 93.31 82 LYS B CA 1
ATOM 2610 C C . LYS B 1 82 ? -6.523 13.203 -7.344 1 93.31 82 LYS B C 1
ATOM 2612 O O . LYS B 1 82 ? -6.453 14.398 -7.027 1 93.31 82 LYS B O 1
ATOM 2617 N N . LEU B 1 83 ? -7.398 12.773 -8.102 1 93 83 LEU B N 1
ATOM 2618 C CA . LEU B 1 83 ? -8.461 13.625 -8.625 1 93 83 LEU B CA 1
ATOM 2619 C C . LEU B 1 83 ? -9.328 14.18 -7.496 1 93 83 LEU B C 1
ATOM 2621 O O . LEU B 1 83 ? -9.664 15.359 -7.488 1 93 83 LEU B O 1
ATOM 2625 N N . PHE B 1 84 ? -9.617 13.359 -6.547 1 91.56 84 PHE B N 1
ATOM 2626 C CA . PHE B 1 84 ? -10.422 13.789 -5.406 1 91.56 84 PHE B CA 1
ATOM 2627 C C . PHE B 1 84 ? -9.688 14.844 -4.594 1 91.56 84 PHE B C 1
ATOM 2629 O O . PHE B 1 84 ? -10.305 15.805 -4.121 1 91.56 84 PHE B O 1
ATOM 2636 N N . THR B 1 85 ? -8.414 14.656 -4.418 1 89.94 85 THR B N 1
ATOM 2637 C CA . THR B 1 85 ? -7.609 15.609 -3.662 1 89.94 85 THR B CA 1
ATOM 2638 C C . THR B 1 85 ? -7.582 16.969 -4.355 1 89.94 85 THR B C 1
ATOM 2640 O O . THR B 1 85 ? -7.77 18 -3.715 1 89.94 85 THR B O 1
ATOM 2643 N N . VAL B 1 86 ? -7.473 16.969 -5.625 1 88.81 86 VAL B N 1
ATOM 2644 C CA . VAL B 1 86 ? -7.422 18.203 -6.406 1 88.81 86 VAL B CA 1
ATOM 2645 C C . VAL B 1 86 ? -8.781 18.891 -6.363 1 88.81 86 VAL B C 1
ATOM 2647 O O . VAL B 1 86 ? -8.867 20.109 -6.156 1 88.81 86 VAL B O 1
ATOM 2650 N N . ILE B 1 87 ? -9.82 18.141 -6.48 1 89.62 87 ILE B N 1
ATOM 2651 C CA . ILE B 1 87 ? -11.172 18.688 -6.504 1 89.62 87 ILE B CA 1
ATOM 2652 C C . ILE B 1 87 ? -11.508 19.281 -5.141 1 89.62 87 ILE B C 1
ATOM 2654 O O . ILE B 1 87 ? -12.141 20.344 -5.055 1 89.62 87 ILE B O 1
ATOM 2658 N N . GLU B 1 88 ? -11.141 18.609 -4.121 1 87.12 88 GLU B N 1
ATOM 2659 C CA . GLU B 1 88 ? -11.398 19.094 -2.771 1 87.12 88 GLU B CA 1
ATOM 2660 C C . GLU B 1 88 ? -10.727 20.453 -2.537 1 87.12 88 GLU B C 1
ATOM 2662 O O . GLU B 1 88 ? -11.328 21.359 -1.967 1 87.12 88 GLU B O 1
ATOM 2667 N N . LYS B 1 89 ? -9.578 20.594 -3.002 1 83.69 89 LYS B N 1
ATOM 2668 C CA . LYS B 1 89 ? -8.844 21.844 -2.807 1 83.69 89 LYS B CA 1
ATOM 2669 C C . LYS B 1 89 ? -9.43 22.969 -3.656 1 83.69 89 LYS B C 1
ATOM 2671 O O . LYS B 1 89 ? -9.539 24.109 -3.199 1 83.69 89 LYS B O 1
ATOM 2676 N N . LEU B 1 90 ? -9.766 22.656 -4.836 1 82.12 90 LEU B N 1
ATOM 2677 C CA . LEU B 1 90 ? -10.367 23.656 -5.711 1 82.12 90 LEU B CA 1
ATOM 2678 C C . LEU B 1 90 ? -11.711 24.125 -5.152 1 82.12 90 LEU B C 1
ATOM 2680 O O . LEU B 1 90 ? -12.055 25.297 -5.27 1 82.12 90 LEU B O 1
ATOM 2684 N N . GLY B 1 91 ? -12.398 23.234 -4.578 1 77.06 91 GLY B N 1
ATOM 2685 C CA . GLY B 1 91 ? -13.672 23.578 -3.961 1 77.06 91 GLY B CA 1
ATOM 2686 C C . GLY B 1 91 ? -13.516 24.453 -2.734 1 77.06 91 GLY B C 1
ATOM 2687 O O . GLY B 1 91 ? -14.328 25.359 -2.506 1 77.06 91 GLY B O 1
ATOM 2688 N N . GLU B 1 92 ? -12.508 24.203 -1.988 1 74.81 92 GLU B N 1
ATOM 2689 C CA . GLU B 1 92 ? -12.242 25.031 -0.806 1 74.81 92 GLU B CA 1
ATOM 2690 C C . GLU B 1 92 ? -11.812 26.438 -1.195 1 74.81 92 GLU B C 1
ATOM 2692 O O . GLU B 1 92 ? -12.133 27.406 -0.498 1 74.81 92 GLU B O 1
ATOM 2697 N N . ARG B 1 93 ? -11.117 26.578 -2.238 1 69.38 93 ARG B N 1
ATOM 2698 C CA . ARG B 1 93 ? -10.664 27.875 -2.713 1 69.38 93 ARG B CA 1
ATOM 2699 C C . ARG B 1 93 ? -11.836 28.719 -3.215 1 69.38 93 ARG B C 1
ATOM 2701 O O . ARG B 1 93 ? -11.859 29.938 -3.027 1 69.38 93 ARG B O 1
ATOM 2708 N N . HIS B 1 94 ? -12.703 28.031 -3.795 1 65.56 94 HIS B N 1
ATOM 2709 C CA . HIS B 1 94 ? -13.852 28.75 -4.336 1 65.56 94 HIS B CA 1
ATOM 2710 C C . HIS B 1 94 ? -14.766 29.25 -3.217 1 65.56 94 HIS B C 1
ATOM 2712 O O . HIS B 1 94 ? -15.422 30.281 -3.363 1 65.56 94 HIS B O 1
ATOM 2718 N N . LEU B 1 95 ? -14.781 28.594 -2.137 1 57.59 95 LEU B N 1
ATOM 2719 C CA . LEU B 1 95 ? -15.633 29 -1.023 1 57.59 95 LEU B CA 1
ATOM 2720 C C . LEU B 1 95 ? -14.945 30.078 -0.188 1 57.59 95 LEU B C 1
ATOM 2722 O O . LEU B 1 95 ? -15.594 30.734 0.628 1 57.59 95 LEU B O 1
ATOM 2726 N N . ALA B 1 96 ? -13.672 30.188 -0.28 1 55.66 96 ALA B N 1
ATOM 2727 C CA . ALA B 1 96 ? -13.008 31.25 0.46 1 55.66 96 ALA B CA 1
ATOM 2728 C C . ALA B 1 96 ? -13.469 32.625 -0.029 1 55.66 96 ALA B C 1
ATOM 2730 O O . ALA B 1 96 ? -13.547 32.875 -1.236 1 55.66 96 ALA B O 1
ATOM 2731 N N . PRO B 1 97 ? -14.211 33.312 0.801 1 54.84 97 PRO B N 1
ATOM 2732 C CA . PRO B 1 97 ? -14.727 34.625 0.426 1 54.84 97 PRO B CA 1
ATOM 2733 C C . PRO B 1 97 ? -13.695 35.5 -0.3 1 54.84 97 PRO B C 1
ATOM 2735 O O . PRO B 1 97 ? -12.492 35.375 -0.032 1 54.84 97 PRO B O 1
ATOM 2738 N N . PRO B 1 98 ? -14.039 35.938 -1.472 1 49.97 98 PRO B N 1
ATOM 2739 C CA . PRO B 1 98 ? -13.133 36.938 -2.061 1 49.97 98 PRO B CA 1
ATOM 2740 C C . PRO B 1 98 ? -12.688 38 -1.059 1 49.97 98 PRO B C 1
ATOM 2742 O O . PRO B 1 98 ? -13.445 38.344 -0.153 1 49.97 98 PRO B O 1
ATOM 2745 N N . GLU B 1 99 ? -11.414 37.938 -0.644 1 45.25 99 GLU B N 1
ATOM 2746 C CA . GLU B 1 99 ? -10.898 39.031 0.178 1 45.25 99 GLU B CA 1
ATOM 2747 C C . GLU B 1 99 ? -11.5 40.375 -0.242 1 45.25 99 GLU B C 1
ATOM 2749 O O . GLU B 1 99 ? -10.812 41.188 -0.848 1 45.25 99 GLU B O 1
ATOM 2754 N N . ASN B 1 100 ? -12.562 40.469 -0.955 1 41.72 100 ASN B N 1
ATOM 2755 C CA . ASN B 1 100 ? -12.984 41.875 -1.158 1 41.72 100 ASN B CA 1
ATOM 2756 C C . ASN B 1 100 ? -13.281 42.562 0.167 1 41.72 100 ASN B C 1
ATOM 2758 O O . ASN B 1 100 ? -14.164 42.125 0.916 1 41.72 100 ASN B O 1
ATOM 2762 N N . ASN B 1 101 ? -12.297 43.438 0.704 1 41.72 101 ASN B N 1
ATOM 2763 C CA . ASN B 1 101 ? -12.227 44.344 1.832 1 41.72 101 ASN B CA 1
ATOM 2764 C C . ASN B 1 101 ? -13.555 45.062 2.057 1 41.72 101 ASN B C 1
ATOM 2766 O O . ASN B 1 101 ? -13.719 45.781 3.043 1 41.72 101 ASN B O 1
ATOM 2770 N N . ASN B 1 102 ? -14.188 45.594 0.87 1 40.25 102 ASN B N 1
ATOM 2771 C CA . ASN B 1 102 ? -15 46.781 1.15 1 40.25 102 ASN B CA 1
ATOM 2772 C C . ASN B 1 102 ? -16.281 46.406 1.887 1 40.25 102 ASN B C 1
ATOM 2774 O O . ASN B 1 102 ? -16.984 47.281 2.408 1 40.25 102 ASN B O 1
ATOM 2778 N N . VAL B 1 103 ? -17.281 45.625 1.31 1 42.97 103 VAL B N 1
ATOM 2779 C CA . VAL B 1 103 ? -18.641 45.781 1.798 1 42.97 103 VAL B CA 1
ATOM 2780 C C . VAL B 1 103 ? -18.828 45 3.086 1 42.97 103 VAL B C 1
ATOM 2782 O O . VAL B 1 103 ? -18.625 43.781 3.107 1 42.97 103 VAL B O 1
ATOM 2785 N N . LYS B 1 104 ? -18.75 45.625 4.301 1 42.31 104 LYS B N 1
ATOM 2786 C CA . LYS B 1 104 ? -19 45.312 5.711 1 42.31 104 LYS B CA 1
ATOM 2787 C C . LYS B 1 104 ? -20.234 44.438 5.883 1 42.31 104 LYS B C 1
ATOM 2789 O O . LYS B 1 104 ? -20.625 44.125 7.008 1 42.31 104 LYS B O 1
ATOM 2794 N N . GLY B 1 105 ? -21.266 44.531 4.941 1 39.94 105 GLY B N 1
ATOM 2795 C CA . GLY B 1 105 ? -22.578 44.219 5.508 1 39.94 105 GLY B CA 1
ATOM 2796 C C . GLY B 1 105 ? -22.703 42.781 5.953 1 39.94 105 GLY B C 1
ATOM 2797 O O . GLY B 1 105 ? -21.812 42.25 6.613 1 39.94 105 GLY B O 1
ATOM 2798 N N . TYR B 1 106 ? -23.875 42.094 5.371 1 40.44 106 TYR B N 1
ATOM 2799 C CA . TYR B 1 106 ? -24.656 41 5.953 1 40.44 106 TYR B CA 1
ATOM 2800 C C . TYR B 1 106 ? -23.844 39.719 6.039 1 40.44 106 TYR B C 1
ATOM 2802 O O . TYR B 1 106 ? -23.219 39.312 5.062 1 40.44 106 TYR B O 1
ATOM 2810 N N . LYS B 1 107 ? -23.188 39.531 7.18 1 41.97 107 LYS B N 1
ATOM 2811 C CA . LYS B 1 107 ? -22.625 38.25 7.621 1 41.97 107 LYS B CA 1
ATOM 2812 C C . LYS B 1 107 ? -23.438 37.062 7.055 1 41.97 107 LYS B C 1
ATOM 2814 O O . LYS B 1 107 ? -24.562 36.812 7.488 1 41.97 107 LYS B O 1
ATOM 2819 N N . HIS B 1 108 ? -23.719 36.875 5.754 1 39 108 HIS B N 1
ATOM 2820 C CA . HIS B 1 108 ? -24.328 35.625 5.34 1 39 108 HIS B CA 1
ATOM 2821 C C . HIS B 1 108 ? -23.797 34.469 6.176 1 39 108 HIS B C 1
ATOM 2823 O O . HIS B 1 108 ? -22.594 34.344 6.398 1 39 108 HIS B O 1
ATOM 2829 N N . ILE B 1 109 ? -24.531 34.156 7.266 1 40.34 109 ILE B N 1
ATOM 2830 C CA . ILE B 1 109 ? -24.344 32.906 7.988 1 40.34 109 ILE B CA 1
ATOM 2831 C C . ILE B 1 109 ? -23.828 31.812 7.027 1 40.34 109 ILE B C 1
ATOM 2833 O O . ILE B 1 109 ? -24.469 31.516 6.023 1 40.34 109 ILE B O 1
ATOM 2837 N N . PRO B 1 110 ? -22.578 31.641 6.926 1 41.88 110 PRO B N 1
ATOM 2838 C CA . PRO B 1 110 ? -22.125 30.547 6.059 1 41.88 110 PRO B CA 1
ATOM 2839 C C . PRO B 1 110 ? -23 29.312 6.168 1 41.88 110 PRO B C 1
ATOM 2841 O O . PRO B 1 110 ? -23.266 28.828 7.27 1 41.88 110 PRO B O 1
ATOM 2844 N N . GLU B 1 111 ? -24.266 29.219 5.645 1 44.06 111 GLU B N 1
ATOM 2845 C CA . GLU B 1 111 ? -25 27.953 5.617 1 44.06 111 GLU B CA 1
ATOM 2846 C C . GLU B 1 111 ? -24.062 26.766 5.738 1 44.06 111 GLU B C 1
ATOM 2848 O O . GLU B 1 111 ? -22.969 26.766 5.176 1 44.06 111 GLU B O 1
ATOM 2853 N N . PRO B 1 112 ? -24.25 25.969 6.797 1 46.84 112 PRO B N 1
ATOM 2854 C CA . PRO B 1 112 ? -23.438 24.766 6.996 1 46.84 112 PRO B CA 1
ATOM 2855 C C . PRO B 1 112 ? -23.234 23.969 5.707 1 46.84 112 PRO B C 1
ATOM 2857 O O . PRO B 1 112 ? -24.125 23.203 5.312 1 46.84 112 PRO B O 1
ATOM 2860 N N . LYS B 1 113 ? -23.125 24.531 4.57 1 52.03 113 LYS B N 1
ATOM 2861 C CA . LYS B 1 113 ? -22.875 23.922 3.266 1 52.03 113 LYS B CA 1
ATOM 2862 C C . LYS B 1 113 ? -22.109 22.609 3.41 1 52.03 113 LYS B C 1
ATOM 2864 O O . LYS B 1 113 ? -21.125 22.531 4.16 1 52.03 113 LYS B O 1
ATOM 2869 N N . LYS B 1 114 ? -22.984 21.453 3.219 1 57.16 114 LYS B N 1
ATOM 2870 C CA . LYS B 1 114 ? -22.344 20.156 3.074 1 57.16 114 LYS B CA 1
ATOM 2871 C C . LYS B 1 114 ? -20.984 20.281 2.391 1 57.16 114 LYS B C 1
ATOM 2873 O O . LYS B 1 114 ? -20.891 20.812 1.281 1 57.16 114 LYS B O 1
ATOM 2878 N N . HIS B 1 115 ? -19.953 19.875 3.223 1 80.19 115 HIS B N 1
ATOM 2879 C CA . HIS B 1 115 ? -18.562 20.062 2.822 1 80.19 115 HIS B CA 1
ATOM 2880 C C . HIS B 1 115 ? -18.188 19.125 1.672 1 80.19 115 HIS B C 1
ATOM 2882 O O . HIS B 1 115 ? -18.703 18.016 1.587 1 80.19 115 HIS B O 1
ATOM 2888 N N . ILE B 1 116 ? -17.875 19.656 0.567 1 87.88 116 ILE B N 1
ATOM 2889 C CA . ILE B 1 116 ? -17.375 18.969 -0.616 1 87.88 116 ILE B CA 1
ATOM 2890 C C . ILE B 1 116 ? -16.734 17.641 -0.205 1 87.88 116 ILE B C 1
ATOM 2892 O O . ILE B 1 116 ? -16.797 16.656 -0.944 1 87.88 116 ILE B O 1
ATOM 2896 N N . THR B 1 117 ? -16.297 17.562 1.042 1 87.81 117 THR B N 1
ATOM 2897 C CA . THR B 1 117 ? -15.656 16.359 1.569 1 87.81 117 THR B CA 1
ATOM 2898 C C . THR B 1 117 ? -16.656 15.219 1.694 1 87.81 117 THR B C 1
ATOM 2900 O O . THR B 1 117 ? -16.328 14.062 1.435 1 87.81 117 THR B O 1
ATOM 2903 N N . GLY B 1 118 ? -17.812 15.539 2.086 1 92.19 118 GLY B N 1
ATOM 2904 C CA . GLY B 1 118 ? -18.844 14.523 2.201 1 92.19 118 GLY B CA 1
ATOM 2905 C C . GLY B 1 118 ? -19.234 13.914 0.867 1 92.19 118 GLY B C 1
ATOM 2906 O O . GLY B 1 118 ? -19.359 12.695 0.747 1 92.19 118 GLY B O 1
ATOM 2907 N N . TYR B 1 119 ? -19.359 14.688 -0.121 1 92.62 119 TYR B N 1
ATOM 2908 C CA . TYR B 1 119 ? -19.734 14.219 -1.451 1 92.62 119 TYR B CA 1
ATOM 2909 C C . TYR B 1 119 ? -18.609 13.406 -2.088 1 92.62 119 TYR B C 1
ATOM 2911 O O . TYR B 1 119 ? -18.875 12.406 -2.76 1 92.62 119 TYR B O 1
ATOM 2919 N N . LEU B 1 120 ? -17.438 13.898 -1.855 1 92.5 120 LEU B N 1
ATOM 2920 C CA . LEU B 1 120 ? -16.297 13.148 -2.375 1 92.5 120 LEU B CA 1
ATOM 2921 C C . LEU B 1 120 ? -16.188 11.789 -1.692 1 92.5 120 LEU B C 1
ATOM 2923 O O . LEU B 1 120 ? -15.812 10.797 -2.326 1 92.5 120 LEU B O 1
ATOM 2927 N N . ASN B 1 121 ? -16.547 11.773 -0.465 1 93.31 121 ASN B N 1
ATOM 2928 C CA . ASN B 1 121 ? -16.562 10.516 0.265 1 93.31 121 ASN B CA 1
ATOM 2929 C C . ASN B 1 121 ? -17.609 9.555 -0.298 1 93.31 121 ASN B C 1
ATOM 2931 O O . ASN B 1 121 ? -17.344 8.352 -0.426 1 93.31 121 ASN B O 1
ATOM 2935 N N . LEU B 1 122 ? -18.75 10.086 -0.642 1 95.06 122 LEU B N 1
ATOM 2936 C CA . LEU B 1 122 ? -19.797 9.266 -1.234 1 95.06 122 LEU B CA 1
ATOM 2937 C C . LEU B 1 122 ? -19.359 8.695 -2.576 1 95.06 122 LEU B C 1
ATOM 2939 O O . LEU B 1 122 ? -19.594 7.52 -2.863 1 95.06 122 LEU B O 1
ATOM 2943 N N . LEU B 1 123 ? -18.75 9.508 -3.357 1 94.88 123 LEU B N 1
ATOM 2944 C CA . LEU B 1 123 ? -18.266 9.047 -4.656 1 94.88 123 LEU B CA 1
ATOM 2945 C C . LEU B 1 123 ? -17.188 7.98 -4.492 1 94.88 123 LEU B C 1
ATOM 2947 O O . LEU B 1 123 ? -17.219 6.957 -5.18 1 94.88 123 LEU B O 1
ATOM 2951 N N . ALA B 1 124 ? -16.25 8.234 -3.594 1 93.94 124 ALA B N 1
ATOM 2952 C CA . ALA B 1 124 ? -15.203 7.254 -3.307 1 93.94 124 ALA B CA 1
ATOM 2953 C C . ALA B 1 124 ? -15.797 5.926 -2.857 1 93.94 124 ALA B C 1
ATOM 2955 O O . ALA B 1 124 ? -15.367 4.859 -3.303 1 93.94 124 ALA B O 1
ATOM 2956 N N . ASN B 1 125 ? -16.797 6.016 -2.041 1 94.56 125 ASN B N 1
ATOM 2957 C CA . ASN B 1 125 ? -17.469 4.828 -1.531 1 94.56 125 ASN B CA 1
ATOM 2958 C C . ASN B 1 125 ? -18.188 4.066 -2.643 1 94.56 125 ASN B C 1
ATOM 2960 O O . ASN B 1 125 ? -18.188 2.836 -2.654 1 94.56 125 ASN B O 1
ATOM 2964 N N . THR B 1 126 ? -18.75 4.762 -3.521 1 96.12 126 THR B N 1
ATOM 2965 C CA . THR B 1 126 ? -19.422 4.133 -4.656 1 96.12 126 THR B CA 1
ATOM 2966 C C . THR B 1 126 ? -18.422 3.369 -5.52 1 96.12 126 THR B C 1
ATOM 2968 O O . THR B 1 126 ? -18.672 2.232 -5.922 1 96.12 126 THR B O 1
ATOM 2971 N N . ILE B 1 127 ? -17.328 3.973 -5.777 1 95.75 127 ILE B N 1
ATOM 2972 C CA . ILE B 1 127 ? -16.297 3.35 -6.594 1 95.75 127 ILE B CA 1
ATOM 2973 C C . ILE B 1 127 ? -15.742 2.121 -5.871 1 95.75 127 ILE B C 1
ATOM 2975 O O . ILE B 1 127 ? -15.531 1.074 -6.488 1 95.75 127 ILE B O 1
ATOM 2979 N N . ASP B 1 128 ? -15.547 2.254 -4.578 1 94.94 128 ASP B N 1
ATOM 2980 C CA . ASP B 1 128 ? -15.102 1.128 -3.764 1 94.94 128 ASP B CA 1
ATOM 2981 C C . ASP B 1 128 ? -16.094 -0.029 -3.834 1 94.94 128 ASP B C 1
ATOM 2983 O O . ASP B 1 128 ? -15.703 -1.175 -4.07 1 94.94 128 ASP B O 1
ATOM 2987 N N . ASN B 1 129 ? -17.359 0.326 -3.635 1 96 129 ASN B N 1
ATOM 2988 C CA . ASN B 1 129 ? -18.391 -0.695 -3.67 1 96 129 ASN B CA 1
ATOM 2989 C C . ASN B 1 129 ? -18.5 -1.34 -5.047 1 96 129 ASN B C 1
ATOM 2991 O O . ASN B 1 129 ? -18.797 -2.529 -5.16 1 96 129 ASN B O 1
ATOM 2995 N N . PHE B 1 130 ? -18.297 -0.604 -6.082 1 97.31 130 PHE B N 1
ATOM 2996 C CA . PHE B 1 130 ? -18.281 -1.146 -7.434 1 97.31 130 PHE B CA 1
ATOM 2997 C C . PHE B 1 130 ? -17.203 -2.225 -7.566 1 97.31 130 PHE B C 1
ATOM 2999 O O . PHE B 1 130 ? -17.453 -3.291 -8.133 1 97.31 130 PHE B O 1
ATOM 3006 N N . THR B 1 131 ? -16.047 -1.935 -7.031 1 96.31 131 THR B N 1
ATOM 3007 C CA . THR B 1 131 ? -14.938 -2.885 -7.129 1 96.31 131 THR B CA 1
ATOM 3008 C C . THR B 1 131 ? -15.211 -4.117 -6.273 1 96.31 131 THR B C 1
ATOM 3010 O O . THR B 1 131 ? -14.82 -5.23 -6.633 1 96.31 131 THR B O 1
ATOM 3013 N N . HIS B 1 132 ? -15.828 -3.93 -5.086 1 96.06 132 HIS B N 1
ATOM 3014 C CA . HIS B 1 132 ? -16.234 -5.086 -4.301 1 96.06 132 HIS B CA 1
ATOM 3015 C C . HIS B 1 132 ? -17.188 -5.98 -5.094 1 96.06 132 HIS B C 1
ATOM 3017 O O . HIS B 1 132 ? -17.047 -7.207 -5.086 1 96.06 132 HIS B O 1
ATOM 3023 N N . GLY B 1 133 ? -18.141 -5.355 -5.75 1 96.88 133 GLY B N 1
ATOM 3024 C CA . GLY B 1 133 ? -19.062 -6.113 -6.594 1 96.88 133 GLY B CA 1
ATOM 3025 C C . GLY B 1 133 ? -18.359 -6.844 -7.723 1 96.88 133 GLY B C 1
ATOM 3026 O O . GLY B 1 133 ? -18.656 -8 -8.016 1 96.88 133 GLY B O 1
ATOM 3027 N N . LEU B 1 134 ? -17.453 -6.117 -8.367 1 96.19 134 LEU B N 1
ATOM 3028 C CA . LEU B 1 134 ? -16.656 -6.719 -9.43 1 96.19 134 LEU B CA 1
ATOM 3029 C C . LEU B 1 134 ? -15.914 -7.953 -8.914 1 96.19 134 LEU B C 1
ATOM 3031 O O . LEU B 1 134 ? -15.914 -9 -9.57 1 96.19 134 LEU B O 1
ATOM 3035 N N . SER B 1 135 ? -15.297 -7.805 -7.762 1 95.31 135 SER B N 1
ATOM 3036 C CA . SER B 1 135 ? -14.547 -8.898 -7.156 1 95.31 135 SER B CA 1
ATOM 3037 C C . SER B 1 135 ? -15.469 -10.07 -6.812 1 95.31 135 SER B C 1
ATOM 3039 O O . SER B 1 135 ? -15.125 -11.227 -7.07 1 95.31 135 SER B O 1
ATOM 3041 N N . LEU B 1 136 ? -16.641 -9.797 -6.25 1 95.38 136 LEU B N 1
ATOM 3042 C CA . LEU B 1 136 ? -17.609 -10.828 -5.883 1 95.38 136 LEU B CA 1
ATOM 3043 C C . LEU B 1 136 ? -18.109 -11.562 -7.117 1 95.38 136 LEU B C 1
ATOM 3045 O O . LEU B 1 136 ? -18.141 -12.797 -7.141 1 95.38 136 LEU B O 1
ATOM 3049 N N . GLY B 1 137 ? -18.531 -10.766 -8.078 1 94.69 137 GLY B N 1
ATOM 3050 C CA . GLY B 1 137 ? -18.969 -11.383 -9.32 1 94.69 137 GLY B CA 1
ATOM 3051 C C . GLY B 1 137 ? -17.906 -12.266 -9.953 1 94.69 137 GLY B C 1
ATOM 3052 O O . GLY B 1 137 ? -18.188 -13.391 -10.367 1 94.69 137 GLY B O 1
ATOM 3053 N N . GLY B 1 138 ? -16.672 -11.773 -10.008 1 93.06 138 GLY B N 1
ATOM 3054 C CA . GLY B 1 138 ? -15.578 -12.555 -10.547 1 93.06 138 GLY B CA 1
ATOM 3055 C C . GLY B 1 138 ? -15.297 -13.82 -9.758 1 93.06 138 GLY B C 1
ATOM 3056 O O . GLY B 1 138 ? -15.031 -14.875 -10.336 1 93.06 138 GLY B O 1
ATOM 3057 N N . ALA B 1 139 ? -15.344 -13.711 -8.469 1 92.5 139 ALA B N 1
ATOM 3058 C CA . ALA B 1 139 ? -15.055 -14.859 -7.609 1 92.5 139 ALA B CA 1
ATOM 3059 C C . ALA B 1 139 ? -16.125 -15.938 -7.758 1 92.5 139 ALA B C 1
ATOM 3061 O O . ALA B 1 139 ? -15.812 -17.125 -7.844 1 92.5 139 ALA B O 1
ATOM 3062 N N . PHE B 1 140 ? -17.422 -15.562 -7.828 1 92.81 140 PHE B N 1
ATOM 3063 C CA . PHE B 1 140 ? -18.5 -16.531 -7.953 1 92.81 140 PHE B CA 1
ATOM 3064 C C . PHE B 1 140 ? -18.5 -17.172 -9.336 1 92.81 140 PHE B C 1
ATOM 3066 O O . PHE B 1 140 ? -18.953 -18.297 -9.5 1 92.81 140 PHE B O 1
ATOM 3073 N N . LEU B 1 141 ? -18 -16.484 -10.391 1 90.81 141 LEU B N 1
ATOM 3074 C CA . LEU B 1 141 ? -17.859 -17.062 -11.727 1 90.81 141 LEU B CA 1
ATOM 3075 C C . LEU B 1 141 ? -16.828 -18.188 -11.727 1 90.81 141 LEU B C 1
ATOM 3077 O O . LEU B 1 141 ? -16.922 -19.109 -12.539 1 90.81 141 LEU B O 1
ATOM 3081 N N . VAL B 1 142 ? -15.859 -18.047 -10.844 1 88.69 142 VAL B N 1
ATOM 3082 C CA . VAL B 1 142 ? -14.82 -19.062 -10.758 1 88.69 142 VAL B CA 1
ATOM 3083 C C . VAL B 1 142 ? -15.336 -20.281 -9.984 1 88.69 142 VAL B C 1
ATOM 3085 O O . VAL B 1 142 ? -15.227 -21.422 -10.461 1 88.69 142 VAL B O 1
ATOM 3088 N N . SER B 1 143 ? -15.875 -20.094 -8.758 1 90.38 143 SER B N 1
ATOM 3089 C CA . SER B 1 143 ? -16.422 -21.188 -7.941 1 90.38 143 SER B CA 1
ATOM 3090 C C . SER B 1 143 ? -17.219 -20.625 -6.762 1 90.38 143 SER B C 1
ATOM 3092 O O . SER B 1 143 ? -17.016 -19.484 -6.344 1 90.38 143 SER B O 1
ATOM 3094 N N . LEU B 1 144 ? -18.094 -21.438 -6.273 1 91.5 144 LEU B N 1
ATOM 3095 C CA . LEU B 1 144 ? -18.875 -21.078 -5.098 1 91.5 144 LEU B CA 1
ATOM 3096 C C . LEU B 1 144 ? -17.984 -20.875 -3.881 1 91.5 144 LEU B C 1
ATOM 3098 O O . LEU B 1 144 ? -18.203 -19.953 -3.092 1 91.5 144 LEU B O 1
ATOM 3102 N N . ARG B 1 145 ? -17 -21.703 -3.748 1 87.81 145 ARG B N 1
ATOM 3103 C CA . ARG B 1 145 ? -16.062 -21.625 -2.623 1 87.81 145 ARG B CA 1
ATOM 3104 C C . ARG B 1 145 ? -15.344 -20.281 -2.609 1 87.81 145 ARG B C 1
ATOM 3106 O O . ARG B 1 145 ? -15.297 -19.594 -1.581 1 87.81 145 ARG B O 1
ATOM 3113 N N . LEU B 1 146 ? -14.836 -19.953 -3.74 1 87.31 146 LEU B N 1
ATOM 3114 C CA . LEU B 1 146 ? -14.109 -18.688 -3.848 1 87.31 146 LEU B CA 1
ATOM 3115 C C . LEU B 1 146 ? -15.039 -17.5 -3.611 1 87.31 146 LEU B C 1
ATOM 3117 O O . LEU B 1 146 ? -14.656 -16.516 -2.967 1 87.31 146 LEU B O 1
ATOM 3121 N N . GLY B 1 147 ? -16.25 -17.594 -4.156 1 90.88 147 GLY B N 1
ATOM 3122 C CA . GLY B 1 147 ? -17.25 -16.547 -3.945 1 90.88 147 GLY B CA 1
ATOM 3123 C C . GLY B 1 147 ? -17.578 -16.344 -2.48 1 90.88 147 GLY B C 1
ATOM 3124 O O . GLY B 1 147 ? -17.656 -15.195 -2.018 1 90.88 147 GLY B O 1
ATOM 3125 N N . LEU B 1 148 ? -17.688 -17.391 -1.747 1 89.94 148 LEU B N 1
ATOM 3126 C CA . LEU B 1 148 ? -18.047 -17.312 -0.333 1 89.94 148 LEU B CA 1
ATOM 3127 C C . LEU B 1 148 ? -16.875 -16.75 0.486 1 89.94 148 LEU B C 1
ATOM 3129 O O . LEU B 1 148 ? -17.094 -15.953 1.399 1 89.94 148 LEU B O 1
ATOM 3133 N N . LEU B 1 149 ? -15.695 -17.156 0.155 1 85.5 149 LEU B N 1
ATOM 3134 C CA . LEU B 1 149 ? -14.523 -16.641 0.848 1 85.5 149 LEU B CA 1
ATOM 3135 C C . LEU B 1 149 ? -14.367 -15.148 0.61 1 85.5 149 LEU B C 1
ATOM 3137 O O . LEU B 1 149 ? -14.086 -14.391 1.543 1 85.5 149 LEU B O 1
ATOM 3141 N N . THR B 1 150 ? -14.586 -14.789 -0.604 1 89 150 THR B N 1
ATOM 3142 C CA . THR B 1 150 ? -14.492 -13.383 -0.965 1 89 150 THR B CA 1
ATOM 3143 C C . THR B 1 150 ? -15.586 -12.57 -0.272 1 89 150 THR B C 1
ATOM 3145 O O . THR B 1 150 ? -15.336 -11.469 0.207 1 89 150 THR B O 1
ATOM 3148 N N . THR B 1 151 ? -16.781 -13.141 -0.236 1 91.75 151 THR B N 1
ATOM 3149 C CA . THR B 1 151 ? -17.875 -12.484 0.463 1 91.75 151 THR B CA 1
ATOM 3150 C C . THR B 1 151 ? -17.516 -12.242 1.928 1 91.75 151 THR B C 1
ATOM 3152 O O . THR B 1 151 ? -17.703 -11.141 2.449 1 91.75 151 THR B O 1
ATOM 3155 N N . PHE B 1 152 ? -17.031 -13.227 2.508 1 88.5 152 PHE B N 1
ATOM 3156 C CA . PHE B 1 152 ? -16.656 -13.133 3.914 1 88.5 152 PHE B CA 1
ATOM 3157 C C . PHE B 1 152 ? -15.578 -12.07 4.113 1 88.5 152 PHE B C 1
ATOM 3159 O O . PHE B 1 152 ? -15.688 -11.227 5.012 1 88.5 152 PHE B O 1
ATOM 3166 N N . ALA B 1 153 ? -14.562 -12.109 3.322 1 85.69 153 ALA B N 1
ATOM 3167 C CA . ALA B 1 153 ? -13.453 -11.156 3.422 1 85.69 153 ALA B CA 1
ATOM 3168 C C . ALA B 1 153 ? -13.953 -9.719 3.266 1 85.69 153 ALA B C 1
ATOM 3170 O O . ALA B 1 153 ? -13.539 -8.828 4.016 1 85.69 153 ALA B O 1
ATOM 3171 N N . ILE B 1 154 ? -14.844 -9.539 2.293 1 90.12 154 ILE B N 1
ATOM 3172 C CA . ILE B 1 154 ? -15.375 -8.211 2.018 1 90.12 154 ILE B CA 1
ATOM 3173 C C . ILE B 1 154 ? -16.219 -7.734 3.199 1 90.12 154 ILE B C 1
ATOM 3175 O O . ILE B 1 154 ? -16.078 -6.594 3.643 1 90.12 154 ILE B O 1
ATOM 3179 N N . LEU B 1 155 ? -17.047 -8.664 3.742 1 88.5 155 LEU B N 1
ATOM 3180 C CA . LEU B 1 155 ? -17.906 -8.297 4.863 1 88.5 155 LEU B CA 1
ATOM 3181 C C . LEU B 1 155 ? -17.078 -7.887 6.074 1 88.5 155 LEU B C 1
ATOM 3183 O O . LEU B 1 155 ? -17.406 -6.922 6.766 1 88.5 155 LEU B O 1
ATOM 3187 N N . VAL B 1 156 ? -15.992 -8.555 6.348 1 83.25 156 VAL B N 1
ATOM 3188 C CA . VAL B 1 156 ? -15.141 -8.312 7.512 1 83.25 156 VAL B CA 1
ATOM 3189 C C . VAL B 1 156 ? -14.562 -6.902 7.441 1 83.25 156 VAL B C 1
ATOM 3191 O O . VAL B 1 156 ? -14.469 -6.215 8.461 1 83.25 156 VAL B O 1
ATOM 3194 N N . HIS B 1 157 ? -14.227 -6.438 6.305 1 84.5 157 HIS B N 1
ATOM 3195 C CA . HIS B 1 157 ? -13.609 -5.121 6.246 1 84.5 157 HIS B CA 1
ATOM 3196 C C . HIS B 1 157 ? -14.625 -4.047 5.871 1 84.5 157 HIS B C 1
ATOM 3198 O O . HIS B 1 157 ? -14.453 -2.877 6.219 1 84.5 157 HIS B O 1
ATOM 3204 N N . GLU B 1 158 ? -15.703 -4.426 5.211 1 88.75 158 GLU B N 1
ATOM 3205 C CA . GLU B 1 158 ? -16.656 -3.447 4.707 1 88.75 158 GLU B CA 1
ATOM 3206 C C . GLU B 1 158 ? -17.5 -2.865 5.844 1 88.75 158 GLU B C 1
ATOM 3208 O O . GLU B 1 158 ? -17.875 -1.69 5.809 1 88.75 158 GLU B O 1
ATOM 3213 N N . ILE B 1 159 ? -17.734 -3.625 6.832 1 87.88 159 ILE B N 1
ATOM 3214 C CA . ILE B 1 159 ? -18.594 -3.152 7.922 1 87.88 159 ILE B CA 1
ATOM 3215 C C . ILE B 1 159 ? -17.891 -2.014 8.664 1 87.88 159 ILE B C 1
ATOM 3217 O O . ILE B 1 159 ? -18.422 -0.909 8.766 1 87.88 159 ILE B O 1
ATOM 3221 N N . PRO B 1 160 ? -16.656 -2.193 9.156 1 86.38 160 PRO B N 1
ATOM 3222 C CA . PRO B 1 160 ? -15.945 -1.073 9.781 1 86.38 160 PRO B CA 1
ATOM 3223 C C . PRO B 1 160 ? -15.781 0.118 8.844 1 86.38 160 PRO B C 1
ATOM 3225 O O . PRO B 1 160 ? -15.852 1.27 9.281 1 86.38 160 PRO B O 1
ATOM 3228 N N . HIS B 1 161 ? -15.57 -0.149 7.598 1 87.12 161 HIS B N 1
ATOM 3229 C CA . HIS B 1 161 ? -15.375 0.895 6.598 1 87.12 161 HIS B CA 1
ATOM 3230 C C . HIS B 1 161 ? -16.641 1.731 6.422 1 87.12 161 HIS B C 1
ATOM 3232 O O . HIS B 1 161 ? -16.578 2.961 6.363 1 87.12 161 HIS B O 1
ATOM 3238 N N . GLU B 1 162 ? -17.781 1.114 6.414 1 89.12 162 GLU B N 1
ATOM 3239 C CA . GLU B 1 162 ? -19.062 1.807 6.27 1 89.12 162 GLU B CA 1
ATOM 3240 C C . GLU B 1 162 ? -19.359 2.662 7.496 1 89.12 162 GLU B C 1
ATOM 3242 O O . GLU B 1 162 ? -19.953 3.736 7.379 1 89.12 162 GLU B O 1
ATOM 3247 N N . VAL B 1 163 ? -18.984 2.111 8.633 1 88.38 163 VAL B N 1
ATOM 3248 C CA . VAL B 1 163 ? -19.188 2.887 9.852 1 88.38 163 VAL B CA 1
ATOM 3249 C C . VAL B 1 163 ? -18.312 4.137 9.82 1 88.38 163 VAL B C 1
ATOM 3251 O O . VAL B 1 163 ? -18.75 5.223 10.211 1 88.38 163 VAL B O 1
ATOM 3254 N N . GLY B 1 164 ? -17.109 3.988 9.352 1 87.06 164 GLY B N 1
ATOM 3255 C CA . GLY B 1 164 ? -16.234 5.137 9.18 1 87.06 164 GLY B CA 1
ATOM 3256 C C . GLY B 1 164 ? -16.781 6.16 8.195 1 87.06 164 GLY B C 1
ATOM 3257 O O . GLY B 1 164 ? -16.75 7.363 8.469 1 87.06 164 GLY B O 1
ATOM 3258 N N . ASP B 1 165 ? -17.266 5.766 7.148 1 91 165 ASP B N 1
ATOM 3259 C CA . ASP B 1 165 ? -17.828 6.652 6.137 1 91 165 ASP B CA 1
ATOM 3260 C C . ASP B 1 165 ? -19.047 7.383 6.672 1 91 165 ASP B C 1
ATOM 3262 O O . ASP B 1 165 ? -19.266 8.555 6.355 1 91 165 ASP B O 1
ATOM 3266 N N . PHE B 1 166 ? -19.844 6.613 7.387 1 92.12 166 PHE B N 1
ATOM 3267 C CA . PHE B 1 166 ? -21.016 7.211 8.023 1 92.12 166 PHE B CA 1
ATOM 3268 C C . PHE B 1 166 ? -20.609 8.375 8.922 1 92.12 166 PHE B C 1
ATOM 3270 O O . PHE B 1 166 ? -21.219 9.438 8.875 1 92.12 166 PHE B O 1
ATOM 3277 N N . ALA B 1 167 ? -19.562 8.211 9.672 1 88.56 167 ALA B N 1
ATOM 3278 C CA . ALA B 1 167 ? -19.031 9.242 10.562 1 88.56 167 ALA B CA 1
ATOM 3279 C C . ALA B 1 167 ? -18.531 10.445 9.766 1 88.56 167 ALA B C 1
ATOM 3281 O O . ALA B 1 167 ? -18.719 11.594 10.18 1 88.56 167 ALA B O 1
ATOM 3282 N N . ILE B 1 168 ? -17.938 10.211 8.688 1 88.38 168 ILE B N 1
ATOM 3283 C CA . ILE B 1 168 ? -17.406 11.281 7.848 1 88.38 168 ILE B CA 1
ATOM 3284 C C . ILE B 1 168 ? -18.562 12.109 7.289 1 88.38 168 ILE B C 1
ATOM 3286 O O . ILE B 1 168 ? -18.469 13.344 7.234 1 88.38 168 ILE B O 1
ATOM 3290 N N . LEU B 1 169 ? -19.641 11.492 6.918 1 93.06 169 LEU B N 1
ATOM 3291 C CA . LEU B 1 169 ? -20.797 12.211 6.395 1 93.06 169 LEU B CA 1
ATOM 3292 C C . LEU B 1 169 ? -21.406 13.094 7.469 1 93.06 169 LEU B C 1
ATOM 3294 O O . LEU B 1 169 ? -21.766 14.25 7.203 1 93.06 169 LEU B O 1
ATOM 3298 N N . LEU B 1 170 ? -21.453 12.57 8.695 1 92.06 170 LEU B N 1
ATOM 3299 C CA . LEU B 1 170 ? -21.984 13.367 9.789 1 92.06 170 LEU B CA 1
ATOM 3300 C C . LEU B 1 170 ? -21.109 14.586 10.055 1 92.06 170 LEU B C 1
ATOM 3302 O O . LEU B 1 170 ? -21.609 15.695 10.234 1 92.06 170 LEU B O 1
ATOM 3306 N N . LYS B 1 171 ? -19.875 14.375 9.945 1 89.19 171 LYS B N 1
ATOM 3307 C CA . LYS B 1 171 ? -18.922 15.461 10.164 1 89.19 171 LYS B CA 1
ATOM 3308 C C . LYS B 1 171 ? -19 16.484 9.039 1 89.19 171 LYS B C 1
ATOM 3310 O O . LYS B 1 171 ? -18.672 17.656 9.234 1 89.19 171 LYS B O 1
ATOM 3315 N N . SER B 1 172 ? -19.438 16.031 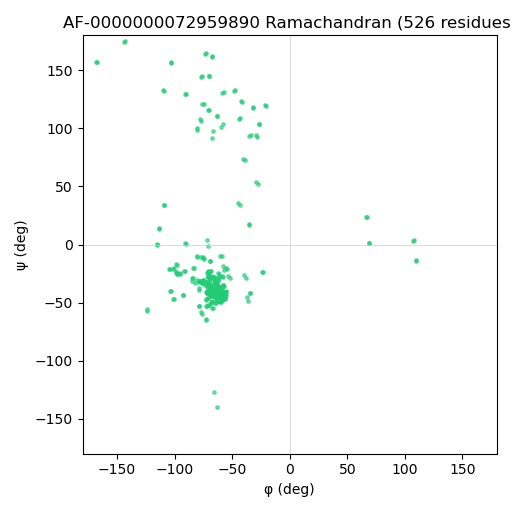7.949 1 91.38 172 SER B N 1
ATOM 3316 C CA . SER B 1 172 ? -19.5 16.906 6.777 1 91.38 172 SER B CA 1
ATOM 3317 C C . SER B 1 172 ? -20.844 17.625 6.699 1 91.38 172 SER B C 1
ATOM 3319 O O . SER B 1 172 ? -21.141 18.297 5.715 1 91.38 172 SER B O 1
ATOM 3321 N N . GLY B 1 173 ? -21.75 17.375 7.691 1 91.5 173 GLY B N 1
ATOM 3322 C CA . GLY B 1 173 ? -22.969 18.172 7.793 1 91.5 173 GLY B CA 1
ATOM 3323 C C . GLY B 1 173 ? -24.203 17.406 7.387 1 91.5 173 GLY B C 1
ATOM 3324 O O . GLY B 1 173 ? -25.312 17.953 7.359 1 91.5 173 GLY B O 1
ATOM 3325 N N . PHE B 1 174 ? -24.047 16.172 7.082 1 93.19 174 PHE B N 1
ATOM 3326 C CA . PHE B 1 174 ? -25.203 15.352 6.75 1 93.19 174 PHE B CA 1
ATOM 3327 C C . PHE B 1 174 ? -25.969 14.953 8.008 1 93.19 174 PHE B C 1
ATOM 3329 O O . PHE B 1 174 ? -25.359 14.758 9.062 1 93.19 174 PHE B O 1
ATOM 3336 N N . THR B 1 175 ? -27.266 14.891 7.867 1 94.62 175 THR B N 1
ATOM 3337 C CA . THR B 1 175 ? -28.047 14.336 8.969 1 94.62 175 THR B CA 1
ATOM 3338 C C . THR B 1 175 ? -27.859 12.828 9.055 1 94.62 175 THR B C 1
ATOM 3340 O O . THR B 1 175 ? -27.406 12.195 8.102 1 94.62 175 THR B O 1
ATOM 3343 N N . ARG B 1 176 ? -28.234 12.18 10.156 1 94.38 176 ARG B N 1
ATOM 3344 C CA . ARG B 1 176 ? -28.094 10.742 10.359 1 94.38 176 ARG B CA 1
ATOM 3345 C C . ARG B 1 176 ? -28.906 9.961 9.328 1 94.38 176 ARG B C 1
ATOM 3347 O O . ARG B 1 176 ? -28.422 8.977 8.766 1 94.38 176 ARG B O 1
ATOM 3354 N N . TRP B 1 177 ? -30.047 10.422 9.047 1 95.44 177 TRP B N 1
ATOM 3355 C CA . TRP B 1 177 ? -30.922 9.734 8.094 1 95.44 177 TRP B CA 1
ATOM 3356 C C . TRP B 1 177 ? -30.391 9.883 6.672 1 95.44 177 TRP B C 1
ATOM 3358 O O . TRP B 1 177 ? -30.406 8.93 5.895 1 95.44 177 TRP B O 1
ATOM 3368 N N . ASP B 1 178 ? -29.953 11.062 6.379 1 94.62 178 ASP B N 1
ATOM 3369 C CA . ASP B 1 178 ? -29.359 11.266 5.062 1 94.62 178 ASP B CA 1
ATOM 3370 C C . ASP B 1 178 ? -28.109 10.406 4.883 1 94.62 178 ASP B C 1
ATOM 3372 O O . ASP B 1 178 ? -27.922 9.789 3.83 1 94.62 178 ASP B O 1
ATOM 3376 N N . ALA B 1 179 ? -27.297 10.43 5.906 1 95 179 ALA B N 1
ATOM 3377 C CA . ALA B 1 179 ? -26.062 9.641 5.852 1 95 179 ALA B CA 1
ATOM 3378 C C . ALA B 1 179 ? -26.375 8.164 5.633 1 95 179 ALA B C 1
ATOM 3380 O O . ALA B 1 179 ? -25.734 7.512 4.801 1 95 179 ALA B O 1
ATOM 3381 N N . ALA B 1 180 ? -27.391 7.664 6.324 1 94.88 180 ALA B N 1
ATOM 3382 C CA . ALA B 1 180 ? -27.781 6.262 6.188 1 94.88 180 ALA B CA 1
ATOM 3383 C C . ALA B 1 180 ? -28.312 5.977 4.781 1 94.88 180 ALA B C 1
ATOM 3385 O O . ALA B 1 180 ? -27.938 4.98 4.164 1 94.88 180 ALA B O 1
ATOM 3386 N N . PHE B 1 181 ? -29.094 6.824 4.332 1 96 181 PHE B N 1
ATOM 3387 C CA . PHE B 1 181 ? -29.688 6.652 3.014 1 96 181 PHE B CA 1
ATOM 3388 C C . PHE B 1 181 ? -28.625 6.645 1.928 1 96 181 PHE B C 1
ATOM 3390 O O . PHE B 1 181 ? -28.609 5.77 1.057 1 96 181 PHE B O 1
ATOM 3397 N N . TYR B 1 182 ? -27.734 7.59 1.938 1 95.38 182 TYR B N 1
ATOM 3398 C CA . TYR B 1 182 ? -26.703 7.684 0.92 1 95.38 182 TYR B CA 1
ATOM 3399 C C . TYR B 1 182 ? -25.734 6.508 1.011 1 95.38 182 TYR B C 1
ATOM 3401 O O . TYR B 1 182 ? -25.203 6.047 -0.006 1 95.38 182 TYR B O 1
ATOM 3409 N N . GLN B 1 183 ? -25.5 6.051 2.223 1 93.44 183 GLN B N 1
ATOM 3410 C CA . GLN B 1 183 ? -24.656 4.863 2.377 1 93.44 183 GLN B CA 1
ATOM 3411 C C . GLN B 1 183 ? -25.281 3.662 1.661 1 93.44 183 GLN B C 1
ATOM 3413 O O . GLN B 1 183 ? -24.562 2.895 1.008 1 93.44 183 GLN B O 1
ATOM 3418 N N . ILE B 1 184 ? -26.625 3.518 1.793 1 94.12 184 ILE B N 1
ATOM 3419 C CA . ILE B 1 184 ? -27.312 2.438 1.106 1 94.12 184 ILE B CA 1
ATOM 3420 C C . ILE B 1 184 ? -27.234 2.645 -0.404 1 94.12 184 ILE B C 1
ATOM 3422 O O . ILE B 1 184 ? -27.031 1.688 -1.158 1 94.12 184 ILE B O 1
ATOM 3426 N N . LEU B 1 185 ? -27.328 3.803 -0.821 1 95.38 185 LEU B N 1
ATOM 3427 C CA . LEU B 1 185 ? -27.25 4.121 -2.242 1 95.38 185 LEU B CA 1
ATOM 3428 C C . LEU B 1 185 ? -25.875 3.744 -2.797 1 95.38 185 LEU B C 1
ATOM 3430 O O . LEU B 1 185 ? -25.766 3.219 -3.906 1 95.38 185 LEU B O 1
ATOM 3434 N N . THR B 1 186 ? -24.797 4.039 -2.021 1 95.56 186 THR B N 1
ATOM 3435 C CA . THR B 1 186 ? -23.453 3.711 -2.484 1 95.56 186 THR B CA 1
ATOM 3436 C C . THR B 1 186 ? -23.266 2.199 -2.592 1 95.56 186 THR B C 1
ATOM 3438 O O . THR B 1 186 ? -22.469 1.72 -3.389 1 95.56 186 THR B O 1
ATOM 3441 N N . ALA B 1 187 ? -24.047 1.454 -1.731 1 92.88 187 ALA B N 1
ATOM 3442 C CA . ALA B 1 187 ? -24 -0.004 -1.808 1 92.88 187 ALA B CA 1
ATOM 3443 C C . ALA B 1 187 ? -24.484 -0.495 -3.17 1 92.88 187 ALA B C 1
ATOM 3445 O O . ALA B 1 187 ? -24.141 -1.601 -3.594 1 92.88 187 ALA B O 1
ATOM 3446 N N . GLY B 1 188 ? -25.297 0.277 -3.869 1 95.06 188 GLY B N 1
ATOM 3447 C CA . GLY B 1 188 ? -25.734 -0.029 -5.227 1 95.06 188 GLY B CA 1
ATOM 3448 C C . GLY B 1 188 ? -24.578 -0.169 -6.199 1 95.06 188 GLY B C 1
ATOM 3449 O O . GLY B 1 188 ? -24.688 -0.884 -7.195 1 95.06 188 GLY B O 1
ATOM 3450 N N . GLY B 1 189 ? -23.5 0.501 -5.898 1 95.75 189 GLY B N 1
ATOM 3451 C CA . GLY B 1 189 ? -22.312 0.332 -6.711 1 95.75 189 GLY B CA 1
ATOM 3452 C C . GLY B 1 189 ? -21.828 -1.105 -6.77 1 95.75 189 GLY B C 1
ATOM 3453 O O . GLY B 1 189 ? -21.312 -1.551 -7.797 1 95.75 189 GLY B O 1
ATOM 3454 N N . GLY B 1 190 ? -22.016 -1.793 -5.633 1 96.69 190 GLY B N 1
ATOM 3455 C CA . GLY B 1 190 ? -21.641 -3.201 -5.602 1 96.69 190 GLY B CA 1
ATOM 3456 C C . GLY B 1 190 ? -22.469 -4.047 -6.559 1 96.69 190 GLY B C 1
ATOM 3457 O O . GLY B 1 190 ? -21.922 -4.953 -7.203 1 96.69 190 GLY B O 1
ATOM 3458 N N . LEU B 1 191 ? -23.75 -3.754 -6.633 1 96.25 191 LEU B N 1
ATOM 3459 C CA . LEU B 1 191 ? -24.609 -4.473 -7.562 1 96.25 191 LEU B CA 1
ATOM 3460 C C . LEU B 1 191 ? -24.188 -4.215 -9.008 1 96.25 191 LEU B C 1
ATOM 3462 O O . LEU B 1 191 ? -24.109 -5.152 -9.805 1 96.25 191 LEU B O 1
ATOM 3466 N N . VAL B 1 192 ? -23.906 -3.002 -9.289 1 97.38 192 VAL B N 1
ATOM 3467 C CA . VAL B 1 192 ? -23.469 -2.633 -10.633 1 97.38 192 VAL B CA 1
ATOM 3468 C C . VAL B 1 192 ? -22.141 -3.318 -10.953 1 97.38 192 VAL B C 1
ATOM 3470 O O . VAL B 1 192 ? -21.953 -3.82 -12.062 1 97.38 192 VAL B O 1
ATOM 3473 N N . GLY B 1 193 ? -21.234 -3.354 -9.945 1 97.38 193 GLY B N 1
ATOM 3474 C CA . GLY B 1 193 ? -19.953 -4.035 -10.117 1 97.38 193 GLY B CA 1
ATOM 3475 C C . GLY B 1 193 ? -20.109 -5.52 -10.391 1 97.38 193 GLY B C 1
ATOM 3476 O O . GLY B 1 193 ? -19.438 -6.07 -11.258 1 97.38 193 GLY B O 1
ATOM 3477 N N . SER B 1 194 ? -21.016 -6.133 -9.656 1 96.38 194 SER B N 1
ATOM 3478 C CA . SER B 1 194 ? -21.266 -7.555 -9.859 1 96.38 194 SER B CA 1
ATOM 3479 C C . SER B 1 194 ? -21.828 -7.828 -11.25 1 96.38 194 SER B C 1
ATOM 3481 O O . SER B 1 194 ? -21.406 -8.781 -11.914 1 96.38 194 SER B O 1
ATOM 3483 N N . PHE B 1 195 ? -22.734 -6.992 -11.695 1 96.12 195 PHE B N 1
ATOM 3484 C CA . PHE B 1 195 ? -23.312 -7.129 -13.031 1 96.12 195 PHE B CA 1
ATOM 3485 C C . PHE B 1 195 ? -22.234 -6.926 -14.094 1 96.12 195 PHE B C 1
ATOM 3487 O O . PHE B 1 195 ? -22.203 -7.648 -15.094 1 96.12 195 PHE B O 1
ATOM 3494 N N . ALA B 1 196 ? -21.375 -5.977 -13.852 1 95.56 196 ALA B N 1
ATOM 3495 C CA . ALA B 1 196 ? -20.281 -5.723 -14.781 1 95.56 196 ALA B CA 1
ATOM 3496 C C . ALA B 1 196 ? -19.344 -6.926 -14.859 1 95.56 196 ALA B C 1
ATOM 3498 O O . ALA B 1 196 ? -18.844 -7.254 -15.938 1 95.56 196 ALA B O 1
ATOM 3499 N N . ALA B 1 197 ? -19.109 -7.508 -13.711 1 95.38 197 ALA B N 1
ATOM 3500 C CA . ALA B 1 197 ? -18.25 -8.695 -13.695 1 95.38 197 ALA B CA 1
ATOM 3501 C C . ALA B 1 197 ? -18.812 -9.797 -14.578 1 95.38 197 ALA B C 1
ATOM 3503 O O . ALA B 1 197 ? -18.078 -10.414 -15.359 1 95.38 197 ALA B O 1
ATOM 3504 N N . ILE B 1 198 ? -20.125 -10.023 -14.523 1 92.38 198 ILE B N 1
ATOM 3505 C CA . ILE B 1 198 ? -20.781 -11.086 -15.273 1 92.38 198 ILE B CA 1
ATOM 3506 C C . ILE B 1 198 ? -20.781 -10.742 -16.766 1 92.38 198 ILE B C 1
ATOM 3508 O O . ILE B 1 198 ? -20.516 -11.602 -17.609 1 92.38 198 ILE B O 1
ATOM 3512 N N . MET B 1 199 ? -20.922 -9.469 -17.078 1 92.12 199 MET B N 1
ATOM 3513 C CA . MET B 1 199 ? -21.078 -9.047 -18.469 1 92.12 199 MET B CA 1
ATOM 3514 C C . MET B 1 199 ? -19.719 -8.906 -19.156 1 92.12 199 MET B C 1
ATOM 3516 O O . MET B 1 199 ? -19.594 -9.141 -20.359 1 92.12 199 MET B O 1
ATOM 3520 N N . CYS B 1 200 ? -18.719 -8.594 -18.328 1 89.06 200 CYS B N 1
ATOM 3521 C CA . CYS B 1 200 ? -17.469 -8.203 -18.969 1 89.06 200 CYS B CA 1
ATOM 3522 C C . CYS B 1 200 ? -16.359 -9.211 -18.656 1 89.06 200 CYS B C 1
ATOM 3524 O O . CYS B 1 200 ? -15.211 -9.008 -19.047 1 89.06 200 CYS B O 1
ATOM 3526 N N . SER B 1 201 ? -16.609 -10.227 -17.922 1 85.56 201 SER B N 1
ATOM 3527 C CA . SER B 1 201 ? -15.578 -11.195 -17.578 1 85.56 201 SER B CA 1
ATOM 3528 C C . SER B 1 201 ? -15 -11.859 -18.812 1 85.56 201 SER B C 1
ATOM 3530 O O . SER B 1 201 ? -13.836 -12.273 -18.828 1 85.56 201 SER B O 1
ATOM 3532 N N . GLY B 1 202 ? -15.789 -11.969 -19.922 1 82.12 202 GLY B N 1
ATOM 3533 C CA . GLY B 1 202 ? -15.406 -12.695 -21.125 1 82.12 202 GLY B CA 1
ATOM 3534 C C . GLY B 1 202 ? -15.344 -14.195 -20.922 1 82.12 202 GLY B C 1
ATOM 3535 O O . GLY B 1 202 ? -14.898 -14.938 -21.797 1 82.12 202 GLY B O 1
ATOM 3536 N N . ALA B 1 203 ? -15.68 -14.602 -19.703 1 82.5 203 ALA B N 1
ATOM 3537 C CA . ALA B 1 203 ? -15.594 -16.031 -19.375 1 82.5 203 ALA B CA 1
ATOM 3538 C C . ALA B 1 203 ? -16.906 -16.734 -19.672 1 82.5 203 ALA B C 1
ATOM 3540 O O . ALA B 1 203 ? -17.984 -16.234 -19.328 1 82.5 203 ALA B O 1
ATOM 3541 N N . SER B 1 204 ? -16.75 -17.844 -20.406 1 81.69 204 SER B N 1
ATOM 3542 C CA . SER B 1 204 ? -17.938 -18.641 -20.703 1 81.69 204 SER B CA 1
ATOM 3543 C C . SER B 1 204 ? -18.047 -19.828 -19.75 1 81.69 204 SER B C 1
ATOM 3545 O O . SER B 1 204 ? -19.094 -20.469 -19.688 1 81.69 204 SER B O 1
ATOM 3547 N N . ASN B 1 205 ? -16.906 -20.109 -19.109 1 82.25 205 ASN B N 1
ATOM 3548 C CA . ASN B 1 205 ? -16.875 -21.188 -18.141 1 82.25 205 ASN B CA 1
ATOM 3549 C C . ASN B 1 205 ? -15.953 -20.859 -16.969 1 82.25 205 ASN B C 1
ATOM 3551 O O . ASN B 1 205 ? -15.289 -19.828 -16.969 1 82.25 205 ASN B O 1
ATOM 3555 N N . SER B 1 206 ? -15.961 -21.688 -16.047 1 80.38 206 SER B N 1
ATOM 3556 C CA . SER B 1 206 ? -15.227 -21.469 -14.805 1 80.38 206 SER B CA 1
ATOM 3557 C C . SER B 1 206 ? -13.727 -21.406 -15.062 1 80.38 206 SER B C 1
ATOM 3559 O O . SER B 1 206 ? -13 -20.688 -14.375 1 80.38 206 SER B O 1
ATOM 3561 N N . ILE B 1 207 ? -13.336 -22.141 -15.992 1 77.31 207 ILE B N 1
ATOM 3562 C CA . ILE B 1 207 ? -11.906 -22.203 -16.312 1 77.31 207 ILE B CA 1
ATOM 3563 C C . ILE B 1 207 ? -11.453 -20.859 -16.891 1 77.31 207 ILE B C 1
ATOM 3565 O O . ILE B 1 207 ? -10.43 -20.312 -16.484 1 77.31 207 ILE B O 1
ATOM 3569 N N . GLU B 1 208 ? -12.258 -20.312 -17.734 1 79.81 208 GLU B N 1
ATOM 3570 C CA . GLU B 1 208 ? -11.961 -19 -18.328 1 79.81 208 GLU B CA 1
ATOM 3571 C C . GLU B 1 208 ? -12.078 -17.891 -17.297 1 79.81 208 GLU B C 1
ATOM 3573 O O . GLU B 1 208 ? -11.312 -16.922 -17.328 1 79.81 208 GLU B O 1
ATOM 3578 N N . ALA B 1 209 ? -12.953 -18.109 -16.375 1 81.44 209 ALA B N 1
ATOM 3579 C CA . ALA B 1 209 ? -13.172 -17.109 -15.328 1 81.44 209 ALA B CA 1
ATOM 3580 C C . ALA B 1 209 ? -11.961 -17.016 -14.406 1 81.44 209 ALA B C 1
ATOM 3582 O O . ALA B 1 209 ? -11.672 -15.945 -13.859 1 81.44 209 ALA B O 1
ATOM 3583 N N . ARG B 1 210 ? -11.234 -18.062 -14.297 1 80.31 210 ARG B N 1
ATOM 3584 C CA . ARG B 1 210 ? -10.062 -18.125 -13.43 1 80.31 210 ARG B CA 1
ATOM 3585 C C . ARG B 1 210 ? -8.938 -17.234 -13.969 1 80.31 210 ARG B C 1
ATOM 3587 O O . ARG B 1 210 ? -8.102 -16.75 -13.203 1 80.31 210 ARG B O 1
ATOM 3594 N N . THR B 1 211 ? -9.039 -17 -15.219 1 79 211 THR B N 1
ATOM 3595 C CA . THR B 1 211 ? -7.973 -16.203 -15.828 1 79 211 THR B CA 1
ATOM 3596 C C . THR B 1 211 ? -8.5 -14.859 -16.297 1 79 211 THR B C 1
ATOM 3598 O O . THR B 1 211 ? -7.852 -14.18 -17.094 1 79 211 THR B O 1
ATOM 3601 N N . SER B 1 212 ? -9.633 -14.586 -15.844 1 85.06 212 SER B N 1
ATOM 3602 C CA . SER B 1 212 ? -10.219 -13.297 -16.203 1 85.06 212 SER B CA 1
ATOM 3603 C C . SER B 1 212 ? -9.438 -12.141 -15.578 1 85.06 212 SER B C 1
ATOM 3605 O O . SER B 1 212 ? -8.695 -12.336 -14.617 1 85.06 212 SER B O 1
ATOM 3607 N N . TRP B 1 213 ? -9.641 -10.945 -16.109 1 92.38 213 TRP B N 1
ATOM 3608 C CA . TRP B 1 213 ? -8.938 -9.742 -15.688 1 92.38 213 TRP B CA 1
ATOM 3609 C C . TRP B 1 213 ? -9.5 -9.219 -14.367 1 92.38 213 TRP B C 1
ATOM 3611 O O . TRP B 1 213 ? -8.875 -8.383 -13.711 1 92.38 213 TRP B O 1
ATOM 3621 N N . ILE B 1 214 ? -10.562 -9.719 -13.945 1 94.38 214 ILE B N 1
ATOM 3622 C CA . ILE B 1 214 ? -11.328 -9.141 -12.852 1 94.38 214 ILE B CA 1
ATOM 3623 C C . ILE B 1 214 ? -10.586 -9.344 -11.531 1 94.38 214 ILE B C 1
ATOM 3625 O O . ILE B 1 214 ? -10.391 -8.398 -10.766 1 94.38 214 ILE B O 1
ATOM 3629 N N . MET B 1 215 ? -10.102 -10.555 -11.312 1 93.44 215 MET B N 1
ATOM 3630 C CA . MET B 1 215 ? -9.516 -10.891 -10.016 1 93.44 215 MET B CA 1
ATOM 3631 C C . MET B 1 215 ? -8.219 -10.125 -9.797 1 93.44 215 MET B C 1
ATOM 3633 O O . MET B 1 215 ? -8.047 -9.469 -8.766 1 93.44 215 MET B O 1
ATOM 3637 N N . PRO B 1 216 ? -7.32 -10.133 -10.758 1 95.56 216 PRO B N 1
ATOM 3638 C CA . PRO B 1 216 ? -6.098 -9.352 -10.531 1 95.56 216 PRO B CA 1
ATOM 3639 C C . PRO B 1 216 ? -6.363 -7.852 -10.445 1 95.56 216 PRO B C 1
ATOM 3641 O O . PRO B 1 216 ? -5.754 -7.16 -9.625 1 95.56 216 PRO B O 1
ATOM 3644 N N . PHE B 1 217 ? -7.262 -7.375 -11.25 1 97.12 217 PHE B N 1
ATOM 3645 C CA . PHE B 1 217 ? -7.598 -5.957 -11.219 1 97.12 217 PHE B CA 1
ATOM 3646 C C . PHE B 1 217 ? -8.125 -5.562 -9.844 1 97.12 217 PHE B C 1
ATOM 3648 O O . PHE B 1 217 ? -7.688 -4.562 -9.266 1 97.12 217 PHE B O 1
ATOM 3655 N N . THR B 1 218 ? -9.031 -6.305 -9.305 1 96.31 218 THR B N 1
ATOM 3656 C CA . THR B 1 218 ? -9.633 -5.965 -8.023 1 96.31 218 THR B CA 1
ATOM 3657 C C . THR B 1 218 ? -8.633 -6.137 -6.887 1 96.31 218 THR B C 1
ATOM 3659 O O . THR B 1 218 ? -8.672 -5.398 -5.898 1 96.31 218 THR B O 1
ATOM 3662 N N . ALA B 1 219 ? -7.715 -7.133 -6.984 1 96.12 219 ALA B N 1
ATOM 3663 C CA . ALA B 1 219 ? -6.66 -7.266 -5.984 1 96.12 219 ALA B CA 1
ATOM 3664 C C . ALA B 1 219 ? -5.848 -5.98 -5.867 1 96.12 219 ALA B C 1
ATOM 3666 O O . ALA B 1 219 ? -5.52 -5.543 -4.762 1 96.12 219 ALA B O 1
ATOM 3667 N N . GLY B 1 220 ? -5.57 -5.371 -7 1 97.56 220 GLY B N 1
ATOM 3668 C CA . GLY B 1 220 ? -4.859 -4.102 -7.008 1 97.56 220 GLY B CA 1
ATOM 3669 C C . GLY B 1 220 ? -5.613 -2.99 -6.301 1 97.56 220 GLY B C 1
ATOM 3670 O O . GLY B 1 220 ? -5.02 -2.203 -5.559 1 97.56 220 GLY B O 1
ATOM 3671 N N . THR B 1 221 ? -6.895 -2.926 -6.559 1 97.06 221 THR B N 1
ATOM 3672 C CA . THR B 1 221 ? -7.699 -1.896 -5.914 1 97.06 221 THR B CA 1
ATOM 3673 C C . THR B 1 221 ? -7.77 -2.127 -4.406 1 97.06 221 THR B C 1
ATOM 3675 O O . THR B 1 221 ? -7.723 -1.175 -3.625 1 97.06 221 THR B O 1
ATOM 3678 N N . PHE B 1 222 ? -7.816 -3.406 -4.004 1 95.75 222 PHE B N 1
ATOM 3679 C CA . PHE B 1 222 ? -7.859 -3.74 -2.584 1 95.75 222 PHE B CA 1
ATOM 3680 C C . PHE B 1 222 ? -6.551 -3.357 -1.898 1 95.75 222 PHE B C 1
ATOM 3682 O O . PHE B 1 222 ? -6.559 -2.869 -0.767 1 95.75 222 PHE B O 1
ATOM 3689 N N . LEU B 1 223 ? -5.477 -3.547 -2.582 1 97.31 223 LEU B N 1
ATOM 3690 C CA . LEU B 1 223 ? -4.184 -3.148 -2.035 1 97.31 223 LEU B CA 1
ATOM 3691 C C . LEU B 1 223 ? -4.125 -1.641 -1.82 1 97.31 223 LEU B C 1
ATOM 3693 O O . LEU B 1 223 ? -3.629 -1.175 -0.792 1 97.31 223 LEU B O 1
ATOM 3697 N N . HIS B 1 224 ? -4.652 -0.926 -2.752 1 97.19 224 HIS B N 1
ATOM 3698 C CA . HIS B 1 224 ? -4.676 0.525 -2.611 1 97.19 224 HIS B CA 1
ATOM 3699 C C . HIS B 1 224 ? -5.512 0.949 -1.407 1 97.19 224 HIS B C 1
ATOM 3701 O O . HIS B 1 224 ? -5.086 1.8 -0.621 1 97.19 224 HIS B O 1
ATOM 3707 N N . ILE B 1 225 ? -6.645 0.417 -1.281 1 93.06 225 ILE B N 1
ATOM 3708 C CA . ILE B 1 225 ? -7.539 0.78 -0.189 1 93.06 225 ILE B CA 1
ATOM 3709 C C . ILE B 1 225 ? -6.875 0.468 1.15 1 93.06 225 ILE B C 1
ATOM 3711 O O . ILE B 1 225 ? -6.836 1.316 2.045 1 93.06 225 ILE B O 1
ATOM 3715 N N . ALA B 1 226 ? -6.293 -0.675 1.246 1 95.5 226 ALA B N 1
ATOM 3716 C CA . ALA B 1 226 ? -5.723 -1.127 2.512 1 95.5 226 ALA B CA 1
ATOM 3717 C C . ALA B 1 226 ? -4.445 -0.36 2.842 1 95.5 226 ALA B C 1
ATOM 3719 O O . ALA B 1 226 ? -4.305 0.178 3.943 1 95.5 226 ALA B O 1
ATOM 3720 N N . LEU B 1 227 ? -3.572 -0.256 1.85 1 97.5 227 LEU B N 1
ATOM 3721 C CA . LEU B 1 227 ? -2.209 0.161 2.154 1 97.5 227 LEU B CA 1
ATOM 3722 C C . LEU B 1 227 ? -2.025 1.652 1.894 1 97.5 227 LEU B C 1
ATOM 3724 O O . LEU B 1 227 ? -1.171 2.293 2.51 1 97.5 227 LEU B O 1
ATOM 3728 N N . VAL B 1 228 ? -2.82 2.199 1.032 1 96.5 228 VAL B N 1
ATOM 3729 C CA . VAL B 1 228 ? -2.592 3.588 0.647 1 96.5 228 VAL B CA 1
ATOM 3730 C C . VAL B 1 228 ? -3.613 4.492 1.337 1 96.5 228 VAL B C 1
ATOM 3732 O O . VAL B 1 228 ? -3.268 5.566 1.828 1 96.5 228 VAL B O 1
ATOM 3735 N N . THR B 1 229 ? -4.816 4.027 1.404 1 91.94 229 THR B N 1
ATOM 3736 C CA . THR B 1 229 ? -5.883 4.902 1.878 1 91.94 229 THR B CA 1
ATOM 3737 C C . THR B 1 229 ? -6.078 4.754 3.385 1 91.94 229 THR B C 1
ATOM 3739 O O . THR B 1 229 ? -6.156 5.746 4.109 1 91.94 229 THR B O 1
ATOM 3742 N N . VAL B 1 230 ? -6.07 3.584 3.885 1 91.81 230 VAL B N 1
ATOM 3743 C CA . VAL B 1 230 ? -6.527 3.395 5.258 1 91.81 230 VAL B CA 1
ATOM 3744 C C . VAL B 1 230 ? -5.328 3.275 6.191 1 91.81 230 VAL B C 1
ATOM 3746 O O . VAL B 1 230 ? -5.25 3.971 7.207 1 91.81 230 VAL B O 1
ATOM 3749 N N . LEU B 1 231 ? -4.348 2.479 5.844 1 95.44 231 LEU B N 1
ATOM 3750 C CA . LEU B 1 231 ? -3.264 2.129 6.754 1 95.44 231 LEU B CA 1
ATOM 3751 C C . LEU B 1 231 ? -2.453 3.363 7.137 1 95.44 231 LEU B C 1
ATOM 3753 O O . LEU B 1 231 ? -2.146 3.57 8.312 1 95.44 231 LEU B O 1
ATOM 3757 N N . PRO B 1 232 ? -2.125 4.25 6.227 1 94.62 232 PRO B N 1
ATOM 3758 C CA . PRO B 1 232 ? -1.347 5.43 6.609 1 94.62 232 PRO B CA 1
ATOM 3759 C C . PRO B 1 232 ? -2.061 6.301 7.641 1 94.62 232 PRO B C 1
ATOM 3761 O O . PRO B 1 232 ? -1.414 6.883 8.516 1 94.62 232 PRO B O 1
ATOM 3764 N N . ASP B 1 233 ? -3.352 6.418 7.547 1 90.19 233 ASP B N 1
ATOM 3765 C CA . ASP B 1 233 ? -4.109 7.191 8.523 1 90.19 233 ASP B CA 1
ATOM 3766 C C . ASP B 1 233 ? -4.035 6.547 9.906 1 90.19 233 ASP B C 1
ATOM 3768 O O . ASP B 1 233 ? -3.979 7.246 10.922 1 90.19 2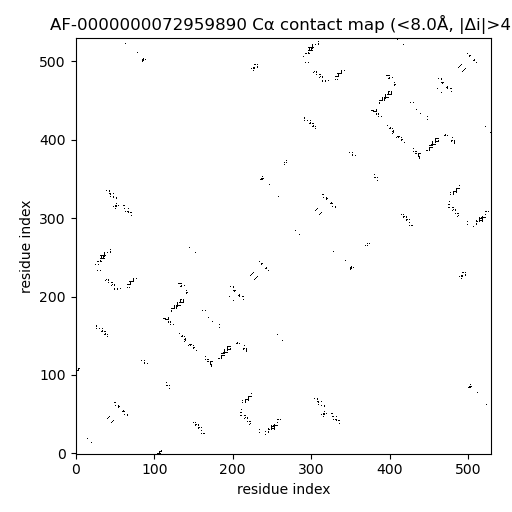33 ASP B O 1
ATOM 3772 N N . LEU B 1 234 ? -4.035 5.281 9.938 1 91.94 234 LEU B N 1
ATOM 3773 C CA . LEU B 1 234 ? -3.945 4.559 11.203 1 91.94 234 LEU B CA 1
ATOM 3774 C C . LEU B 1 234 ? -2.564 4.73 11.828 1 91.94 234 LEU B C 1
ATOM 3776 O O . LEU B 1 234 ? -2.426 4.711 13.047 1 91.94 234 LEU B O 1
ATOM 3780 N N . LEU B 1 235 ? -1.576 4.93 11.023 1 92.94 235 LEU B N 1
ATOM 3781 C CA . LEU B 1 235 ? -0.198 5.043 11.492 1 92.94 235 LEU B CA 1
ATOM 3782 C C . LEU B 1 235 ? 0.04 6.398 12.148 1 92.94 235 LEU B C 1
ATOM 3784 O O . LEU B 1 235 ? 1.03 6.578 12.867 1 92.94 235 LEU B O 1
ATOM 3788 N N . LYS B 1 236 ? -0.895 7.297 11.977 1 90.75 236 LYS B N 1
ATOM 3789 C CA . LYS B 1 236 ? -0.743 8.633 12.531 1 90.75 236 LYS B CA 1
ATOM 3790 C C . LYS B 1 236 ? -1.096 8.656 14.016 1 90.75 236 LYS B C 1
ATOM 3792 O O . LYS B 1 236 ? -0.872 9.656 14.703 1 90.75 236 LYS B O 1
ATOM 3797 N N . GLU B 1 237 ? -1.636 7.59 14.453 1 90.69 237 GLU B N 1
ATOM 3798 C CA . GLU B 1 237 ? -1.979 7.508 15.867 1 90.69 237 GLU B CA 1
ATOM 3799 C C . GLU B 1 237 ? -0.747 7.707 16.75 1 90.69 237 GLU B C 1
ATOM 3801 O O . GLU B 1 237 ? 0.261 7.016 16.578 1 90.69 237 GLU B O 1
ATOM 3806 N N . GLU B 1 238 ? -0.91 8.609 17.719 1 88.44 238 GLU B N 1
ATOM 3807 C CA . GLU B 1 238 ? 0.252 9.023 18.5 1 88.44 238 GLU B CA 1
ATOM 3808 C C . GLU B 1 238 ? 0.242 8.367 19.891 1 88.44 238 GLU B C 1
ATOM 3810 O O . GLU B 1 238 ? 1.265 8.352 20.578 1 88.44 238 GLU B O 1
ATOM 3815 N N . ASP B 1 239 ? -0.908 7.938 20.328 1 91.94 239 ASP B N 1
ATOM 3816 C CA . ASP B 1 239 ? -0.999 7.273 21.625 1 91.94 239 ASP B CA 1
ATOM 3817 C C . ASP B 1 239 ? -0.445 5.852 21.562 1 91.94 239 ASP B C 1
ATOM 3819 O O . ASP B 1 239 ? -0.918 5.035 20.766 1 91.94 239 ASP B O 1
ATOM 3823 N N . PRO B 1 240 ? 0.586 5.566 22.375 1 92.44 240 PRO B N 1
ATOM 3824 C CA . PRO B 1 240 ? 1.228 4.25 22.312 1 92.44 240 PRO B CA 1
ATOM 3825 C C . PRO B 1 240 ? 0.26 3.105 22.594 1 92.44 240 PRO B C 1
ATOM 3827 O O . PRO B 1 240 ? 0.354 2.043 21.969 1 92.44 240 PRO B O 1
ATOM 3830 N N . ARG B 1 241 ? -0.605 3.326 23.547 1 94.44 241 ARG B N 1
ATOM 3831 C CA . ARG B 1 241 ? -1.548 2.266 23.875 1 94.44 241 ARG B CA 1
ATOM 3832 C C . ARG B 1 241 ? -2.525 2.014 22.734 1 94.44 241 ARG B C 1
ATOM 3834 O O . ARG B 1 241 ? -2.799 0.862 22.391 1 94.44 241 ARG B O 1
ATOM 3841 N N . GLU B 1 242 ? -3.023 3.018 22.156 1 94.12 242 GLU B N 1
ATOM 3842 C CA . GLU B 1 242 ? -3.939 2.891 21.031 1 94.12 242 GLU B CA 1
ATOM 3843 C C . GLU B 1 242 ? -3.23 2.318 19.797 1 94.12 242 GLU B C 1
ATOM 3845 O O . GLU B 1 242 ? -3.818 1.548 19.047 1 94.12 242 GLU B O 1
ATOM 3850 N N . SER B 1 243 ? -1.996 2.732 19.641 1 94.88 243 SER B N 1
ATOM 3851 C CA . SER B 1 243 ? -1.201 2.201 18.547 1 94.88 243 SER B CA 1
ATOM 3852 C C . SER B 1 243 ? -1.019 0.692 18.672 1 94.88 243 SER B C 1
ATOM 3854 O O . SER B 1 243 ? -1.143 -0.04 17.688 1 94.88 243 SER B O 1
ATOM 3856 N N . LEU B 1 244 ? -0.77 0.262 19.875 1 95.75 244 LEU B N 1
ATOM 3857 C CA . LEU B 1 244 ? -0.595 -1.167 20.109 1 95.75 244 LEU B CA 1
ATOM 3858 C C . LEU B 1 244 ? -1.891 -1.925 19.844 1 95.75 244 LEU B C 1
ATOM 3860 O O . LEU B 1 244 ? -1.872 -3 19.234 1 95.75 244 LEU B O 1
ATOM 3864 N N . LYS B 1 245 ? -2.998 -1.375 20.266 1 96.56 245 LYS B N 1
ATOM 3865 C CA . LYS B 1 245 ? -4.293 -1.993 20 1 96.56 245 LYS B CA 1
ATOM 3866 C C . LYS B 1 245 ? -4.543 -2.145 18.5 1 96.56 245 LYS B C 1
ATOM 3868 O O . LYS B 1 245 ? -5.043 -3.176 18.047 1 96.56 245 LYS B O 1
ATOM 3873 N N . GLN B 1 246 ? -4.172 -1.148 17.781 1 96.56 246 GLN B N 1
ATOM 3874 C CA . GLN B 1 246 ? -4.375 -1.17 16.344 1 96.56 246 GLN B CA 1
ATOM 3875 C C . GLN B 1 246 ? -3.502 -2.232 15.68 1 96.56 246 GLN B C 1
ATOM 3877 O O . GLN B 1 246 ? -3.953 -2.938 14.773 1 96.56 246 GLN B O 1
ATOM 3882 N N . ILE B 1 247 ? -2.271 -2.355 16.141 1 97.25 247 ILE B N 1
ATOM 3883 C CA . ILE B 1 247 ? -1.371 -3.363 15.586 1 97.25 247 ILE B CA 1
ATOM 3884 C C . ILE B 1 247 ? -1.917 -4.758 15.883 1 97.25 247 ILE B C 1
ATOM 3886 O O . ILE B 1 247 ? -1.94 -5.621 15 1 97.25 247 ILE B O 1
ATOM 3890 N N . LEU B 1 248 ? -2.387 -4.957 17.094 1 97.88 248 LEU B N 1
ATOM 3891 C CA . LEU B 1 248 ? -2.943 -6.25 17.469 1 97.88 248 LEU B CA 1
ATOM 3892 C C . LEU B 1 248 ? -4.199 -6.562 16.672 1 97.88 248 LEU B C 1
ATOM 3894 O O . LEU B 1 248 ? -4.414 -7.703 16.266 1 97.88 248 LEU B O 1
ATOM 3898 N N . ALA B 1 249 ? -5.051 -5.539 16.469 1 96.81 249 ALA B N 1
ATOM 3899 C CA . ALA B 1 249 ? -6.246 -5.715 15.641 1 96.81 249 ALA B CA 1
ATOM 3900 C C . ALA B 1 249 ? -5.879 -6.078 14.203 1 96.81 249 ALA B C 1
ATOM 3902 O O . ALA B 1 249 ? -6.523 -6.93 13.594 1 96.81 249 ALA B O 1
ATOM 3903 N N . LEU B 1 250 ? -4.852 -5.41 13.703 1 97.19 250 LEU B N 1
ATOM 3904 C CA . LEU B 1 250 ? -4.367 -5.695 12.352 1 97.19 250 LEU B CA 1
ATOM 3905 C C . LEU B 1 250 ? -3.912 -7.145 12.234 1 97.19 250 LEU B C 1
ATOM 3907 O O . LEU B 1 250 ? -4.312 -7.848 11.305 1 97.19 250 LEU B O 1
ATOM 3911 N N . ILE B 1 251 ? -3.158 -7.59 13.203 1 97.81 251 ILE B N 1
ATOM 3912 C CA . ILE B 1 251 ? -2.646 -8.953 13.227 1 97.81 251 ILE B CA 1
ATOM 3913 C C . ILE B 1 251 ? -3.807 -9.938 13.391 1 97.81 251 ILE B C 1
ATOM 3915 O O . ILE B 1 251 ? -3.824 -11 12.758 1 97.81 251 ILE B O 1
ATOM 3919 N N . ALA B 1 252 ? -4.781 -9.578 14.211 1 97 252 ALA B N 1
ATOM 3920 C CA . ALA B 1 252 ? -5.957 -10.422 14.398 1 97 252 ALA B CA 1
ATOM 3921 C C . ALA B 1 252 ? -6.723 -10.602 13.086 1 97 252 ALA B C 1
ATOM 3923 O O . ALA B 1 252 ? -7.188 -11.695 12.773 1 97 252 ALA B O 1
ATOM 3924 N N . GLY B 1 253 ? -6.902 -9.523 12.336 1 94.75 253 GLY B N 1
ATOM 3925 C CA . GLY B 1 253 ? -7.547 -9.617 11.039 1 94.75 253 GLY B CA 1
ATOM 3926 C C . GLY B 1 253 ? -6.828 -10.555 10.086 1 94.75 253 GLY B C 1
ATOM 3927 O O . GLY B 1 253 ? -7.461 -11.391 9.438 1 94.75 253 GLY B O 1
ATOM 3928 N N . ILE B 1 254 ? -5.523 -10.461 10.016 1 96.12 254 ILE B N 1
ATOM 3929 C CA . ILE B 1 254 ? -4.715 -11.336 9.172 1 96.12 254 ILE B CA 1
ATOM 3930 C C . ILE B 1 254 ? -4.871 -12.781 9.641 1 96.12 254 ILE B C 1
ATOM 3932 O O . ILE B 1 254 ? -5.043 -13.688 8.82 1 96.12 254 ILE B O 1
ATOM 3936 N N . SER B 1 255 ? -4.848 -13 10.953 1 95.81 255 SER B N 1
ATOM 3937 C CA . SER B 1 255 ? -4.941 -14.336 11.531 1 95.81 255 SER B CA 1
ATOM 3938 C C . SER B 1 255 ? -6.281 -14.984 11.211 1 95.81 255 SER B C 1
ATOM 3940 O O . SER B 1 255 ? -6.344 -16.172 10.898 1 95.81 255 SER B O 1
ATOM 3942 N N . VAL B 1 256 ? -7.344 -14.203 11.297 1 93.56 256 VAL B N 1
ATOM 3943 C CA . VAL B 1 256 ? -8.672 -14.727 10.977 1 93.56 256 VAL B CA 1
ATOM 3944 C C . VAL B 1 256 ? -8.703 -15.203 9.531 1 93.56 256 VAL B C 1
ATOM 3946 O O . VAL B 1 256 ? -9.211 -16.281 9.234 1 93.56 256 VAL B O 1
ATOM 3949 N N . MET B 1 257 ? -8.148 -14.438 8.648 1 92.19 257 MET B N 1
ATOM 3950 C CA . MET B 1 257 ? -8.148 -14.82 7.234 1 92.19 257 MET B CA 1
ATOM 3951 C C . MET B 1 257 ? -7.27 -16.047 7.004 1 92.19 257 MET B C 1
ATOM 3953 O O . MET B 1 257 ? -7.582 -16.891 6.164 1 92.19 257 MET B O 1
ATOM 3957 N N . ALA B 1 258 ? -6.145 -16.109 7.754 1 92.75 258 ALA B N 1
ATOM 3958 C CA . ALA B 1 258 ? -5.27 -17.281 7.637 1 92.75 258 ALA B CA 1
ATOM 3959 C C . ALA B 1 258 ? -5.996 -18.547 8.062 1 92.75 258 ALA B C 1
ATOM 3961 O O . ALA B 1 258 ? -5.895 -19.578 7.398 1 92.75 258 ALA B O 1
ATOM 3962 N N . ILE B 1 259 ? -6.766 -18.453 9.117 1 92.19 259 ILE B N 1
ATOM 3963 C CA . ILE B 1 259 ? -7.504 -19.594 9.648 1 92.19 259 ILE B CA 1
ATOM 3964 C C . ILE B 1 259 ? -8.602 -20 8.664 1 92.19 259 ILE B C 1
ATOM 3966 O O . ILE B 1 259 ? -8.766 -21.188 8.352 1 92.19 259 ILE B O 1
ATOM 3970 N N . VAL B 1 260 ? -9.312 -19.062 8.117 1 87.81 260 VAL B N 1
ATOM 3971 C CA . VAL B 1 260 ? -10.398 -19.328 7.184 1 87.81 260 VAL B CA 1
ATOM 3972 C C . VAL B 1 260 ? -9.844 -19.969 5.918 1 87.81 260 VAL B C 1
ATOM 3974 O O . VAL B 1 260 ? -10.445 -20.906 5.371 1 87.81 260 VAL B O 1
ATOM 3977 N N . THR B 1 261 ? -8.711 -19.453 5.449 1 85.12 261 THR B N 1
ATOM 3978 C CA . THR B 1 261 ? -8.086 -20 4.25 1 85.12 261 THR B CA 1
ATOM 3979 C C . THR B 1 261 ? -7.688 -21.469 4.461 1 85.12 261 THR B C 1
ATOM 3981 O O . THR B 1 261 ? -7.883 -22.297 3.578 1 85.12 261 THR B O 1
ATOM 3984 N N . THR B 1 262 ? -7.207 -21.797 5.633 1 84.38 262 THR B N 1
ATOM 3985 C CA . THR B 1 262 ? -6.77 -23.156 5.93 1 84.38 262 THR B CA 1
ATOM 3986 C C . THR B 1 262 ? -7.973 -24.094 6.086 1 84.38 262 THR B C 1
ATOM 3988 O O . THR B 1 262 ? -7.891 -25.281 5.758 1 84.38 262 THR B O 1
ATOM 3991 N N . LEU B 1 263 ? -9.062 -23.562 6.578 1 84.44 263 LEU B N 1
ATOM 3992 C CA . LEU B 1 263 ? -10.25 -24.375 6.816 1 84.44 263 LEU B CA 1
ATOM 3993 C C . LEU B 1 263 ? -10.969 -24.688 5.504 1 84.44 263 LEU B C 1
ATOM 3995 O O . LEU B 1 263 ? -11.578 -25.75 5.359 1 84.44 263 LEU B O 1
ATOM 3999 N N . VAL B 1 264 ? -10.914 -23.781 4.594 1 78.44 264 VAL B N 1
ATOM 4000 C CA . VAL B 1 264 ? -11.664 -23.938 3.35 1 78.44 264 VAL B CA 1
ATOM 4001 C C . VAL B 1 264 ? -10.781 -24.625 2.301 1 78.44 264 VAL B C 1
ATOM 4003 O O . VAL B 1 264 ? -11.297 -25.203 1.339 1 78.44 264 VAL B O 1
ATOM 4006 N N . GLU B 1 265 ? -9.383 -24.594 2.369 1 67.44 265 GLU B N 1
ATOM 4007 C CA . GLU B 1 265 ? -8.508 -25.328 1.468 1 67.44 265 GLU B CA 1
ATOM 4008 C C . GLU B 1 265 ? -8.492 -26.812 1.809 1 67.44 265 GLU B C 1
ATOM 4010 O O . GLU B 1 265 ? -8.461 -27.656 0.914 1 67.44 265 GLU B O 1
#

Nearest PDB structures (foldseek):
  5tsa-assembly1_A  TM=7.933E-01  e=8.347E-04  Bordetella bronchiseptica RB50
  5tsb-assembly1_A  TM=7.514E-01  e=1.395E-03  Bordetella bronchiseptica RB50
  6pgi-assembly1_A  TM=7.500E-01  e=2.828E-04  Bordetella bronchiseptica
  5tsa-assembly1_A  TM=8.278E-01  e=8.273E-04  Bordetella bronchiseptica RB50
  5tsb-assembly1_A  TM=7.488E-01  e=1.166E-03  Bordetella bronchiseptica RB50

Solvent-accessible surface area (backbone atoms only — not comparable to full-atom values): 26284 Å² total; per-residue (Å²): 74,83,66,44,81,61,61,84,67,57,82,68,64,77,70,55,69,69,57,53,53,50,54,52,50,50,49,49,30,41,37,26,22,14,36,16,21,46,50,22,36,40,40,51,45,48,48,48,50,46,51,47,38,38,10,66,72,52,81,62,44,64,56,54,61,55,27,50,34,19,47,47,24,27,48,54,49,50,52,50,51,33,48,50,41,29,50,51,50,55,52,52,58,68,66,48,70,73,84,68,85,72,81,72,60,81,32,66,52,73,68,84,62,64,36,67,63,30,57,51,48,48,52,52,44,21,54,50,26,19,43,52,13,21,36,39,31,32,28,45,51,42,33,66,68,51,20,50,53,47,48,50,40,47,50,61,21,45,54,39,47,50,54,52,51,42,51,47,24,45,72,22,60,39,51,73,66,54,34,51,51,52,53,55,54,23,50,47,25,18,56,52,15,23,51,45,23,69,72,64,44,82,45,90,46,40,73,47,28,48,62,25,64,46,56,38,20,35,48,16,36,50,47,36,48,34,35,36,62,46,45,44,63,62,44,64,44,57,50,66,70,60,41,49,48,26,52,51,26,21,51,48,18,26,47,52,35,52,50,52,52,63,72,73,105,118,84,66,72,80,60,63,85,64,57,82,65,66,75,72,53,68,69,56,54,52,50,52,52,49,50,50,50,29,42,37,26,22,13,39,16,22,44,51,22,38,41,41,51,46,49,49,47,49,46,51,48,37,39,10,67,72,52,80,62,44,65,58,54,62,55,26,50,35,19,46,46,23,27,47,54,48,50,51,51,50,32,50,49,40,28,50,51,51,54,52,53,57,67,66,46,70,71,84,68,85,72,81,77,65,84,63,69,69,75,64,81,62,67,36,66,63,30,57,50,47,47,52,52,44,22,55,51,26,18,43,51,13,23,35,38,30,31,28,45,51,41,32,66,67,50,20,51,52,47,48,50,40,48,51,60,24,46,53,42,47,50,54,50,49,42,51,46,24,45,74,23,63,40,51,74,66,55,30,52,51,52,53,56,55,24,49,48,25,19,56,53,16,23,52,46,24,68,71,64,43,82,42,90,43,38,73,47,28,49,62,26,66,46,54,38,20,36,48,16,36,50,47,36,46,37,36,36,61,46,44,44,62,61,43,65,44,57,51,64,69,60,42,50,48,24,53,51,27,20,51,49,18,26,48,52,36,52,50,51,51,63,71,72,106

Sequence (530 aa):
MHSIAASANMTSEIIPRPCYDSIANKLKTLLSFAVGGLLGDVFLHSLPEIWANDAARNGGQPTTTTGLLILTGLIVFVVTEKLFTVIEKLGERHLAPPENNNVKGYKHIPEPKKHITGYLNLLANTIDNFTHGLSLGGAFLVSLRLGLLTTFAILVHEIPHEVGDFAILLKSGFTRWDAAFYQILTAGGGLVGSFAAIMCSGASNSIEARTSWIMPFTAGTFLHIALVTVLPDLLKEEDPRESLKQILALIAGISVMAIVTTLVEMHSIAASANMTSEIIPRPCYDSIANKLKTLLSFAVGGLLGDVFLHSLPEIWANDAARNGGQPTTTTGLLILTGLIVFVVTEKLFTVIEKLGERHLAPPENNNVKGYKHIPEPKKHITGYLNLLANTIDNFTHGLSLGGAFLVSLRLGLLTTFAILVHEIPHEVGDFAILLKSGFTRWDAAFYQILTAGGGLVGSFAAIMCSGASNSIEARTSWIMPFTAGTFLHIALVTVLPDLLKEEDPRESLKQILALIAGISVMAIVTTLVE

Secondary structure (DSSP, 8-state):
--STTSGGGSGGGSS-HHHHHHHHHHHHHHHHHHHHHHHHIIIIIIHHHHHHHHHHHTTT---HHHHHHHHHHHHHHHHHHHHHHHHHHHHHHHHS-----S-------------HHHHHHHHHHHHHHHHHHHHHHHHHHH-HHHHHHHHHHHHHHHHHHHHHHHHHHHHTT--HHHHHHHHHHHHHHHHHHHHHHHHHS--SSHHHHHT-SHHHHHHHHHHIIIIIIIHHHHHT---HHHHHHHHHHHHHHHHHHHHHHHHH-/--STTSGGGSTTSSS-HHHHHHHHHHHHHHHHHHHHHHHHIIIIIIHHHHHHHHHHHTTT---HHHHHHHHHHHHHHHHHHHHHHHHHHHHHHHHS-----S-------------HHHHHHHHHHHHHHHHHHHHHHHHHHH-HHHHHHHHHHHHHHHHHHHHHHHHHHHHTT--HHHHHHHHHHHHHHHHHHHHHHHHHS--SSHHHHHT-SHHHHHHHHHHIIIIIIIHHHHHT---HHHHHHHHHHHHHHHHHHHHHHHHH-

Foldseek 3Di:
DVPLVPPVPPVCPDPPPVVVVVVVLVLLLLLLLLLLLLVLCLVVPQVVLLQVLQCVVVVRDHDCVLVVLLVLLQVVVVVLVVVLVVVLVVVVVVPPPDPPPPDPDDPPNPPLPQRSQLVSLLVNLLVLLLLLLLQLLLQVQQHPLSNVLSVVSCVSNVVSVLVVSLVSSVVSPDDNVRSVVSSVVSNVSSVVSNVCNVVPQPDPHNSSSSNGSSSSSSSSNSCCCSPPPSVVVSVPDDDPVSNVSSVVSSNVSSVVSNVVSVVSD/DVPLVPPVPPVCPDPPPVVVVVVVLVLLLLLLLLLLLLVLCLVVPQPVLLQVLQCVVVVRDHDCVLVVLLVLLQVVVVVLVVVLVVVLVVVVVVPPPDPPVPDPDDPPNPPLPQRSQLVSLLVNLLVLLLLLLLQLLLQVQQHPLSNVLSVVSCVSNVVSVLVVSLVSSVVSPDDNVRSVVSSVVSNVSSVVSNVCNVVPQPDPHNSSSSNGSSSSSSSSNSCCCSPPPSVVVSVPDDDPVSNVSSVVSSNVSSVVSVVVSVVSD

Radius of gyration: 25.04 Å; Cα contacts (8 Å, |Δi|>4): 734; chains: 2; bounding box: 59×77×58 Å

InterPro domains:
  IPR003689 Zinc/iron permease [PF02535] (23-89)
  IPR003689 Zinc/iron permease [PF02535] (113-260)